Protein AF-0000000068950381 (afdb_homodimer)

Secondary structure (DSSP, 8-state):
------------------EEEEES---SHHHHHHHHHHHHHTT----GGGEEE----TTS-GGG-HHHHHHHHH--TT-EEEESSGGGT-SSHHHHHHHHHHHHHHT-EEEETTTBSS-TT-SS--HHHHHHHHHHHHHHHHHHHHHHHHHHHHHHTT---SSPPSS-HHHHHHHHHHHHTT--HHHHHHHTT--HHHHHHHHHHSTT---THHHHHHHHHHHHHHHHHH-/------------------EEEEES---SHHHHHHHHHHHHHTT----GGGEEE----TTS-GGG-HHHHHHHHH--TT-EEEESSGGGT-SSHHHHHHHHHHHHHHT-EEEETTTBSS-TT-SS--HHHHHHHHHHHHHHHHHHHHHHHHHHHHHHTT---SSPPSS-HHHHHHHHHHHHTT--HHHHHHHTT--HHHHHHHHHHSTT---HHHHHHHHHHHHHHHHHHH-

Organism: Cupriavidus necator (strain ATCC 17699 / DSM 428 / KCTC 22496 / NCIMB 10442 / H16 / Stanier 337) (NCBI:txid381666)

Solvent-accessible surface area (backbone atoms only — not comparable to full-atom values): 26023 Å² total; per-residue (Å²): 133,76,80,74,79,75,80,77,73,67,75,74,78,73,71,75,66,51,49,29,36,43,39,56,75,54,72,56,67,70,40,44,52,49,51,49,49,51,36,39,75,73,71,43,75,50,57,76,90,40,50,39,72,34,90,72,62,84,84,55,53,45,86,70,31,67,47,55,42,52,47,63,71,66,60,47,65,66,16,36,38,36,24,61,47,67,51,52,41,15,69,42,64,65,44,30,54,51,45,34,50,51,33,33,75,54,44,22,40,32,36,32,67,62,67,46,92,54,46,58,21,38,91,69,64,39,69,64,51,50,38,48,50,46,48,45,49,31,49,52,51,37,52,51,52,48,50,52,51,48,43,52,53,37,41,75,69,67,44,92,66,74,79,71,68,90,55,48,72,68,50,47,49,50,52,51,50,40,44,72,74,66,44,47,60,66,56,48,11,60,75,67,73,49,50,50,65,54,47,52,49,55,48,67,66,40,92,76,59,62,68,60,67,59,56,51,53,46,48,54,48,49,54,52,49,52,55,57,69,73,97,133,77,79,75,76,75,79,77,72,66,74,74,76,73,70,75,66,51,49,29,35,44,39,57,74,57,75,57,67,70,40,44,53,49,50,48,50,52,35,38,75,74,71,44,76,51,56,75,89,40,49,38,75,33,86,71,61,84,84,53,52,47,84,72,32,68,46,54,41,53,46,64,70,65,59,49,66,64,15,36,38,37,23,61,47,66,52,51,41,14,68,43,65,66,44,30,53,49,45,34,50,52,34,33,75,55,45,22,41,31,36,32,66,62,68,47,93,54,46,58,20,40,94,68,64,40,70,64,52,50,37,49,50,46,49,45,50,32,49,51,50,36,52,51,51,48,52,51,50,48,42,52,52,37,41,75,70,66,42,91,65,75,78,70,68,91,56,48,73,68,51,48,50,52,52,49,50,42,44,71,74,65,44,46,60,64,56,46,11,63,74,66,72,48,50,51,66,55,48,51,48,56,47,68,65,40,92,76,59,63,70,60,66,59,58,52,52,48,49,53,48,51,55,53,52,54,54,58,70,74,97

pLDDT: mean 85.65, std 18.39, range [36.53, 98.75]

Sequence (462 aa):
MQPIPDGASAPFITTMPTSFLYSNCADGQPAMMDELQTAREAGYGVDARHAFWEEEPASVPALQRPRLRALQHQVQPADSVVSLRLCSLGWSVPEVLATIRRFRLLGVALYCVQLSRDDLANTTPPEAVEVLRAVAALEGAARSVRVRESLAAAKAMGRQVGRPPKHTPEQRHAILNALAAGNSVSETARRFSTSRQTVLRIRAAEPGAQPHAASAAMADAEESATEAATGMQPIPDGASAPFITTMPTSFLYSNCADGQPAMMDELQTAREAGYGVDARHAFWEEEPASVPALQRPRLRALQHQVQPADSVVSLRLCSLGWSVPEVLATIRRFRLLGVALYCVQLSRDDLANTTPPEAVEVLRAVAALEGAARSVRVRESLAAAKAMGRQVGRPPKHTPEQRHAILNALAAGNSVSETARRFSTSRQTVLRIRAAEPGAQPHAASAAMADAEESATEAATG

Nearest PDB structures (foldseek):
  2r0q-assembly1_E  TM=4.806E-01  e=2.195E-09  Staphylococcus aureus
  2r0q-assembly1_F  TM=4.188E-01  e=6.572E-09  Staphylococcus aureus
  2gm5-assembly1_C  TM=6.962E-01  e=2.173E-05  Escherichia coli
  5c31-assembly2_G  TM=6.860E-01  e=2.486E-04  Staphylococcus aureus
  5c31-assembly2_F  TM=6.867E-01  e=6.589E-04  Staphylococcus aureus

Foldseek 3Di:
DDPPPPDDPPPPPVPPAAEAEEDAPADDDVSLVVQQVVCVVLPHHHDSVRYFYFDDDLPQQLCRTDRSVVNLVPHAAPHEYEYADQCNQHPALVSNLVSLCSCLVRNYFYYYSVQDPDGCSDPPHDPSSVVSVVVVVVVVVVVVVVVVVVQVVCVVVVHDDDDPDPADPVRLVVLVVCVVVPDDLVRSCVVSVHDSVSSVVSLVVDDPNDPCVVVVVVVVVVVVVVVVVVD/DPPPPPDPPPPPPVPPAAEAEEDAPADDDVSLVVQQVVCVVLPHHHDSVRYFYFDDDLPQQLCRTDRSVVNLVPHAAPHEYEYADQCNQHPALVSNLVSLCSCLVRNYFYYYSVQDPDGCNDPPHDPSSVVSVVVVVVVVVVVVVVVVVVQVVCVVVVHDDDDPPPADPVRLVVLVVCVVVPDDLVRSCVVSVHDSVSSVVSLVVDDPNDPCVVVVVVVVVVVVVVVVVVD

Radius of gyration: 36.32 Å; Cα contacts (8 Å, |Δi|>4): 543; chains: 2; bounding box: 80×130×120 Å

Structure (mmCIF, N/CA/C/O backbone):
data_AF-00000000689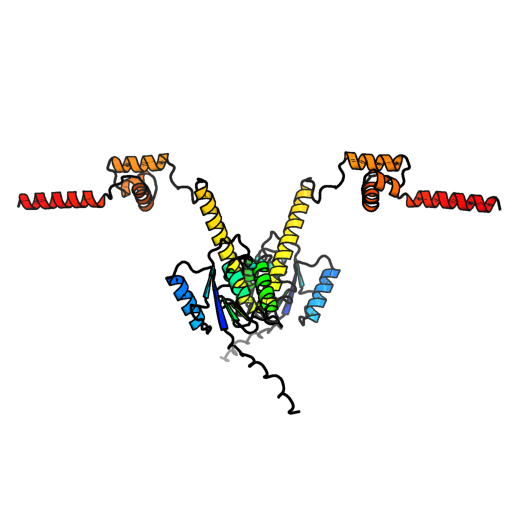50381-model_v1
#
loop_
_entity.id
_entity.type
_entity.pdbx_description
1 polymer 'Site-specific recombinase, DNA invertase Pin homolog'
#
loop_
_atom_site.group_PDB
_atom_site.id
_atom_site.type_symbol
_atom_site.label_atom_id
_atom_site.label_alt_id
_atom_site.label_comp_id
_atom_site.label_asym_id
_atom_site.label_entity_id
_atom_site.label_seq_id
_atom_site.pdbx_PDB_ins_code
_atom_site.Cartn_x
_atom_site.Cartn_y
_atom_site.Cartn_z
_atom_site.occupancy
_atom_site.B_iso_or_equiv
_atom_site.auth_seq_id
_atom_site.auth_comp_id
_atom_site.auth_asym_id
_atom_site.auth_atom_id
_atom_site.pdbx_PDB_model_num
ATOM 1 N N . MET A 1 1 ? -32.875 8.008 63.5 1 36.53 1 MET A N 1
ATOM 2 C CA . MET A 1 1 ? -31.75 7.844 62.594 1 36.53 1 MET A CA 1
ATOM 3 C C . MET A 1 1 ? -32.219 7.801 61.156 1 36.53 1 MET A C 1
ATOM 5 O O . MET A 1 1 ? -32.938 6.883 60.75 1 36.53 1 MET A O 1
ATOM 9 N N . GLN A 1 2 ? -32.5 8.93 60.594 1 46.81 2 GLN A N 1
ATOM 10 C CA . GLN A 1 2 ? -33.094 9.086 59.281 1 46.81 2 GLN A CA 1
ATOM 11 C C . GLN A 1 2 ? -32.188 8.523 58.156 1 46.81 2 GLN A C 1
ATOM 13 O O . GLN A 1 2 ? -30.984 8.727 58.188 1 46.81 2 GLN A O 1
ATOM 18 N N . PRO A 1 3 ? -32.625 7.5 57.375 1 48.84 3 PRO A N 1
ATOM 19 C CA . PRO A 1 3 ? -31.781 6.934 56.344 1 48.84 3 PRO A CA 1
ATOM 20 C C . PRO A 1 3 ? -31.25 7.996 55.375 1 48.84 3 PRO A C 1
ATOM 22 O O . PRO A 1 3 ? -31.906 9.016 55.156 1 48.84 3 PRO A O 1
ATOM 25 N N . ILE A 1 4 ? -29.891 8.273 55.344 1 48.59 4 ILE A N 1
ATOM 26 C CA . ILE A 1 4 ? -29.219 9.125 54.375 1 48.59 4 ILE A CA 1
ATOM 27 C C . ILE A 1 4 ? -29.656 8.742 52.938 1 48.59 4 ILE A C 1
ATOM 29 O O . ILE A 1 4 ? -29.703 7.562 52.594 1 48.59 4 ILE A O 1
ATOM 33 N N . PRO A 1 5 ? -30.484 9.609 52.344 1 45.16 5 PRO A N 1
ATOM 34 C CA . PRO A 1 5 ? -30.875 9.258 50.969 1 45.16 5 PRO A CA 1
ATOM 35 C C . PRO A 1 5 ? -29.688 8.781 50.125 1 45.16 5 PRO A C 1
ATOM 37 O O . PRO A 1 5 ? -28.531 9.125 50.438 1 45.16 5 PRO A O 1
ATOM 40 N N . ASP A 1 6 ? -29.797 7.637 49.469 1 45.91 6 ASP A N 1
ATOM 41 C CA . ASP A 1 6 ? -28.891 7.016 48.531 1 45.91 6 ASP A CA 1
ATOM 42 C C . ASP A 1 6 ? -28.219 8.07 47.625 1 45.91 6 ASP A C 1
ATOM 44 O O . ASP A 1 6 ? -28.734 9.18 47.469 1 45.91 6 ASP A O 1
ATOM 48 N N . GLY A 1 7 ? -26.953 7.824 47.219 1 41.97 7 GLY A N 1
ATOM 49 C CA . GLY A 1 7 ? -25.969 8.523 46.406 1 41.97 7 GLY A CA 1
ATOM 50 C C . GLY A 1 7 ? -26.562 9.195 45.188 1 41.97 7 GLY A C 1
ATOM 51 O O . GLY A 1 7 ? -27.359 8.594 44.469 1 41.97 7 GLY A O 1
ATOM 52 N N . ALA A 1 8 ? -26.797 10.469 45.219 1 42.44 8 ALA A N 1
ATOM 53 C CA . ALA A 1 8 ? -26.969 11.32 44.062 1 42.44 8 ALA A CA 1
ATOM 54 C C . ALA A 1 8 ? -26.172 10.797 42.875 1 42.44 8 ALA A C 1
ATOM 56 O O . ALA A 1 8 ? -24.953 10.602 42.969 1 42.44 8 ALA A O 1
ATOM 57 N N . SER A 1 9 ? -26.734 9.922 42 1 42.12 9 SER A N 1
ATOM 58 C CA . SER A 1 9 ? -26.188 9.594 40.688 1 42.12 9 SER A CA 1
ATOM 59 C C . SER A 1 9 ? -25.594 10.828 40.031 1 42.12 9 SER A C 1
ATOM 61 O O . SER A 1 9 ? -26.281 11.852 39.875 1 42.12 9 SER A O 1
ATOM 63 N N . ALA A 1 10 ? -24.359 11.164 40.25 1 46.31 10 ALA A N 1
ATOM 64 C CA . ALA A 1 10 ? -23.703 12.211 39.469 1 46.31 10 ALA A CA 1
ATOM 65 C C . ALA A 1 10 ? -24.328 12.32 38.062 1 46.31 10 ALA A C 1
ATOM 67 O O . ALA A 1 10 ? -24.656 11.312 37.438 1 46.31 10 ALA A O 1
ATOM 68 N N . PRO A 1 11 ? -24.969 13.352 37.781 1 43.84 11 PRO A N 1
ATOM 69 C CA . PRO A 1 11 ? -25.469 13.438 36.406 1 43.84 11 PRO A CA 1
ATOM 70 C C . PRO A 1 11 ? -24.453 12.93 35.375 1 43.84 11 PRO A C 1
ATOM 72 O O . PRO A 1 11 ? -23.234 13.117 35.562 1 43.84 11 PRO A O 1
ATOM 75 N N . PHE A 1 12 ? -24.516 11.703 34.875 1 44.03 12 PHE A N 1
ATOM 76 C CA . PHE A 1 12 ? -23.766 11.359 33.656 1 44.03 12 PHE A CA 1
ATOM 77 C C . PHE A 1 12 ? -23.594 12.578 32.75 1 44.03 12 PHE A C 1
ATOM 79 O O . PHE A 1 12 ? -24.562 13.125 32.25 1 44.03 12 PHE A O 1
ATOM 86 N N . ILE A 1 13 ? -22.953 13.609 33.094 1 44.25 13 ILE A N 1
ATOM 87 C CA . ILE A 1 13 ? -22.656 14.648 32.125 1 44.25 13 ILE A CA 1
ATOM 88 C C . ILE A 1 13 ? -22.5 14.031 30.734 1 44.25 13 ILE A C 1
ATOM 90 O O . ILE A 1 13 ? -21.531 13.32 30.484 1 44.25 13 ILE A O 1
ATOM 94 N N . THR A 1 14 ? -23.406 13.367 30.141 1 50.62 14 THR A N 1
ATOM 95 C CA . THR A 1 14 ? -23.484 12.82 28.797 1 50.62 14 THR A CA 1
ATOM 96 C C . THR A 1 14 ? -22.938 13.812 27.766 1 50.62 14 THR A C 1
ATOM 98 O O . THR A 1 14 ? -23.641 14.742 27.375 1 50.62 14 THR A O 1
ATOM 101 N N . THR A 1 15 ? -21.781 14.352 27.922 1 61.84 15 THR A N 1
ATOM 102 C CA . THR A 1 15 ? -21.266 15.328 26.953 1 61.84 15 THR A CA 1
ATOM 103 C C . THR A 1 15 ? -21.406 14.812 25.531 1 61.84 15 THR A C 1
ATOM 105 O O . THR A 1 15 ? -21.375 13.602 25.297 1 61.84 15 THR A O 1
ATOM 108 N N . MET A 1 16 ? -22.312 15.461 24.672 1 81.62 16 MET A N 1
ATOM 109 C CA . MET A 1 16 ? -22.562 15.172 23.266 1 81.62 16 MET A CA 1
ATOM 110 C C . MET A 1 16 ? -21.266 14.844 22.531 1 81.62 16 MET A C 1
ATOM 112 O O . MET A 1 16 ? -20.25 15.516 22.75 1 81.62 16 MET A O 1
ATOM 116 N N . PRO A 1 17 ? -21.188 13.727 21.969 1 91.5 17 PRO A N 1
ATOM 117 C CA . PRO A 1 17 ? -19.984 13.375 21.203 1 91.5 17 PRO A CA 1
ATOM 118 C C . PRO A 1 17 ? -19.516 14.516 20.297 1 91.5 17 PRO A C 1
ATOM 120 O O . PRO A 1 17 ? -20.344 15.266 19.766 1 91.5 17 PRO A O 1
ATOM 123 N N . THR A 1 18 ? -18.281 14.812 20.344 1 95.25 18 THR A N 1
ATOM 124 C CA . THR A 1 18 ? -17.672 15.852 19.531 1 95.25 18 THR A CA 1
ATOM 125 C C . THR A 1 18 ? -17 15.258 18.312 1 95.25 18 THR A C 1
ATOM 127 O O . THR A 1 18 ? -16.438 14.156 18.359 1 95.25 18 THR A O 1
ATOM 130 N N . SER A 1 19 ? -17.047 15.977 17.156 1 97.06 19 SER A N 1
ATOM 131 C CA . SER A 1 19 ? -16.328 15.602 15.938 1 97.06 19 SER A CA 1
ATOM 132 C C . SER A 1 19 ? -15.094 16.469 15.734 1 97.06 19 SER A C 1
ATOM 134 O O . SER A 1 19 ? -15.164 17.703 15.844 1 97.06 19 SER A O 1
ATOM 136 N N . PHE A 1 20 ? -14.031 15.836 15.438 1 98.44 20 PHE A N 1
ATOM 137 C CA . PHE A 1 20 ? -12.758 16.516 15.219 1 98.44 20 PHE A CA 1
ATOM 138 C C . PHE A 1 20 ? -12.281 16.312 13.781 1 98.44 20 PHE A C 1
ATOM 140 O O . PHE A 1 20 ? -12.625 15.312 13.148 1 98.44 20 PHE A O 1
ATOM 147 N N . LEU A 1 21 ? -11.562 17.25 13.289 1 98.44 21 LEU A N 1
ATOM 148 C CA . LEU A 1 21 ? -10.867 17.141 12.008 1 98.44 21 LEU A CA 1
ATOM 149 C C . LEU A 1 21 ? -9.359 17.109 12.219 1 98.44 21 LEU A C 1
ATOM 151 O O . LEU A 1 21 ? -8.82 17.875 13.008 1 98.44 21 LEU A O 1
ATOM 155 N N . TYR A 1 22 ? -8.734 16.188 11.609 1 98.44 22 TYR A N 1
ATOM 156 C CA . TYR A 1 22 ? -7.273 16.141 11.594 1 98.44 22 TYR A CA 1
ATOM 157 C C . TYR A 1 22 ? -6.738 16.141 10.164 1 98.44 22 TYR A C 1
ATOM 159 O O . TYR A 1 22 ? -7.227 15.406 9.305 1 98.44 22 TYR A O 1
ATOM 167 N N . SER A 1 23 ? -5.699 16.984 9.984 1 97.56 23 SER A N 1
ATOM 168 C CA . SER A 1 23 ? -5.105 17.094 8.656 1 97.56 23 SER A CA 1
ATOM 169 C C . SER A 1 23 ? -3.623 17.438 8.742 1 97.56 23 SER A C 1
ATOM 171 O O . SER A 1 23 ? -3.203 18.188 9.625 1 97.56 23 SER A O 1
ATOM 173 N N . ASN A 1 24 ? -2.834 16.828 7.797 1 95 24 ASN A N 1
ATOM 174 C CA . ASN A 1 24 ? -1.425 17.188 7.648 1 95 24 ASN A CA 1
ATOM 175 C C . ASN A 1 24 ? -1.141 17.797 6.281 1 95 24 ASN A C 1
ATOM 177 O O . ASN A 1 24 ? 0.012 17.844 5.848 1 95 24 ASN A O 1
ATOM 181 N N . CYS A 1 25 ? -2.107 18.25 5.574 1 87 25 CYS A N 1
ATOM 182 C CA . CYS A 1 25 ? -1.948 18.625 4.172 1 87 25 CYS A CA 1
ATOM 183 C C . CYS A 1 25 ? -2.238 20.109 3.977 1 87 25 CYS A C 1
ATOM 185 O O . CYS A 1 25 ? -1.935 20.672 2.922 1 87 25 CYS A O 1
ATOM 187 N N . ALA A 1 26 ? -2.775 20.766 4.922 1 86.12 26 ALA A N 1
ATOM 188 C CA . ALA A 1 26 ? -3.207 22.141 4.727 1 86.12 26 ALA A CA 1
ATOM 189 C C . ALA A 1 26 ? -2.025 23.109 4.824 1 86.12 26 ALA A C 1
ATOM 191 O O . ALA A 1 26 ? -1.279 23.078 5.805 1 86.12 26 ALA A O 1
ATOM 192 N N . ASP A 1 27 ? -1.888 23.781 3.729 1 87.19 27 ASP A N 1
ATOM 193 C CA . ASP A 1 27 ? -0.845 24.797 3.689 1 87.19 27 ASP A CA 1
ATOM 194 C C . ASP A 1 27 ? -1.439 26.203 3.84 1 87.19 27 ASP A C 1
ATOM 196 O O . ASP A 1 27 ? -1.761 26.844 2.846 1 87.19 27 ASP A O 1
ATOM 200 N N . GLY A 1 28 ? -1.511 26.656 5.016 1 89.81 28 GLY A N 1
ATOM 201 C CA . GLY A 1 28 ? -2.004 28 5.266 1 89.81 28 GLY A CA 1
ATOM 202 C C . GLY A 1 28 ? -3.484 28.047 5.59 1 89.81 28 GLY A C 1
ATOM 203 O O . GLY A 1 28 ? -4.18 27.031 5.48 1 89.81 28 GLY A O 1
ATOM 204 N N . GLN A 1 29 ? -4.023 29.219 5.855 1 91.62 29 GLN A N 1
ATOM 205 C CA . GLN A 1 29 ? -5.371 29.406 6.383 1 91.62 29 GLN A CA 1
ATOM 206 C C . GLN A 1 29 ? -6.422 29.141 5.312 1 91.62 29 GLN A C 1
ATOM 208 O O . GLN A 1 29 ? -7.438 28.484 5.578 1 91.62 29 GLN A O 1
ATOM 213 N N . PRO A 1 30 ? -6.156 29.562 4.109 1 94.06 30 PRO A N 1
ATOM 214 C CA . PRO A 1 30 ? -7.164 29.266 3.088 1 94.06 30 PRO A CA 1
ATOM 215 C C . PRO A 1 30 ? -7.367 27.781 2.873 1 94.06 30 PRO A C 1
ATOM 217 O O . PRO A 1 30 ? -8.5 27.312 2.701 1 94.06 30 PRO A O 1
ATOM 220 N N . ALA A 1 31 ? -6.305 27.062 2.904 1 94.12 31 ALA A N 1
ATOM 221 C CA . ALA A 1 31 ? -6.375 25.625 2.725 1 94.12 31 ALA A CA 1
ATOM 222 C C . ALA A 1 31 ? -7.102 24.953 3.895 1 94.12 31 ALA A C 1
ATOM 224 O O . ALA A 1 31 ? -7.848 24 3.705 1 94.12 31 ALA A O 1
ATOM 225 N N . MET A 1 32 ? -6.863 25.516 5.059 1 95.31 32 MET A N 1
ATOM 226 C CA . MET A 1 32 ? -7.523 25 6.254 1 95.31 32 MET A CA 1
ATOM 227 C C . MET A 1 32 ? -9.039 25.156 6.156 1 95.31 32 MET A C 1
ATOM 229 O O . MET A 1 32 ? -9.789 24.234 6.441 1 95.31 32 MET A O 1
ATOM 233 N N . MET A 1 33 ? -9.445 26.297 5.699 1 95.5 33 MET A N 1
ATOM 234 C CA . MET A 1 33 ? -10.875 26.578 5.559 1 95.5 33 MET A CA 1
ATOM 235 C C . MET A 1 33 ? -11.492 25.703 4.461 1 95.5 33 MET A C 1
ATOM 237 O O . MET A 1 33 ? -12.617 25.234 4.598 1 95.5 33 MET A O 1
ATOM 241 N N . ASP A 1 34 ? -10.727 25.531 3.414 1 96.25 34 ASP A N 1
ATOM 242 C CA . ASP A 1 34 ? -11.172 24.656 2.334 1 96.25 34 ASP A CA 1
ATOM 243 C C . ASP A 1 34 ? -11.398 23.234 2.836 1 96.25 34 ASP A C 1
ATOM 245 O O . ASP A 1 34 ? -12.367 22.578 2.441 1 96.25 34 ASP A O 1
ATOM 249 N N . GLU A 1 35 ? -10.523 22.75 3.723 1 96.5 35 GLU A N 1
ATOM 250 C CA . GLU A 1 35 ? -10.641 21.391 4.25 1 96.5 35 GLU A CA 1
ATOM 251 C C . GLU A 1 35 ? -11.867 21.25 5.145 1 96.5 35 GLU A C 1
ATOM 253 O O . GLU A 1 35 ? -12.57 20.234 5.102 1 96.5 35 GLU A O 1
ATOM 258 N N . LEU A 1 36 ? -12.125 22.312 5.906 1 97.12 36 LEU A N 1
ATOM 259 C CA . LEU A 1 36 ? -13.32 22.312 6.738 1 97.12 36 LEU A CA 1
ATOM 260 C C . LEU A 1 36 ? -14.586 22.281 5.879 1 97.12 36 LEU A C 1
ATOM 262 O O . LEU A 1 36 ? -15.531 21.547 6.191 1 97.12 36 LEU A O 1
ATOM 266 N N . GLN A 1 37 ? -14.555 22.984 4.812 1 97.31 37 GLN A N 1
ATOM 267 C CA . GLN A 1 37 ? -15.688 23 3.889 1 97.31 37 GLN A CA 1
ATOM 268 C C . GLN A 1 37 ? -15.867 21.641 3.215 1 97.31 37 GLN A C 1
ATOM 270 O O . GLN A 1 37 ? -16.984 21.156 3.072 1 97.31 37 GLN A O 1
ATOM 275 N N . THR A 1 38 ? -14.773 21.062 2.822 1 96.69 38 THR A N 1
ATOM 276 C CA . THR A 1 38 ? -14.805 19.75 2.193 1 96.69 38 THR A CA 1
ATOM 277 C C . THR A 1 38 ? -15.383 18.703 3.146 1 96.69 38 THR A C 1
ATOM 279 O O . THR A 1 38 ? -16.188 17.859 2.74 1 96.69 38 THR A O 1
ATOM 282 N N . ALA A 1 39 ? -14.992 18.766 4.434 1 96.62 39 ALA A N 1
ATOM 283 C CA . ALA A 1 39 ? -15.516 17.844 5.441 1 96.62 39 ALA A CA 1
ATOM 284 C C . ALA A 1 39 ? -17.016 18.031 5.613 1 96.62 39 ALA A C 1
ATOM 286 O O . ALA A 1 39 ? -17.766 17.047 5.68 1 96.62 39 ALA A O 1
ATOM 287 N N . ARG A 1 40 ? -17.453 19.266 5.598 1 96.62 40 ARG A N 1
ATOM 288 C CA . ARG A 1 40 ? -18.859 19.578 5.746 1 96.62 40 ARG A CA 1
ATOM 289 C C . ARG A 1 40 ? -19.672 19.031 4.566 1 96.62 40 ARG A C 1
ATOM 291 O O . ARG A 1 40 ? -20.734 18.422 4.758 1 96.62 40 ARG A O 1
ATOM 298 N N . GLU A 1 41 ? -19.141 19.219 3.416 1 96.62 41 GLU A N 1
ATOM 299 C CA . GLU A 1 41 ? -19.812 18.75 2.207 1 96.62 41 GLU A CA 1
ATOM 300 C C . GLU A 1 41 ? -19.891 17.219 2.182 1 96.62 41 GLU A C 1
ATOM 302 O O . GLU A 1 41 ? -20.812 16.656 1.591 1 96.62 41 GLU A O 1
ATOM 307 N N . ALA A 1 42 ? -18.953 16.609 2.842 1 95.62 42 ALA A N 1
ATOM 308 C CA . ALA A 1 42 ? -18.938 15.156 2.904 1 95.62 42 ALA A CA 1
ATOM 309 C C . ALA A 1 42 ? -19.844 14.641 4.023 1 95.62 42 ALA A C 1
ATOM 311 O O . ALA A 1 42 ? -19.984 13.43 4.211 1 95.62 42 ALA A O 1
ATOM 312 N N . GLY A 1 43 ? -20.375 15.562 4.84 1 95.19 43 GLY A N 1
ATOM 313 C CA . GLY A 1 43 ? -21.344 15.188 5.863 1 95.19 43 GLY A CA 1
ATOM 314 C C . GLY A 1 43 ? -20.766 15.211 7.266 1 95.19 43 GLY A C 1
ATOM 315 O O . GLY A 1 43 ? -21.391 14.727 8.211 1 95.19 43 GLY A O 1
ATOM 316 N N . TYR A 1 44 ? -19.516 15.758 7.297 1 94.62 44 TYR A N 1
ATOM 317 C CA . TYR A 1 44 ? -18.859 15.836 8.602 1 94.62 44 TYR A CA 1
ATOM 318 C C . TYR A 1 44 ? -18.734 17.281 9.055 1 94.62 44 TYR A C 1
ATOM 320 O O . TYR A 1 44 ? -17.781 17.969 8.68 1 94.62 44 TYR A O 1
ATOM 328 N N . GLY A 1 45 ? -19.672 17.703 9.844 1 93.38 45 GLY A N 1
ATOM 329 C CA . GLY A 1 45 ? -19.578 19.047 10.391 1 93.38 45 GLY A CA 1
ATOM 330 C C . GLY A 1 45 ? -18.625 19.156 11.57 1 93.38 45 GLY A C 1
ATOM 331 O O . GLY A 1 45 ? -18.844 18.516 12.602 1 93.38 45 GLY A O 1
ATOM 332 N N . VAL A 1 46 ? -17.578 19.922 11.391 1 96.12 46 VAL A N 1
ATOM 333 C CA . VAL A 1 46 ? -16.578 20.094 12.445 1 96.12 46 VAL A CA 1
ATOM 334 C C . VAL A 1 46 ? -16.375 21.594 12.719 1 96.12 46 VAL A C 1
ATOM 336 O O . VAL A 1 46 ? -16.188 22.375 11.797 1 96.12 46 VAL A O 1
ATOM 339 N N . ASP A 1 47 ? -16.484 21.953 13.992 1 95.5 47 ASP A N 1
ATOM 340 C CA . ASP A 1 47 ? -16.141 23.312 14.406 1 95.5 47 ASP A CA 1
ATOM 341 C C . ASP A 1 47 ? -14.641 23.562 14.227 1 95.5 47 ASP A C 1
ATOM 343 O O . ASP A 1 47 ? -13.812 22.719 14.547 1 95.5 47 ASP A O 1
ATOM 347 N N . ALA A 1 48 ? -14.32 24.719 13.719 1 94.88 48 ALA A N 1
ATOM 348 C CA . ALA A 1 48 ? -12.93 25.078 13.453 1 94.88 48 ALA A CA 1
ATOM 349 C C . ALA A 1 48 ? -12.078 24.906 14.703 1 94.88 48 ALA A C 1
ATOM 351 O O . ALA A 1 48 ? -10.891 24.562 14.617 1 94.88 48 ALA A O 1
ATOM 352 N N . ARG A 1 49 ? -12.656 25.047 15.883 1 95.56 49 ARG A N 1
ATOM 353 C CA . ARG A 1 49 ? -11.93 24.938 17.141 1 95.56 49 ARG A CA 1
ATOM 354 C C . ARG A 1 49 ? -11.547 23.484 17.422 1 95.56 49 ARG A C 1
ATOM 356 O O . ARG A 1 49 ? -10.703 23.219 18.281 1 95.56 49 ARG A O 1
ATOM 363 N N . HIS A 1 50 ? -12.211 22.578 16.688 1 97.31 50 HIS A N 1
ATOM 364 C CA . HIS A 1 50 ? -11.961 21.156 16.891 1 97.31 50 HIS A CA 1
ATOM 365 C C . HIS A 1 50 ? -11.148 20.578 15.742 1 97.31 50 HIS A C 1
ATOM 367 O O . HIS A 1 50 ? -11.133 19.359 15.539 1 97.31 50 HIS A O 1
ATOM 373 N N . ALA A 1 51 ? -10.453 21.453 14.992 1 97.81 51 ALA A N 1
ATOM 374 C CA . ALA A 1 51 ? -9.578 21.016 13.898 1 97.81 51 ALA A CA 1
ATOM 375 C C . ALA A 1 51 ? -8.117 21.047 14.328 1 97.81 51 ALA A C 1
ATOM 377 O O . ALA A 1 51 ? -7.676 21.984 15 1 97.81 51 ALA A O 1
ATOM 378 N N . PHE A 1 52 ? -7.367 20.031 14.031 1 98.12 52 PHE A N 1
ATOM 379 C CA . PHE A 1 52 ? -5.941 19.906 14.297 1 98.12 52 PHE A CA 1
ATOM 380 C C . PHE A 1 52 ? -5.148 19.875 12.992 1 98.12 52 PHE A C 1
ATOM 382 O O . PHE A 1 52 ? -5.371 19.016 12.141 1 98.12 52 PHE A O 1
ATOM 389 N N . TRP A 1 53 ? -4.316 20.828 12.867 1 97.19 53 TRP A N 1
ATOM 390 C CA . TRP A 1 53 ? -3.49 20.969 11.672 1 97.19 53 TRP A CA 1
ATOM 391 C C . TRP A 1 53 ? -2.039 20.594 11.969 1 97.19 53 TRP A C 1
ATOM 393 O O . TRP A 1 53 ? -1.396 21.234 12.812 1 97.19 53 TRP A O 1
ATOM 403 N N . GLU A 1 54 ? -1.53 19.656 11.195 1 96.56 54 GLU A N 1
ATOM 404 C CA . GLU A 1 54 ? -0.187 19.125 11.414 1 96.56 54 GLU A CA 1
ATOM 405 C C . GLU A 1 54 ? 0.792 19.656 10.367 1 96.56 54 GLU A C 1
ATOM 407 O O . GLU A 1 54 ? 0.454 19.766 9.188 1 96.56 54 GLU A O 1
ATOM 412 N N . GLU A 1 55 ? 1.982 20.047 10.844 1 92.19 55 GLU A N 1
ATOM 413 C CA . GLU A 1 55 ? 3.027 20.5 9.93 1 92.19 55 GLU A CA 1
ATOM 414 C C . GLU A 1 55 ? 4.336 19.75 10.172 1 92.19 55 GLU A C 1
ATOM 416 O O . GLU A 1 55 ? 5.418 20.328 10.086 1 92.19 55 GLU A O 1
ATOM 421 N N . GLU A 1 56 ? 4.32 18.531 10.305 1 93.88 56 GLU A N 1
ATOM 422 C CA . GLU A 1 56 ? 5.52 17.719 10.523 1 93.88 56 GLU A CA 1
ATOM 423 C C . GLU A 1 56 ? 6.004 17.094 9.219 1 93.88 56 GLU A C 1
ATOM 425 O O . GLU A 1 56 ? 5.203 16.797 8.328 1 93.88 56 GLU A O 1
ATOM 430 N N . PRO A 1 57 ? 7.289 16.938 9.102 1 93.69 57 PRO A N 1
ATOM 431 C CA . PRO A 1 57 ? 7.82 16.234 7.941 1 93.69 57 PRO A CA 1
ATOM 432 C C . PRO A 1 57 ? 7.328 14.781 7.852 1 93.69 57 PRO A C 1
ATOM 434 O O . PRO A 1 57 ? 6.852 14.227 8.844 1 93.69 57 PRO A O 1
ATOM 437 N N . ALA A 1 58 ? 7.465 14.266 6.641 1 94.88 58 ALA A N 1
ATOM 438 C CA . ALA A 1 58 ? 6.98 12.914 6.367 1 94.88 58 ALA A 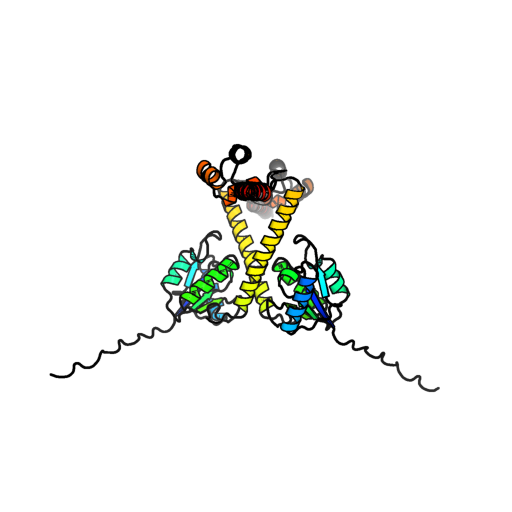CA 1
ATOM 439 C C . ALA A 1 58 ? 7.777 11.875 7.145 1 94.88 58 ALA A C 1
ATOM 441 O O . ALA A 1 58 ? 7.332 10.742 7.316 1 94.88 58 ALA A O 1
ATOM 442 N N . SER A 1 59 ? 8.906 12.273 7.648 1 92.31 59 SER A N 1
ATOM 443 C CA . SER A 1 59 ? 9.773 11.352 8.375 1 92.31 59 SER A CA 1
ATOM 444 C C . SER A 1 59 ? 9.242 11.094 9.781 1 92.31 59 SER A C 1
ATOM 446 O O . SER A 1 59 ? 9.656 10.133 10.438 1 92.31 59 SER A O 1
ATOM 448 N N . VAL A 1 60 ? 8.391 11.93 10.234 1 95.12 60 VAL A N 1
ATOM 449 C CA . VAL A 1 60 ? 7.828 11.742 11.57 1 95.12 60 VAL A CA 1
ATOM 450 C C . VAL A 1 60 ? 6.637 10.789 11.492 1 95.12 60 VAL A C 1
ATOM 452 O O . VAL A 1 60 ? 5.641 11.078 10.828 1 95.12 60 VAL A O 1
ATOM 455 N N . PRO A 1 61 ? 6.715 9.695 12.195 1 96.44 61 PRO A N 1
ATOM 456 C CA . PRO A 1 61 ? 5.582 8.766 12.195 1 96.44 61 PRO A CA 1
ATOM 457 C C . PRO A 1 61 ? 4.289 9.414 12.695 1 96.44 61 PRO A C 1
ATOM 459 O O . PRO A 1 61 ? 4.324 10.25 13.602 1 96.44 61 PRO A O 1
ATOM 462 N N . ALA A 1 62 ? 3.174 8.969 12.195 1 97.5 62 ALA A N 1
ATOM 463 C CA . ALA A 1 62 ? 1.878 9.594 12.445 1 97.5 62 ALA A CA 1
ATOM 464 C C . ALA A 1 62 ? 1.61 9.711 13.945 1 97.5 62 ALA A C 1
ATOM 466 O O . ALA A 1 62 ? 1.315 10.805 14.445 1 97.5 62 ALA A O 1
ATOM 467 N N . LEU A 1 63 ? 1.825 8.656 14.703 1 97.5 63 LEU A N 1
ATOM 468 C CA . LEU A 1 63 ? 1.439 8.625 16.109 1 97.5 63 LEU A CA 1
ATOM 469 C C . LEU A 1 63 ? 2.438 9.398 16.969 1 97.5 63 LEU A C 1
ATOM 471 O O . LEU A 1 63 ? 2.223 9.586 18.172 1 97.5 63 LEU A O 1
ATOM 475 N N . GLN A 1 64 ? 3.496 9.891 16.328 1 97.06 64 GLN A N 1
ATOM 476 C CA . GLN A 1 64 ? 4.484 10.703 17.016 1 97.06 64 GLN A CA 1
ATOM 477 C C . GLN A 1 64 ? 4.344 12.18 16.656 1 97.06 64 GLN A C 1
ATOM 479 O O . GLN A 1 64 ? 5.047 13.031 17.203 1 97.06 64 GLN A O 1
ATOM 484 N N . ARG A 1 65 ? 3.453 12.461 15.797 1 97.94 65 ARG A N 1
ATOM 485 C CA . ARG A 1 65 ? 3.193 13.844 15.406 1 97.94 65 ARG A CA 1
ATOM 486 C C . ARG A 1 65 ? 2.543 14.617 16.547 1 97.94 65 ARG A C 1
ATOM 488 O O . ARG A 1 65 ? 1.578 14.156 17.156 1 97.94 65 ARG A O 1
ATOM 495 N N . PRO A 1 66 ? 2.975 15.805 16.766 1 97.75 66 PRO A N 1
ATOM 496 C CA . PRO A 1 66 ? 2.527 16.547 17.953 1 97.75 66 PRO A CA 1
ATOM 497 C C . PRO A 1 66 ? 1.026 16.812 17.953 1 97.75 66 PRO A C 1
ATOM 499 O O . PRO A 1 66 ? 0.357 16.641 18.969 1 97.75 66 PRO A O 1
ATOM 502 N N . ARG A 1 67 ? 0.453 17.25 16.875 1 97.94 67 ARG A N 1
ATOM 503 C CA . ARG A 1 67 ? -0.963 17.609 16.844 1 97.94 67 ARG A CA 1
ATOM 504 C C . ARG A 1 67 ? -1.841 16.359 16.922 1 97.94 67 ARG A C 1
ATOM 506 O O . ARG A 1 67 ? -2.906 16.391 17.547 1 97.94 67 ARG A O 1
ATOM 513 N N . LEU A 1 68 ? -1.417 15.273 16.312 1 98.44 68 LEU A N 1
ATOM 514 C CA . LEU A 1 68 ? -2.17 14.031 16.422 1 98.44 68 LEU A CA 1
ATOM 515 C C . LEU A 1 68 ? -2.115 13.492 17.859 1 98.44 68 LEU A C 1
ATOM 517 O O . LEU A 1 68 ? -3.113 12.984 18.375 1 98.44 68 LEU A O 1
ATOM 521 N N . ARG A 1 69 ? -0.967 13.602 18.453 1 97.88 69 ARG A N 1
ATOM 522 C CA . ARG A 1 69 ? -0.841 13.203 19.859 1 97.88 69 ARG A CA 1
ATOM 523 C C . ARG A 1 69 ? -1.774 14.023 20.734 1 97.88 69 ARG A C 1
ATOM 525 O O . ARG A 1 69 ? -2.455 13.477 21.609 1 97.88 69 ARG A O 1
ATOM 532 N N . ALA A 1 70 ? -1.772 15.367 20.531 1 98.12 70 ALA A N 1
ATOM 533 C CA . ALA A 1 70 ? -2.652 16.25 21.297 1 98.12 70 ALA A CA 1
ATOM 534 C C . ALA A 1 70 ? -4.113 15.859 21.125 1 98.12 70 ALA A C 1
ATOM 536 O O . ALA A 1 70 ? -4.887 15.852 22.078 1 98.12 70 ALA A O 1
ATOM 537 N N . LEU A 1 71 ? -4.426 15.539 19.859 1 98.38 71 LEU A N 1
ATOM 538 C CA . LEU A 1 71 ? -5.785 15.102 19.547 1 98.38 71 LEU A CA 1
ATOM 539 C C . LEU A 1 71 ? -6.137 13.836 20.328 1 98.38 71 LEU A C 1
ATOM 541 O O . LEU A 1 71 ? -7.23 13.727 20.875 1 98.38 71 LEU A O 1
ATOM 545 N N . GLN A 1 72 ? -5.242 12.883 20.391 1 97.88 72 GLN A N 1
ATOM 546 C CA . GLN A 1 72 ? -5.469 11.625 21.094 1 97.88 72 GLN A CA 1
ATOM 547 C C . GLN A 1 72 ? -5.73 11.875 22.578 1 97.88 72 GLN A C 1
ATOM 549 O O . GLN A 1 72 ? -6.488 11.133 23.203 1 97.88 72 GLN A O 1
ATOM 554 N N . HIS A 1 73 ? -5.152 12.906 23.094 1 96.69 73 HIS A N 1
ATOM 555 C CA . HIS A 1 73 ? -5.312 13.227 24.516 1 96.69 73 HIS A CA 1
ATOM 556 C C . HIS A 1 73 ? -6.633 13.945 24.766 1 96.69 73 HIS A C 1
ATOM 558 O O . HIS A 1 73 ? -7.156 13.914 25.875 1 96.69 73 HIS A O 1
ATOM 564 N N . GLN A 1 74 ? -7.141 14.531 23.75 1 97.25 74 GLN A N 1
ATOM 565 C CA . GLN A 1 74 ? -8.336 15.352 23.922 1 97.25 74 GLN A CA 1
ATOM 566 C C . GLN A 1 74 ? -9.602 14.539 23.688 1 97.25 74 GLN A C 1
ATOM 568 O O . GLN A 1 74 ? -10.641 14.805 24.297 1 97.25 74 GLN A O 1
ATOM 573 N N . VAL A 1 75 ? -9.539 13.617 22.812 1 97.31 75 VAL A N 1
ATOM 574 C CA . VAL A 1 75 ? -10.734 12.883 22.406 1 97.31 75 VAL A CA 1
ATOM 575 C C . VAL A 1 75 ? -11.203 11.992 23.562 1 97.31 75 VAL A C 1
ATOM 577 O O . VAL A 1 75 ? -10.398 11.562 24.391 1 97.31 75 VAL A O 1
ATOM 580 N N . GLN A 1 76 ? -12.461 11.75 23.625 1 96.31 76 GLN A N 1
ATOM 581 C CA . GLN A 1 76 ? -13.125 10.844 24.547 1 96.31 76 GLN A CA 1
ATOM 582 C C . GLN A 1 76 ? -13.867 9.734 23.797 1 96.31 76 GLN A C 1
ATOM 584 O O . GLN A 1 76 ? -14.18 9.875 22.625 1 96.31 76 GLN A O 1
ATOM 589 N N . PRO A 1 77 ? -14.102 8.656 24.531 1 95.31 77 PRO A N 1
ATOM 590 C CA . PRO A 1 77 ? -14.883 7.602 23.891 1 95.31 77 PRO A CA 1
ATOM 591 C C . PRO A 1 77 ? -16.188 8.117 23.297 1 95.31 77 PRO A C 1
ATOM 593 O O . PRO A 1 77 ? -16.844 8.984 23.891 1 95.31 77 PRO A O 1
ATOM 596 N N . ALA A 1 78 ? -16.5 7.738 22.172 1 94.94 78 ALA A N 1
ATOM 597 C CA . ALA A 1 78 ? -17.734 8.055 21.438 1 94.94 78 ALA A CA 1
ATOM 598 C C . ALA A 1 78 ? -17.547 9.297 20.578 1 94.94 78 ALA A C 1
ATOM 600 O O . ALA A 1 78 ? -18.406 9.602 19.734 1 94.94 78 ALA A O 1
ATOM 601 N N . ASP A 1 79 ? -16.406 10.031 20.766 1 97.5 79 ASP A N 1
ATOM 602 C CA . ASP A 1 79 ? -16.078 11.094 19.828 1 97.5 79 ASP A CA 1
ATOM 603 C C . ASP A 1 79 ? -15.719 10.523 18.453 1 97.5 79 ASP A C 1
ATOM 605 O O . ASP A 1 79 ? -15.672 9.305 18.281 1 97.5 79 ASP A O 1
ATOM 609 N N . SER A 1 80 ? -15.57 11.43 17.484 1 97.94 80 SER A N 1
ATOM 610 C CA . SER A 1 80 ? -15.156 11.023 16.141 1 97.94 80 SER A CA 1
ATOM 611 C C . SER A 1 80 ? -14.055 11.93 15.602 1 97.94 80 SER A C 1
ATOM 613 O O . SER A 1 80 ? -14 13.117 15.938 1 97.94 80 SER A O 1
ATOM 615 N N . VAL A 1 81 ? -13.219 11.352 14.852 1 98.5 81 VAL A N 1
ATOM 616 C CA . VAL A 1 81 ? -12.18 12.07 14.125 1 98.5 81 VAL A CA 1
ATOM 617 C C . VAL A 1 81 ? -12.328 11.828 12.625 1 98.5 81 VAL A C 1
ATOM 619 O O . VAL A 1 81 ? -12.516 10.695 12.195 1 98.5 81 VAL A O 1
ATOM 622 N N . VAL A 1 82 ? -12.289 12.883 11.875 1 98.31 82 VAL A N 1
ATOM 623 C CA . VAL A 1 82 ? -12.406 12.797 10.43 1 98.31 82 VAL A CA 1
ATOM 624 C C . VAL A 1 82 ? -11.133 13.328 9.773 1 98.31 82 VAL A C 1
ATOM 626 O O . VAL A 1 82 ? -10.586 14.352 10.195 1 98.31 82 VAL A O 1
ATOM 629 N N . SER A 1 83 ? -10.602 12.602 8.891 1 98.12 83 SER A N 1
ATOM 630 C CA . SER A 1 83 ? -9.562 13.047 7.973 1 98.12 83 SER A CA 1
ATOM 631 C C . SER A 1 83 ? -10.062 13.062 6.531 1 98.12 83 SER A C 1
ATOM 633 O O . SER A 1 83 ? -10.938 12.273 6.168 1 98.12 83 SER A O 1
ATOM 635 N N . LEU A 1 84 ? -9.562 13.898 5.719 1 96.75 84 LEU A N 1
ATOM 636 C CA . LEU A 1 84 ? -9.984 13.969 4.324 1 96.75 84 LEU A CA 1
ATOM 637 C C . LEU A 1 84 ? -9.188 13 3.461 1 96.75 84 LEU A C 1
ATOM 639 O O . LEU A 1 84 ? -9.734 12.375 2.551 1 96.75 84 LEU A O 1
ATOM 643 N N . ARG A 1 85 ? -7.898 12.922 3.805 1 95.88 85 ARG A N 1
ATOM 644 C CA . ARG A 1 85 ? -6.98 12.117 3.006 1 95.88 85 ARG A CA 1
ATOM 645 C C . ARG A 1 85 ? -6.348 11.008 3.846 1 95.88 85 ARG A C 1
ATOM 647 O O . ARG A 1 85 ? -6.113 11.188 5.043 1 95.88 85 ARG A O 1
ATOM 654 N N . LEU A 1 86 ? -6.043 9.961 3.207 1 97.31 86 LEU A N 1
ATOM 655 C CA . LEU A 1 86 ? -5.449 8.805 3.861 1 97.31 86 LEU A CA 1
ATOM 656 C C . LEU A 1 86 ? -4.066 9.133 4.414 1 97.31 86 LEU A C 1
ATOM 658 O O . LEU A 1 86 ? -3.678 8.633 5.469 1 97.31 86 LEU A O 1
ATOM 662 N N . CYS A 1 87 ? -3.398 9.992 3.777 1 96.5 87 CYS A N 1
ATOM 663 C CA . CYS A 1 87 ? -2.031 10.328 4.164 1 96.5 87 CYS A CA 1
ATOM 664 C C . CYS A 1 87 ? -2.004 11.055 5.504 1 96.5 87 CYS A C 1
ATOM 666 O O . CYS A 1 87 ? -0.954 11.148 6.141 1 96.5 87 CYS A O 1
ATOM 668 N N . SER A 1 88 ? -3.123 11.602 5.957 1 97.25 88 SER A N 1
ATOM 669 C CA . SER A 1 88 ? -3.195 12.211 7.281 1 97.25 88 SER A CA 1
ATOM 670 C C . SER A 1 88 ? -3.021 11.172 8.383 1 97.25 88 SER A C 1
ATOM 672 O O . SER A 1 88 ? -2.504 11.477 9.453 1 97.25 88 SER A O 1
ATOM 674 N N . LEU A 1 89 ? -3.326 9.977 8.039 1 97.94 89 LEU A N 1
ATOM 675 C CA . LEU A 1 89 ? -3.312 8.914 9.039 1 97.94 89 LEU A CA 1
ATOM 676 C C . LEU A 1 89 ? -1.974 8.18 9.039 1 97.94 89 LEU A C 1
ATOM 678 O O . LEU A 1 89 ? -1.676 7.426 9.961 1 97.94 89 LEU A O 1
ATOM 682 N N . GLY A 1 90 ? -1.228 8.391 8.039 1 98 90 GLY A N 1
ATOM 683 C CA . GLY A 1 90 ? 0.087 7.789 7.879 1 98 90 GLY A CA 1
ATOM 684 C C . GLY A 1 90 ? 0.597 7.844 6.453 1 98 90 GLY A C 1
ATOM 685 O O . GLY A 1 90 ? -0.191 7.824 5.504 1 98 90 GLY A O 1
ATOM 686 N N . TRP A 1 91 ? 1.902 7.809 6.328 1 97.5 91 TRP A N 1
ATOM 687 C CA . TRP A 1 91 ? 2.521 7.895 5.012 1 97.5 91 TRP A CA 1
ATOM 688 C C . TRP A 1 91 ? 2.766 6.504 4.43 1 97.5 91 TRP A C 1
ATOM 690 O O . TRP A 1 91 ? 3.4 6.363 3.383 1 97.5 91 TRP A O 1
ATOM 700 N N . SER A 1 92 ? 2.314 5.438 5.086 1 97.88 92 SER A N 1
ATOM 701 C CA . SER A 1 92 ? 2.357 4.055 4.629 1 97.88 92 SER A CA 1
ATOM 702 C C . SER A 1 92 ? 1.161 3.262 5.148 1 97.88 92 SER A C 1
ATOM 704 O O . SER A 1 92 ? 0.502 3.678 6.102 1 97.88 92 SER A O 1
ATOM 706 N N . VAL A 1 93 ? 0.924 2.18 4.523 1 98.44 93 VAL A N 1
ATOM 707 C CA . VAL A 1 93 ? -0.227 1.366 4.898 1 98.44 93 VAL A CA 1
ATOM 708 C C . VAL A 1 93 ? -0.05 0.853 6.328 1 98.44 93 VAL A C 1
ATOM 710 O O . VAL A 1 93 ? -0.961 0.966 7.152 1 98.44 93 VAL A O 1
ATOM 713 N N . PRO A 1 94 ? 1.139 0.33 6.695 1 98.25 94 PRO A N 1
ATOM 714 C CA . PRO A 1 94 ? 1.316 -0.096 8.086 1 98.25 94 PRO A CA 1
ATOM 715 C C . PRO A 1 94 ? 1.082 1.035 9.086 1 98.25 94 PRO A C 1
ATOM 717 O O . PRO A 1 94 ? 0.482 0.817 10.141 1 98.25 94 PRO A O 1
ATOM 720 N N . GLU A 1 95 ? 1.536 2.172 8.758 1 98.31 95 GLU A N 1
ATOM 721 C CA . GLU A 1 95 ? 1.338 3.305 9.656 1 98.31 95 GLU A CA 1
ATOM 722 C C . GLU A 1 95 ? -0.141 3.66 9.773 1 98.31 95 GLU A C 1
ATOM 724 O O . GLU A 1 95 ? -0.622 3.973 10.867 1 98.31 95 GLU A O 1
ATOM 729 N N . VAL A 1 96 ? -0.872 3.646 8.68 1 98.69 96 VAL A N 1
ATOM 730 C CA . VAL A 1 96 ? -2.307 3.908 8.688 1 98.69 96 VAL A CA 1
ATOM 731 C C . VAL A 1 96 ? -3.016 2.895 9.578 1 98.69 96 VAL A C 1
ATOM 733 O O . VAL A 1 96 ? -3.854 3.266 10.406 1 98.69 96 VAL A O 1
ATOM 736 N N . LEU A 1 97 ? -2.662 1.65 9.414 1 98.75 97 LEU A N 1
ATOM 737 C CA . LEU A 1 97 ? -3.277 0.589 10.203 1 98.75 97 LEU A CA 1
ATOM 738 C C . LEU A 1 97 ? -2.984 0.778 11.688 1 98.75 97 LEU A C 1
ATOM 740 O O . LEU A 1 97 ? -3.846 0.52 12.531 1 98.75 97 LEU A O 1
ATOM 744 N N . ALA A 1 98 ? -1.759 1.221 12.016 1 98.69 98 ALA A N 1
ATOM 745 C CA . ALA A 1 98 ? -1.402 1.497 13.406 1 98.69 98 ALA A CA 1
ATOM 746 C C . ALA A 1 98 ? -2.27 2.613 13.984 1 98.69 98 ALA A C 1
ATOM 748 O O . ALA A 1 98 ? -2.721 2.527 15.125 1 98.69 98 ALA A O 1
ATOM 749 N N . THR A 1 99 ? -2.508 3.65 13.188 1 98.75 99 THR A N 1
ATOM 750 C CA . THR A 1 99 ? -3.357 4.758 13.617 1 98.75 99 THR A CA 1
ATOM 751 C C . THR A 1 99 ? -4.785 4.277 13.859 1 98.75 99 THR A C 1
ATOM 753 O O . THR A 1 99 ? -5.398 4.621 14.867 1 98.75 99 THR A O 1
ATOM 756 N N . ILE A 1 100 ? -5.293 3.471 12.961 1 98.62 100 ILE A N 1
ATOM 757 C CA . ILE A 1 100 ? -6.641 2.922 13.078 1 98.62 100 ILE A CA 1
ATOM 758 C C . ILE A 1 100 ? -6.754 2.123 14.375 1 98.62 100 ILE A C 1
ATOM 760 O O . ILE A 1 100 ? -7.707 2.301 15.141 1 98.62 100 ILE A O 1
ATOM 764 N N . ARG A 1 101 ? -5.777 1.323 14.57 1 98.5 101 ARG A N 1
ATOM 765 C CA . ARG A 1 101 ? -5.766 0.499 15.773 1 98.5 101 ARG A CA 1
ATOM 766 C C . ARG A 1 101 ? -5.758 1.364 17.031 1 98.5 101 ARG A C 1
ATOM 768 O O . ARG A 1 101 ? -6.473 1.077 18 1 98.5 101 ARG A O 1
ATOM 775 N N . ARG A 1 102 ? -4.973 2.398 17.031 1 98.5 102 ARG A N 1
ATOM 776 C CA . ARG A 1 102 ? -4.867 3.293 18.172 1 98.5 102 ARG A CA 1
ATOM 777 C C . ARG A 1 102 ? -6.215 3.928 18.5 1 98.5 102 ARG A C 1
ATOM 779 O O . ARG A 1 102 ? -6.629 3.959 19.656 1 98.5 102 ARG A O 1
ATOM 786 N N . PHE A 1 103 ? -6.922 4.375 17.5 1 98.62 103 PHE A N 1
ATOM 787 C CA . PHE A 1 103 ? -8.195 5.047 17.734 1 98.62 103 PHE A CA 1
ATOM 788 C C . PHE A 1 103 ? -9.273 4.047 18.141 1 98.62 103 PHE A C 1
ATOM 790 O O . PHE A 1 103 ? -10.172 4.375 18.922 1 98.62 103 PHE A O 1
ATOM 797 N N . ARG A 1 104 ? -9.156 2.801 17.625 1 98.25 104 ARG A N 1
ATOM 798 C CA . ARG A 1 104 ? -10.039 1.739 18.109 1 98.25 104 ARG A CA 1
ATOM 799 C C . ARG A 1 104 ? -9.867 1.514 19.609 1 98.25 104 ARG A C 1
ATOM 801 O O . ARG A 1 104 ? -10.852 1.396 20.328 1 98.25 104 ARG A O 1
ATOM 808 N N . LEU A 1 105 ? -8.641 1.522 20.078 1 97.69 105 LEU A N 1
ATOM 809 C CA . LEU A 1 105 ? -8.328 1.304 21.484 1 97.69 105 LEU A CA 1
ATOM 810 C C . LEU A 1 105 ? -8.844 2.457 22.344 1 97.69 105 LEU A C 1
ATOM 812 O O . LEU A 1 105 ? -9.227 2.256 23.5 1 97.69 105 LEU A O 1
ATOM 816 N N . LEU A 1 106 ? -8.945 3.645 21.734 1 97.56 106 LEU A N 1
ATOM 817 C CA . LEU A 1 106 ? -9.414 4.832 22.453 1 97.56 106 LEU A CA 1
ATOM 818 C C . LEU A 1 106 ? -10.938 4.883 22.484 1 97.56 106 LEU A C 1
ATOM 820 O O . LEU A 1 106 ? -11.516 5.711 23.172 1 97.56 106 LEU A O 1
ATOM 824 N N . GLY A 1 107 ? -11.562 4.016 21.656 1 97.38 107 GLY A N 1
ATOM 825 C CA . GLY A 1 107 ? -13.008 4.039 21.562 1 97.38 107 GLY A CA 1
ATOM 826 C C . GLY A 1 107 ? -13.539 5.227 20.781 1 97.38 107 GLY A C 1
ATOM 827 O O . GLY A 1 107 ? -14.633 5.719 21.047 1 97.38 107 GLY A O 1
ATOM 828 N N . VAL A 1 108 ? -12.734 5.773 19.922 1 98.12 108 VAL A N 1
ATOM 829 C CA . VAL A 1 108 ? -13.07 6.938 19.109 1 98.12 108 VAL A CA 1
ATOM 830 C C . VAL A 1 108 ? -13.297 6.508 17.656 1 98.12 108 VAL A C 1
ATOM 832 O O . VAL A 1 108 ? -12.516 5.73 17.109 1 98.12 108 VAL A O 1
ATOM 835 N N . ALA A 1 109 ? -14.359 6.941 17.047 1 98.12 109 ALA A N 1
ATOM 836 C CA . ALA A 1 109 ? -14.609 6.645 15.633 1 98.12 109 ALA A CA 1
ATOM 837 C C . ALA A 1 109 ? -13.633 7.398 14.734 1 98.12 109 ALA A C 1
ATOM 839 O O . ALA A 1 109 ? -13.273 8.539 15.016 1 98.12 109 ALA A O 1
ATOM 840 N N . LEU A 1 110 ? -13.188 6.746 13.727 1 98.56 110 LEU A N 1
ATOM 841 C CA . LEU A 1 110 ? -12.234 7.32 12.781 1 98.56 110 LEU A CA 1
ATOM 842 C C . LEU A 1 110 ? -12.75 7.215 11.352 1 98.56 110 LEU A C 1
ATOM 844 O O . LEU A 1 110 ? -13.055 6.117 10.875 1 98.56 110 LEU A O 1
ATOM 848 N N . TYR A 1 111 ? -12.828 8.352 10.703 1 98.12 111 TYR A N 1
ATOM 849 C CA . TYR A 1 111 ? -13.32 8.398 9.336 1 98.12 111 TYR A CA 1
ATOM 850 C C . TYR A 1 111 ? -12.281 8.984 8.398 1 98.12 111 TYR A C 1
ATOM 852 O O . TYR A 1 111 ? -11.5 9.859 8.797 1 98.12 111 TYR A O 1
ATOM 860 N N . CYS A 1 112 ? -12.281 8.531 7.246 1 98.12 112 CYS A N 1
ATOM 861 C CA . CYS A 1 112 ? -11.492 9.086 6.152 1 98.12 112 CYS A CA 1
ATOM 862 C C . CYS A 1 112 ? -12.352 9.312 4.914 1 98.12 112 CYS A C 1
ATOM 864 O O . CYS A 1 112 ? -12.781 8.352 4.273 1 98.12 112 CYS A O 1
ATOM 866 N N . VAL A 1 113 ? -12.508 10.492 4.488 1 96.12 113 VAL A N 1
ATOM 867 C CA . VAL A 1 113 ? -13.43 10.875 3.428 1 96.12 113 VAL A CA 1
ATOM 868 C C . VAL A 1 113 ? -13.008 10.227 2.111 1 96.12 113 VAL A C 1
ATOM 870 O O . VAL A 1 113 ? -13.859 9.773 1.339 1 96.12 113 VAL A O 1
ATOM 873 N N . GLN A 1 114 ? -11.742 10.133 1.851 1 94.44 114 GLN A N 1
ATOM 874 C CA . GLN A 1 114 ? -11.188 9.594 0.614 1 94.44 114 GLN A CA 1
ATOM 875 C C . GLN A 1 114 ? -11.469 8.102 0.486 1 94.44 114 GLN A C 1
ATOM 877 O O . GLN A 1 114 ? -11.477 7.559 -0.621 1 94.44 114 GLN A O 1
ATOM 882 N N . LEU A 1 115 ? -11.633 7.383 1.587 1 92.19 115 LEU A N 1
ATOM 883 C CA . LEU A 1 115 ? -11.695 5.926 1.568 1 92.19 115 LEU A CA 1
ATOM 884 C C . LEU A 1 115 ? -13.141 5.441 1.538 1 92.19 115 LEU A C 1
ATOM 886 O O . LEU A 1 115 ? -13.547 4.754 0.599 1 92.19 115 LEU A O 1
ATOM 890 N N . SER A 1 116 ? -13.789 5.594 2.643 1 83.12 116 SER A N 1
ATOM 891 C CA . SER A 1 116 ? -15.148 5.098 2.801 1 83.12 116 SER A CA 1
ATOM 892 C C . SER A 1 116 ? -15.906 5.898 3.855 1 83.12 116 SER A C 1
ATOM 894 O O . SER A 1 116 ? -15.328 6.754 4.527 1 83.12 116 SER A O 1
ATOM 896 N N . ARG A 1 117 ? -17.203 5.574 3.939 1 90.06 117 ARG A N 1
ATOM 897 C CA . ARG A 1 117 ? -18.047 6.219 4.941 1 90.06 117 ARG A CA 1
ATOM 898 C C . ARG A 1 117 ? -18.078 5.414 6.234 1 90.06 117 ARG A C 1
ATOM 900 O O . ARG A 1 117 ? -18.672 5.844 7.227 1 90.06 117 ARG A O 1
ATOM 907 N N . ASP A 1 118 ? -17.359 4.391 6.184 1 95.88 118 ASP A N 1
ATOM 908 C CA . ASP A 1 118 ? -17.375 3.512 7.352 1 95.88 118 ASP A CA 1
ATOM 909 C C . ASP A 1 118 ? -16.422 4.02 8.43 1 95.88 118 ASP A C 1
ATOM 911 O O . ASP A 1 118 ? -15.414 4.668 8.117 1 95.88 118 ASP A O 1
ATOM 915 N N . ASP A 1 119 ? -16.766 3.736 9.648 1 97.88 119 ASP A N 1
ATOM 916 C CA . ASP A 1 119 ? -15.852 3.939 10.773 1 97.88 119 ASP A CA 1
ATOM 917 C C . ASP A 1 119 ? -14.68 2.965 10.711 1 97.88 119 ASP A C 1
ATOM 919 O O . ASP A 1 119 ? -14.836 1.773 10.977 1 97.88 119 ASP A O 1
ATOM 923 N N . LEU A 1 120 ? -13.516 3.465 10.406 1 98.31 120 LEU A N 1
ATOM 924 C CA . LEU A 1 120 ? -12.32 2.639 10.242 1 98.31 120 LEU A CA 1
ATOM 925 C C . LEU A 1 120 ? -11.93 1.996 11.57 1 98.31 120 LEU A C 1
ATOM 927 O O . LEU A 1 120 ? -11.234 0.975 11.586 1 98.31 120 LEU A O 1
ATOM 931 N N . ALA A 1 121 ? -12.344 2.58 12.711 1 98.06 121 ALA A N 1
ATOM 932 C CA . ALA A 1 121 ? -11.938 2.123 14.039 1 98.06 121 ALA A CA 1
ATOM 933 C C . ALA A 1 121 ? -13.016 1.254 14.672 1 98.06 121 ALA A C 1
ATOM 935 O O . ALA A 1 121 ? -12.977 0.984 15.875 1 98.06 121 ALA A O 1
ATOM 936 N N . ASN A 1 122 ? -13.953 0.857 13.852 1 97.5 122 ASN A N 1
ATOM 937 C CA . ASN A 1 122 ? -14.992 -0.024 14.367 1 97.5 122 ASN A CA 1
ATOM 938 C C . ASN A 1 122 ? -14.422 -1.341 14.875 1 97.5 122 ASN A C 1
ATOM 940 O O . ASN A 1 122 ? -13.438 -1.846 14.336 1 97.5 122 ASN A O 1
ATOM 944 N N . THR A 1 123 ? -15.062 -1.894 15.906 1 95.5 123 THR A N 1
ATOM 945 C CA . THR A 1 123 ? -14.625 -3.164 16.469 1 95.5 123 THR A CA 1
ATOM 946 C C . THR A 1 123 ? -14.664 -4.27 15.422 1 95.5 123 THR A C 1
ATOM 948 O O . THR A 1 123 ? -13.781 -5.137 15.398 1 95.5 123 THR A O 1
ATOM 951 N N . THR A 1 124 ? -15.727 -4.234 14.602 1 96.81 124 THR A N 1
ATOM 952 C CA . THR A 1 124 ? -15.75 -5.066 13.406 1 96.81 124 THR A CA 1
ATOM 953 C C . THR A 1 124 ? -15.156 -4.32 12.219 1 96.81 124 THR A C 1
ATOM 955 O O . THR A 1 124 ? -15.766 -3.385 11.695 1 96.81 124 THR A O 1
ATOM 958 N N . PRO A 1 125 ? -14.047 -4.695 11.852 1 95.88 125 PRO A N 1
ATOM 959 C CA . PRO A 1 125 ? -13.359 -3.947 10.797 1 95.88 125 PRO A CA 1
ATOM 960 C C . PRO A 1 125 ? -14.156 -3.895 9.492 1 95.88 125 PRO A C 1
ATOM 962 O O . PRO A 1 125 ? -14.617 -4.93 9.008 1 95.88 125 PRO A O 1
ATOM 965 N N . PRO A 1 126 ? -14.32 -2.736 9 1 96.31 126 PRO A N 1
ATOM 966 C CA . PRO A 1 126 ? -14.977 -2.637 7.695 1 96.31 126 PRO A CA 1
ATOM 967 C C . PRO A 1 126 ? -14.117 -3.168 6.555 1 96.31 126 PRO A C 1
ATOM 969 O O . PRO A 1 126 ? -12.945 -3.48 6.754 1 96.31 126 PRO A O 1
ATOM 972 N N . GLU A 1 127 ? -14.68 -3.25 5.367 1 94.94 127 GLU A N 1
ATOM 973 C CA . GLU A 1 127 ? -13.992 -3.797 4.199 1 94.94 127 GLU A CA 1
ATOM 974 C C . GLU A 1 127 ? -12.719 -3.012 3.889 1 94.94 127 GLU A C 1
ATOM 976 O O . GLU A 1 127 ? -11.703 -3.594 3.508 1 94.94 127 GLU A O 1
ATOM 981 N N . ALA A 1 128 ? -12.797 -1.753 4.078 1 96.75 128 ALA A N 1
ATOM 982 C CA . ALA A 1 128 ? -11.641 -0.915 3.785 1 96.75 128 ALA A CA 1
ATOM 983 C C . ALA A 1 128 ? -10.438 -1.335 4.621 1 96.75 128 ALA A C 1
ATOM 985 O O . ALA A 1 128 ? -9.312 -1.407 4.113 1 96.75 128 ALA A O 1
ATOM 986 N N . VAL A 1 129 ? -10.656 -1.632 5.848 1 97.56 129 VAL A N 1
ATOM 987 C CA . VAL A 1 129 ? -9.578 -2.033 6.746 1 97.56 129 VAL A CA 1
ATOM 988 C C . VAL A 1 129 ? -9.039 -3.402 6.332 1 97.56 129 VAL A C 1
ATOM 990 O O . VAL A 1 129 ? -7.828 -3.637 6.355 1 97.56 129 VAL A O 1
ATOM 993 N N . GLU A 1 130 ? -9.906 -4.266 5.938 1 96.38 130 GLU A N 1
ATOM 994 C CA . GLU A 1 130 ? -9.492 -5.59 5.488 1 96.38 130 GLU A CA 1
ATOM 995 C C . GLU A 1 130 ? -8.641 -5.496 4.223 1 96.38 130 GLU A C 1
ATOM 997 O O . GLU A 1 130 ? -7.676 -6.246 4.062 1 96.38 130 GLU A O 1
ATOM 1002 N N . VAL A 1 131 ? -9 -4.617 3.369 1 96.81 131 VAL A N 1
ATOM 1003 C CA . VAL A 1 131 ? -8.211 -4.414 2.156 1 96.81 131 VAL A CA 1
ATOM 1004 C C . VAL A 1 131 ? -6.84 -3.846 2.518 1 96.81 131 VAL A C 1
ATOM 1006 O O . VAL A 1 131 ? -5.82 -4.289 1.986 1 96.81 131 VAL A O 1
ATOM 1009 N N . LEU A 1 132 ? -6.812 -2.9 3.406 1 97.94 132 LEU A N 1
ATOM 1010 C CA . LEU A 1 132 ? -5.539 -2.355 3.857 1 97.94 132 LEU A CA 1
ATOM 1011 C C . LEU A 1 132 ? -4.648 -3.453 4.426 1 97.94 132 LEU A C 1
ATOM 1013 O O . LEU A 1 132 ? -3.439 -3.475 4.172 1 97.94 132 LEU A O 1
ATOM 1017 N N . ARG A 1 133 ? -5.258 -4.324 5.164 1 97.81 133 ARG A N 1
ATOM 1018 C CA . ARG A 1 133 ? -4.508 -5.441 5.727 1 97.81 133 ARG A CA 1
ATOM 1019 C C . ARG A 1 133 ? -3.961 -6.344 4.621 1 97.81 133 ARG A C 1
ATOM 1021 O O . ARG A 1 133 ? -2.832 -6.828 4.711 1 97.81 133 ARG A O 1
ATOM 1028 N N . ALA A 1 134 ? -4.758 -6.578 3.641 1 97.38 134 ALA A N 1
ATOM 1029 C CA . ALA A 1 134 ? -4.316 -7.387 2.506 1 97.38 134 ALA A CA 1
ATOM 1030 C C . ALA A 1 134 ? -3.152 -6.723 1.777 1 97.38 134 ALA A C 1
ATOM 1032 O O . ALA A 1 134 ? -2.229 -7.398 1.323 1 97.38 134 ALA A O 1
ATOM 1033 N N . VAL A 1 135 ? -3.203 -5.434 1.662 1 98.31 135 VAL A N 1
ATOM 1034 C CA . VAL A 1 135 ? -2.121 -4.691 1.022 1 98.31 135 VAL A CA 1
ATOM 1035 C C . VAL A 1 135 ? -0.856 -4.785 1.873 1 98.31 135 VAL A C 1
ATOM 1037 O O . VAL A 1 135 ? 0.243 -4.969 1.344 1 98.31 135 VAL A O 1
ATOM 1040 N N . ALA A 1 136 ? -1.018 -4.625 3.176 1 98.31 136 ALA A N 1
ATOM 1041 C CA . ALA A 1 136 ? 0.134 -4.793 4.059 1 98.31 136 ALA A CA 1
ATOM 1042 C C . ALA A 1 136 ? 0.782 -6.16 3.859 1 98.31 136 ALA A C 1
ATOM 1044 O O . ALA A 1 136 ? 2.008 -6.27 3.793 1 98.31 136 ALA A O 1
ATOM 1045 N N . ALA A 1 137 ? -0.003 -7.164 3.75 1 97 137 ALA A N 1
ATOM 1046 C CA . ALA A 1 137 ? 0.481 -8.523 3.512 1 97 137 ALA A CA 1
ATOM 1047 C C . ALA A 1 137 ? 1.185 -8.625 2.162 1 97 137 ALA A C 1
ATOM 1049 O O . ALA A 1 137 ? 2.23 -9.266 2.047 1 97 137 ALA A O 1
ATOM 1050 N N . LEU A 1 138 ? 0.659 -8 1.182 1 97.31 138 LEU A N 1
ATOM 1051 C CA . LEU A 1 138 ? 1.26 -7.957 -0.147 1 97.31 138 LEU A CA 1
ATOM 1052 C C . LEU A 1 138 ? 2.652 -7.336 -0.093 1 97.31 138 LEU A C 1
ATOM 1054 O O . LEU A 1 138 ? 3.605 -7.895 -0.642 1 97.31 138 LEU A O 1
ATOM 1058 N N . GLU A 1 139 ? 2.688 -6.234 0.531 1 97.56 139 GLU A N 1
ATOM 1059 C CA . GLU A 1 139 ? 3.969 -5.547 0.64 1 97.56 139 GLU A CA 1
ATOM 1060 C C . GLU A 1 139 ? 4.996 -6.406 1.368 1 97.56 139 GLU A C 1
ATOM 1062 O O . GLU A 1 139 ? 6.16 -6.469 0.962 1 97.56 139 GLU A O 1
ATOM 1067 N N . GLY A 1 140 ? 4.582 -7.027 2.449 1 96.94 140 GLY A N 1
ATOM 1068 C CA . GLY A 1 140 ? 5.457 -7.945 3.16 1 96.94 140 GLY A CA 1
ATOM 1069 C C . GLY A 1 140 ? 5.934 -9.102 2.301 1 96.94 140 GLY A C 1
ATOM 1070 O O . GLY A 1 140 ? 7.121 -9.438 2.305 1 96.94 140 GLY A O 1
ATOM 1071 N N . ALA A 1 141 ? 5.074 -9.656 1.573 1 95.62 141 ALA A N 1
ATOM 1072 C CA . ALA A 1 141 ? 5.402 -10.766 0.683 1 95.62 141 ALA A CA 1
ATOM 1073 C C . ALA A 1 141 ? 6.352 -10.312 -0.423 1 95.62 141 ALA A C 1
ATOM 1075 O O . ALA A 1 141 ? 7.32 -11.016 -0.74 1 95.62 141 ALA A O 1
ATOM 1076 N N . ALA A 1 142 ? 6.066 -9.18 -1.013 1 96.56 142 ALA A N 1
ATOM 1077 C CA . ALA A 1 142 ? 6.918 -8.633 -2.064 1 96.56 142 ALA A CA 1
ATOM 1078 C C . ALA A 1 142 ? 8.336 -8.391 -1.553 1 96.56 142 ALA A C 1
ATOM 1080 O O . ALA A 1 142 ? 9.312 -8.773 -2.207 1 96.56 142 ALA A O 1
ATOM 1081 N N . ARG A 1 143 ? 8.406 -7.785 -0.443 1 97.06 143 ARG A N 1
ATOM 1082 C CA . ARG A 1 143 ? 9.719 -7.547 0.156 1 97.06 143 ARG A CA 1
ATOM 1083 C C . ARG A 1 143 ? 10.461 -8.852 0.391 1 97.06 143 ARG A C 1
ATOM 1085 O O . ARG A 1 143 ? 11.648 -8.969 0.075 1 97.06 143 ARG A O 1
ATOM 1092 N N . SER A 1 144 ? 9.797 -9.812 0.944 1 96.19 144 SER A N 1
ATOM 1093 C CA . SER A 1 144 ? 10.391 -11.102 1.269 1 96.19 144 SER A CA 1
ATOM 1094 C C . SER A 1 144 ? 10.922 -11.797 0.018 1 96.19 144 SER A C 1
ATOM 1096 O O . SER A 1 144 ? 12.055 -12.281 0.005 1 96.19 144 SER A O 1
ATOM 1098 N N . VAL A 1 145 ? 10.18 -11.812 -0.976 1 95 145 VAL A N 1
ATOM 1099 C CA . VAL A 1 145 ? 10.562 -12.5 -2.203 1 95 145 VAL A CA 1
ATOM 1100 C C . VAL A 1 145 ? 11.734 -11.766 -2.861 1 95 145 VAL A C 1
ATOM 1102 O O . VAL A 1 145 ? 12.68 -12.391 -3.34 1 95 145 VAL A O 1
ATOM 1105 N N . ARG A 1 146 ? 11.742 -10.523 -2.867 1 94.62 146 ARG A N 1
ATOM 1106 C CA . ARG A 1 146 ? 12.82 -9.742 -3.467 1 94.62 146 ARG A CA 1
ATOM 1107 C C . ARG A 1 146 ? 14.133 -9.953 -2.721 1 94.62 146 ARG A C 1
ATOM 1109 O O . ARG A 1 146 ? 15.195 -10.078 -3.34 1 94.62 146 ARG A O 1
ATOM 1116 N N . VAL A 1 147 ? 14.055 -9.93 -1.422 1 94.56 147 VAL A N 1
ATOM 1117 C CA . VAL A 1 147 ? 15.242 -10.156 -0.6 1 94.56 147 VAL A CA 1
ATOM 1118 C C . VAL A 1 147 ? 15.797 -11.555 -0.874 1 94.56 147 VAL A C 1
ATOM 1120 O O . VAL A 1 147 ? 17 -11.719 -1.063 1 94.56 147 VAL A O 1
ATOM 1123 N N . ARG A 1 148 ? 14.898 -12.484 -0.906 1 93.06 148 ARG A N 1
ATOM 1124 C CA . ARG A 1 148 ? 15.32 -13.852 -1.172 1 93.06 148 ARG A CA 1
ATOM 1125 C C . ARG A 1 148 ? 15.977 -13.969 -2.541 1 93.06 148 ARG A C 1
ATOM 1127 O O . ARG A 1 148 ? 17.016 -14.617 -2.684 1 93.06 148 ARG A O 1
ATOM 1134 N N . GLU A 1 149 ? 15.422 -13.328 -3.475 1 92.88 149 GLU A N 1
ATOM 1135 C CA . GLU A 1 149 ? 15.969 -13.352 -4.824 1 92.88 149 GLU A CA 1
ATOM 1136 C C . GLU A 1 149 ? 17.312 -12.633 -4.883 1 92.88 149 GLU A C 1
ATOM 1138 O O . GLU A 1 149 ? 18.234 -13.086 -5.562 1 92.88 149 GLU A O 1
ATOM 1143 N N . SER A 1 150 ? 17.359 -11.594 -4.215 1 92.81 150 SER A N 1
ATOM 1144 C CA . SER A 1 150 ? 18.609 -10.844 -4.168 1 92.81 150 SER A CA 1
ATOM 1145 C C . SER A 1 150 ? 19.719 -11.641 -3.496 1 92.81 150 SER A C 1
ATOM 1147 O O . SER A 1 150 ? 20.859 -11.664 -3.971 1 92.81 150 SER A O 1
ATOM 1149 N N . LEU A 1 151 ? 19.375 -12.266 -2.473 1 92.38 151 LEU A N 1
ATOM 1150 C CA . LEU A 1 151 ? 20.344 -13.094 -1.75 1 92.38 151 LEU A CA 1
ATOM 1151 C C . LEU A 1 151 ? 20.781 -14.281 -2.604 1 92.38 151 LEU A C 1
ATOM 1153 O O . LEU A 1 151 ? 21.969 -14.625 -2.619 1 92.38 151 LEU A O 1
ATOM 1157 N N . ALA A 1 152 ? 19.828 -14.875 -3.244 1 92.31 152 ALA A N 1
ATOM 1158 C CA . ALA A 1 152 ? 20.172 -15.977 -4.145 1 92.31 152 ALA A CA 1
ATOM 1159 C C . ALA A 1 152 ? 21.094 -15.516 -5.258 1 92.31 152 ALA A C 1
ATOM 1161 O O . ALA A 1 152 ? 22.047 -16.219 -5.605 1 92.31 152 ALA A O 1
ATOM 1162 N N . ALA A 1 153 ? 20.844 -14.367 -5.758 1 92.5 153 ALA A N 1
ATOM 1163 C CA . ALA A 1 153 ? 21.703 -13.789 -6.797 1 92.5 153 ALA A CA 1
ATOM 1164 C C . ALA A 1 153 ? 23.094 -13.5 -6.258 1 92.5 153 ALA A C 1
ATOM 1166 O O . ALA A 1 153 ? 24.094 -13.773 -6.93 1 92.5 153 ALA A O 1
ATOM 1167 N N . ALA A 1 154 ? 23.109 -13.016 -5.121 1 92.5 154 ALA A N 1
ATOM 1168 C CA . ALA A 1 154 ? 24.375 -12.727 -4.477 1 92.5 154 ALA A CA 1
ATOM 1169 C C . ALA A 1 154 ? 25.172 -14.008 -4.23 1 92.5 154 ALA A C 1
ATOM 1171 O O . ALA A 1 154 ? 26.375 -14.047 -4.469 1 92.5 154 ALA A O 1
ATOM 1172 N N . LYS A 1 155 ? 24.531 -14.984 -3.816 1 91.06 155 LYS A N 1
ATOM 1173 C CA . LYS A 1 155 ? 25.156 -16.281 -3.592 1 91.06 155 LYS A CA 1
ATOM 1174 C C . LYS A 1 155 ? 25.688 -16.859 -4.895 1 91.06 155 LYS A C 1
ATOM 1176 O O . LYS A 1 155 ? 26.797 -17.406 -4.934 1 91.06 155 LYS A O 1
ATOM 1181 N N . ALA A 1 156 ? 24.938 -16.719 -5.812 1 92.88 156 ALA A N 1
ATOM 1182 C CA . ALA A 1 156 ? 25.344 -17.219 -7.125 1 92.88 156 ALA A CA 1
ATOM 1183 C C . ALA A 1 156 ? 26.578 -16.484 -7.629 1 92.88 156 ALA A C 1
ATOM 1185 O O . ALA A 1 156 ? 27.391 -17.062 -8.375 1 92.88 156 ALA A O 1
ATOM 1186 N N . MET A 1 157 ? 26.734 -15.312 -7.129 1 93.62 157 MET A N 1
ATOM 1187 C CA . MET A 1 157 ? 27.891 -14.5 -7.512 1 93.62 157 MET A CA 1
ATOM 1188 C C . MET A 1 157 ? 29.062 -14.734 -6.559 1 93.62 157 MET A C 1
ATOM 1190 O O . MET A 1 157 ? 30.094 -14.086 -6.676 1 93.62 157 MET A O 1
ATOM 1194 N N . GLY A 1 158 ? 28.828 -15.531 -5.629 1 90.12 158 GLY A N 1
ATOM 1195 C CA . GLY A 1 158 ? 29.891 -15.914 -4.727 1 90.12 158 GLY A CA 1
ATOM 1196 C C . GLY A 1 158 ? 30 -15.016 -3.508 1 90.12 158 GLY A C 1
ATOM 1197 O O . GLY A 1 158 ? 31 -15.055 -2.779 1 90.12 158 GLY A O 1
ATOM 1198 N N . ARG A 1 159 ? 29.125 -14.18 -3.408 1 87.75 159 ARG A N 1
ATOM 1199 C CA . ARG A 1 159 ? 29.125 -13.297 -2.244 1 87.75 159 ARG A CA 1
ATOM 1200 C C . ARG A 1 159 ? 28.578 -14.016 -1.014 1 87.75 159 ARG A C 1
ATOM 1202 O O . ARG A 1 159 ? 27.734 -14.914 -1.132 1 87.75 159 ARG A O 1
ATOM 1209 N N . GLN A 1 160 ? 29.188 -13.75 0.119 1 80.56 160 GLN A N 1
ATOM 1210 C CA . GLN A 1 160 ? 28.656 -14.281 1.372 1 80.56 160 GLN A CA 1
ATOM 1211 C C . GLN A 1 160 ? 27.328 -13.625 1.729 1 80.56 160 GLN A C 1
ATOM 1213 O O . GLN A 1 160 ? 27.203 -12.398 1.697 1 80.56 160 GLN A O 1
ATOM 1218 N N . VAL A 1 161 ? 26.344 -14.562 1.763 1 80.25 161 VAL A N 1
ATOM 1219 C CA . VAL A 1 161 ? 25.031 -14.023 2.066 1 80.25 161 VAL A CA 1
ATOM 1220 C C . VAL A 1 161 ? 24.547 -14.555 3.418 1 80.25 161 VAL A C 1
ATOM 1222 O O . VAL A 1 161 ? 24.984 -15.617 3.861 1 80.25 161 VAL A O 1
ATOM 1225 N N . GLY A 1 162 ? 23.797 -13.867 4.105 1 74.44 162 GLY A N 1
ATOM 1226 C CA . GLY A 1 162 ? 23.234 -14.258 5.387 1 74.44 162 GLY A CA 1
ATOM 1227 C C . GLY A 1 162 ? 23.953 -13.648 6.57 1 74.44 162 GLY A C 1
ATOM 1228 O O . GLY A 1 162 ? 24.875 -12.836 6.398 1 74.44 162 GLY A O 1
ATOM 1229 N N . ARG A 1 163 ? 23.484 -13.898 7.676 1 73.56 163 ARG A N 1
ATOM 1230 C CA . ARG A 1 163 ? 24.078 -13.398 8.906 1 73.56 163 ARG A CA 1
ATOM 1231 C C . ARG A 1 163 ? 25.531 -13.883 9.055 1 73.56 163 ARG A C 1
ATOM 1233 O O . ARG A 1 163 ? 25.812 -15.07 8.891 1 73.56 163 ARG A O 1
ATOM 1240 N N . PRO A 1 164 ? 26.344 -12.891 9.109 1 72.06 164 PRO A N 1
ATOM 1241 C CA . PRO A 1 164 ? 27.719 -13.336 9.32 1 72.06 164 PRO A CA 1
ATOM 1242 C C . PRO A 1 164 ? 27.844 -14.352 10.453 1 72.06 164 PRO A C 1
ATOM 1244 O O . PRO A 1 164 ? 27.109 -14.273 11.445 1 72.06 164 PRO A O 1
ATOM 1247 N N . PRO A 1 165 ? 28.641 -15.312 10.109 1 70 165 PRO A N 1
ATOM 1248 C CA . PRO A 1 165 ? 28.828 -16.281 11.195 1 70 165 PRO A CA 1
ATOM 1249 C C . PRO A 1 165 ? 29.281 -15.625 12.5 1 70 165 PRO A C 1
ATOM 1251 O O . PRO A 1 165 ? 30.031 -14.641 12.461 1 70 165 PRO A O 1
ATOM 1254 N N . LYS A 1 166 ? 28.562 -15.953 13.484 1 74.44 166 LYS A N 1
ATOM 1255 C CA . LYS A 1 166 ? 28.922 -15.43 14.805 1 74.44 166 LYS A CA 1
ATOM 1256 C C . LYS A 1 166 ? 30.391 -15.664 15.109 1 74.44 166 LYS A C 1
ATOM 1258 O O . LYS A 1 166 ? 31.031 -14.852 15.789 1 74.44 166 LYS A O 1
ATOM 1263 N N . HIS A 1 167 ? 30.938 -16.719 14.562 1 79.5 167 HIS A N 1
ATOM 1264 C CA . HIS A 1 167 ? 32.312 -17.062 14.844 1 79.5 167 HIS A CA 1
ATOM 1265 C C . HIS A 1 167 ? 33.188 -16.906 13.602 1 79.5 167 HIS A C 1
ATOM 1267 O O . HIS A 1 167 ? 32.781 -17.328 12.508 1 79.5 167 HIS A O 1
ATOM 1273 N N . THR A 1 168 ? 34.312 -16.219 13.852 1 80 168 THR A N 1
ATOM 1274 C CA . THR A 1 168 ? 35.312 -16.078 12.781 1 80 168 THR A CA 1
ATOM 1275 C C . THR A 1 168 ? 35.875 -17.438 12.375 1 80 168 THR A C 1
ATOM 1277 O O . THR A 1 168 ? 35.719 -18.422 13.102 1 80 168 THR A O 1
ATOM 1280 N N . PRO A 1 169 ? 36.406 -17.344 11.141 1 82.12 169 PRO A N 1
ATOM 1281 C CA . PRO A 1 169 ? 37.062 -18.594 10.742 1 82.12 169 PRO A CA 1
ATOM 1282 C C . PRO A 1 169 ? 38.094 -19.078 11.758 1 82.12 169 PRO A C 1
ATOM 1284 O O . PRO A 1 169 ? 38.219 -20.281 11.992 1 82.12 169 PRO A O 1
ATOM 1287 N N . GLU A 1 170 ? 38.781 -18.156 12.336 1 85.5 170 GLU A N 1
ATOM 1288 C CA . GLU A 1 170 ? 39.75 -18.5 13.344 1 85.5 170 GLU A CA 1
ATOM 1289 C C . GLU A 1 170 ? 39.094 -19.094 14.586 1 85.5 170 GLU A C 1
ATOM 1291 O O . GLU A 1 170 ? 39.594 -20.078 15.141 1 85.5 170 GLU A O 1
ATOM 1296 N N . GLN A 1 171 ? 37.906 -18.469 14.938 1 86.5 171 GLN A N 1
ATOM 1297 C CA . GLN A 1 171 ? 37.188 -18.969 16.094 1 86.5 171 GLN A CA 1
ATOM 1298 C C . GLN A 1 171 ? 36.594 -20.359 15.828 1 86.5 171 GLN A C 1
ATOM 1300 O O . GLN A 1 171 ? 36.625 -21.234 16.703 1 86.5 171 GLN A O 1
ATOM 1305 N N . ARG A 1 172 ? 36.188 -20.562 14.672 1 88.25 172 ARG A N 1
ATOM 1306 C CA . ARG A 1 172 ? 35.625 -21.859 14.289 1 88.25 172 ARG A CA 1
ATOM 1307 C C . ARG A 1 172 ? 36.719 -22.938 14.32 1 88.25 172 ARG A C 1
ATOM 1309 O O . ARG A 1 172 ? 36.469 -24.047 14.797 1 88.25 172 ARG A O 1
ATOM 1316 N N . HIS A 1 173 ? 37.844 -22.484 13.805 1 88.5 173 HIS A N 1
ATOM 1317 C CA . HIS A 1 173 ? 38.969 -23.422 13.828 1 88.5 173 HIS A CA 1
ATOM 1318 C C . HIS A 1 173 ? 39.375 -23.766 15.258 1 88.5 173 HIS A C 1
ATOM 1320 O O . HIS A 1 173 ? 39.656 -24.922 15.57 1 88.5 173 HIS A O 1
ATOM 1326 N N . ALA A 1 174 ? 39.312 -22.781 16.109 1 91 174 ALA A N 1
ATOM 1327 C CA . ALA A 1 174 ? 39.656 -22.984 17.516 1 91 174 ALA A CA 1
ATOM 1328 C C . ALA A 1 174 ? 38.625 -23.922 18.188 1 91 174 ALA A C 1
ATOM 1330 O O . ALA A 1 174 ? 39.031 -24.766 18.984 1 91 174 ALA A O 1
ATOM 1331 N N . ILE A 1 175 ? 37.438 -23.75 17.781 1 92.38 175 ILE A N 1
ATOM 1332 C CA . ILE A 1 175 ? 36.375 -24.578 18.344 1 92.38 175 ILE A CA 1
ATOM 1333 C C . ILE A 1 175 ? 36.562 -26.031 17.859 1 92.38 175 ILE A C 1
ATOM 1335 O O . ILE A 1 175 ? 36.469 -26.969 18.656 1 92.38 175 ILE A O 1
ATOM 1339 N N . LEU A 1 176 ? 36.906 -26.172 16.641 1 91.19 176 LEU A N 1
ATOM 1340 C CA . LEU A 1 176 ? 37.094 -27.5 16.078 1 91.19 176 LEU A CA 1
ATOM 1341 C C . LEU A 1 176 ? 38.344 -28.172 16.672 1 91.19 176 LEU A C 1
ATOM 1343 O O . LEU A 1 176 ? 38.312 -29.375 16.938 1 91.19 176 LEU A O 1
ATOM 1347 N N . ASN A 1 177 ? 39.375 -27.359 16.922 1 90.25 177 ASN A N 1
ATOM 1348 C CA . ASN A 1 177 ? 40.594 -27.875 17.531 1 90.25 177 ASN A CA 1
ATOM 1349 C C . ASN A 1 177 ? 40.344 -28.328 18.969 1 90.25 177 ASN A C 1
ATOM 1351 O O . ASN A 1 177 ? 40.875 -29.344 19.406 1 90.25 177 ASN A O 1
ATOM 1355 N N . ALA A 1 178 ? 39.531 -27.656 19.625 1 92.38 178 ALA A N 1
ATOM 1356 C CA . ALA A 1 178 ? 39.188 -28.016 21 1 92.38 178 ALA A CA 1
ATOM 1357 C C . ALA A 1 178 ? 38.406 -29.344 21.031 1 92.38 178 ALA A C 1
ATOM 1359 O O . ALA A 1 178 ? 38.656 -30.188 21.906 1 92.38 178 ALA A O 1
ATOM 1360 N N . LEU A 1 179 ? 37.625 -29.531 20.078 1 91.19 179 LEU A N 1
ATOM 1361 C CA . LEU A 1 179 ? 36.844 -30.766 19.969 1 91.19 179 LEU A CA 1
ATOM 1362 C C . LEU A 1 179 ? 37.75 -31.938 19.609 1 91.19 179 LEU A C 1
ATOM 1364 O O . LEU A 1 179 ? 37.625 -33.031 20.172 1 91.19 179 LEU A O 1
ATOM 1368 N N . ALA A 1 180 ? 38.656 -31.656 18.797 1 89.25 180 ALA A N 1
ATOM 1369 C CA . ALA A 1 180 ? 39.594 -32.688 18.344 1 89.25 180 ALA A CA 1
ATOM 1370 C C . ALA A 1 180 ? 40.531 -33.094 19.469 1 89.25 180 ALA A C 1
ATOM 1372 O O . ALA A 1 180 ? 41 -34.219 19.531 1 89.25 180 ALA A O 1
ATOM 1373 N N . ALA A 1 181 ? 40.781 -32.188 20.344 1 91.44 181 ALA A N 1
ATOM 1374 C CA . ALA A 1 181 ? 41.656 -32.406 21.484 1 91.44 181 ALA A CA 1
ATOM 1375 C C . ALA A 1 181 ? 40.938 -33.188 22.578 1 91.44 181 ALA A C 1
ATOM 1377 O O . ALA A 1 181 ? 41.531 -33.5 23.625 1 91.44 181 ALA A O 1
ATOM 1378 N N . GLY A 1 182 ? 39.562 -33.375 22.375 1 89.69 182 GLY A N 1
ATOM 1379 C CA . GLY A 1 182 ? 38.844 -34.25 23.297 1 89.69 182 GLY A CA 1
ATOM 1380 C C . GLY A 1 182 ? 37.906 -33.5 24.219 1 89.69 182 GLY A C 1
ATOM 1381 O O . GLY A 1 182 ? 37.25 -34.125 25.062 1 89.69 182 GLY A O 1
ATOM 1382 N N . ASN A 1 183 ? 37.844 -32.219 24 1 92.88 183 ASN A N 1
ATOM 1383 C CA . ASN A 1 183 ? 36.906 -31.484 24.828 1 92.88 183 ASN A CA 1
ATOM 1384 C C . ASN A 1 183 ? 35.438 -31.797 24.453 1 92.88 183 ASN A C 1
ATOM 1386 O O . ASN A 1 183 ? 35.125 -32 23.281 1 92.88 183 ASN A O 1
ATOM 1390 N N . SER A 1 184 ? 34.656 -31.875 25.453 1 92.75 184 SER A N 1
ATOM 1391 C CA . SER A 1 184 ? 33.25 -32.094 25.188 1 92.75 184 SER A CA 1
ATOM 1392 C C . SER A 1 184 ? 32.594 -30.859 24.562 1 92.75 184 SER A C 1
ATOM 1394 O O . SER A 1 184 ? 33.156 -29.766 24.625 1 92.75 184 SER A O 1
ATOM 1396 N N . VAL A 1 185 ? 31.453 -31.125 23.953 1 94.56 185 VAL A N 1
ATOM 1397 C CA . VAL A 1 185 ? 30.688 -30.031 23.359 1 94.56 185 VAL A CA 1
ATOM 1398 C C . VAL A 1 185 ? 30.375 -28.969 24.406 1 94.56 185 VAL A C 1
ATOM 1400 O O . VAL A 1 185 ? 30.516 -27.781 24.156 1 94.56 185 VAL A O 1
ATOM 1403 N N . SER A 1 186 ? 30.062 -29.453 25.609 1 94.69 186 SER A N 1
ATOM 1404 C CA . SER A 1 186 ? 29.719 -28.547 26.703 1 94.69 186 SER A CA 1
ATOM 1405 C C . SER A 1 186 ? 30.922 -27.734 27.156 1 94.69 186 SER A C 1
ATOM 1407 O O . SER A 1 186 ? 30.828 -26.531 27.406 1 94.69 186 SER A O 1
ATOM 1409 N N . GLU A 1 187 ? 32.031 -28.375 27.266 1 93.5 187 GLU A N 1
ATOM 1410 C CA . GLU A 1 187 ? 33.25 -27.719 27.688 1 93.5 187 GLU A CA 1
ATOM 1411 C C . GLU A 1 187 ? 33.719 -26.688 26.672 1 93.5 187 GLU A C 1
ATOM 1413 O O . GLU A 1 187 ? 34.125 -25.578 27.031 1 93.5 187 GLU A O 1
ATOM 1418 N N . THR A 1 188 ? 33.594 -27.062 25.422 1 94.69 188 THR A N 1
ATOM 1419 C CA . THR A 1 188 ? 33.969 -26.172 24.344 1 94.69 188 THR A CA 1
ATOM 1420 C C . THR A 1 188 ? 33.062 -24.938 24.328 1 94.69 188 THR A C 1
ATOM 1422 O O . THR A 1 188 ? 33.562 -23.812 24.156 1 94.69 188 THR A O 1
ATOM 1425 N N . ALA A 1 189 ? 31.844 -25.109 24.531 1 94.69 189 ALA A N 1
ATOM 1426 C CA . ALA A 1 189 ? 30.891 -24.016 24.562 1 94.69 189 ALA A CA 1
ATOM 1427 C C . ALA A 1 189 ? 31.219 -23.016 25.656 1 94.69 189 ALA A C 1
ATOM 1429 O O . ALA A 1 189 ? 31.203 -21.797 25.438 1 94.69 189 ALA A O 1
ATOM 1430 N N . ARG A 1 190 ? 31.547 -23.562 26.781 1 92.12 190 ARG A N 1
ATOM 1431 C CA . ARG A 1 190 ? 31.906 -22.719 27.906 1 92.12 190 ARG A CA 1
ATOM 1432 C C . ARG A 1 190 ? 33.188 -21.938 27.625 1 92.12 190 ARG A C 1
ATOM 1434 O O . ARG A 1 190 ? 33.281 -20.75 27.922 1 92.12 190 ARG A O 1
ATOM 1441 N N . ARG A 1 191 ? 34.062 -22.594 27.062 1 90.81 191 ARG A N 1
ATOM 1442 C CA . ARG A 1 191 ? 35.375 -22.016 26.812 1 90.81 191 ARG A CA 1
ATOM 1443 C C . ARG A 1 191 ? 35.281 -20.828 25.844 1 90.81 191 ARG A C 1
ATOM 1445 O O . ARG A 1 191 ? 36 -19.844 25.984 1 90.81 191 ARG A O 1
ATOM 1452 N N . PHE A 1 192 ? 34.375 -21.031 24.922 1 91.38 192 PHE A N 1
ATOM 1453 C CA . PHE A 1 192 ? 34.312 -20.016 23.875 1 91.38 192 PHE A CA 1
ATOM 1454 C C . PHE A 1 192 ? 33.094 -19.125 24.062 1 91.38 192 PHE A C 1
ATOM 1456 O O . PHE A 1 192 ? 32.719 -18.359 23.172 1 91.38 192 PHE A O 1
ATOM 1463 N N . SER A 1 193 ? 32.406 -19.312 25.156 1 91.44 193 SER A N 1
ATOM 1464 C CA . SER A 1 193 ? 31.25 -18.484 25.531 1 91.44 193 SER A CA 1
ATOM 1465 C C . SER A 1 193 ? 30.203 -18.5 24.438 1 91.44 193 SER A C 1
ATOM 1467 O O . SER A 1 193 ? 29.719 -17.438 24.016 1 91.44 193 SER A O 1
ATOM 1469 N N . THR A 1 194 ? 29.922 -19.719 24 1 91.5 194 THR A N 1
ATOM 1470 C CA . THR A 1 194 ? 28.891 -19.891 22.984 1 91.5 194 THR A CA 1
ATOM 1471 C C . THR A 1 194 ? 27.969 -21.047 23.359 1 91.5 194 THR A C 1
ATOM 1473 O O . THR A 1 194 ? 28.188 -21.734 24.359 1 91.5 194 THR A O 1
ATOM 1476 N N . SER A 1 195 ? 26.969 -21.188 22.672 1 90.69 195 SER A N 1
ATOM 1477 C CA . SER A 1 195 ? 25.984 -22.219 22.984 1 90.69 195 SER A CA 1
ATOM 1478 C C . SER A 1 195 ? 26.453 -23.594 22.469 1 90.69 195 SER A C 1
ATOM 1480 O O . SER A 1 195 ? 27.234 -23.672 21.531 1 90.69 195 SER A O 1
ATOM 1482 N N . ARG A 1 196 ? 25.938 -24.625 23.141 1 91.5 196 ARG A N 1
ATOM 1483 C CA . ARG A 1 196 ? 26.203 -25.984 22.688 1 91.5 196 ARG A CA 1
ATOM 1484 C C . ARG A 1 196 ? 25.734 -26.188 21.25 1 91.5 196 ARG A C 1
ATOM 1486 O O . ARG A 1 196 ? 26.422 -26.859 20.469 1 91.5 196 ARG A O 1
ATOM 1493 N N . GLN A 1 197 ? 24.641 -25.516 21.016 1 91.12 197 GLN A N 1
ATOM 1494 C CA . GLN A 1 197 ? 24.062 -25.672 19.688 1 91.12 197 GLN A CA 1
ATOM 1495 C C . GLN A 1 197 ? 25 -25.078 18.625 1 91.12 197 GLN A C 1
ATOM 1497 O O . GLN A 1 197 ? 25.156 -25.641 17.547 1 91.12 197 GLN A O 1
ATOM 1502 N N . THR A 1 198 ? 25.609 -24.047 19 1 89.75 198 THR A N 1
ATOM 1503 C CA . THR A 1 198 ? 26.547 -23.391 18.078 1 89.75 198 THR A CA 1
ATOM 1504 C C . THR A 1 198 ? 27.75 -24.281 17.828 1 89.75 198 THR A C 1
ATOM 1506 O O . THR A 1 198 ? 28.203 -24.438 16.688 1 89.75 198 THR A O 1
ATOM 1509 N N . VAL A 1 199 ? 28.281 -24.906 18.859 1 89.75 199 VAL A N 1
ATOM 1510 C CA . VAL A 1 199 ? 29.422 -25.797 18.75 1 89.75 199 VAL A CA 1
ATOM 1511 C C . VAL A 1 199 ? 29.062 -27 17.875 1 89.75 199 VAL A C 1
ATOM 1513 O O . VAL A 1 199 ? 29.844 -27.375 16.984 1 89.75 199 VAL A O 1
ATOM 1516 N N . LEU A 1 200 ? 27.828 -27.484 18.078 1 90.19 200 LEU A N 1
ATOM 1517 C CA . LEU A 1 200 ? 27.375 -28.625 17.297 1 90.19 200 LEU A CA 1
ATOM 1518 C C . LEU A 1 200 ? 27.25 -28.25 15.82 1 90.19 200 LEU A C 1
ATOM 1520 O O . LEU A 1 200 ? 27.594 -29.047 14.945 1 90.19 200 LEU A O 1
ATOM 1524 N N . ARG A 1 201 ? 26.812 -27.047 15.656 1 87.62 201 ARG A N 1
ATOM 1525 C CA . ARG A 1 201 ? 26.656 -26.578 14.281 1 87.62 201 ARG A CA 1
ATOM 1526 C C . ARG A 1 201 ? 28 -26.469 13.578 1 87.62 201 ARG A C 1
ATOM 1528 O O . ARG A 1 201 ? 28.141 -26.828 12.406 1 87.62 201 ARG A O 1
ATOM 1535 N N . ILE A 1 202 ? 28.938 -26 14.289 1 86.62 202 ILE A N 1
ATOM 1536 C CA . ILE A 1 202 ? 30.266 -25.812 13.742 1 86.62 202 ILE A CA 1
ATOM 1537 C C . ILE A 1 202 ? 30.891 -27.188 13.438 1 86.62 202 ILE A C 1
ATOM 1539 O O . ILE A 1 202 ? 31.516 -27.375 12.391 1 86.62 202 ILE A O 1
ATOM 1543 N N . ARG A 1 203 ? 30.672 -28.109 14.289 1 85.62 203 ARG A N 1
ATOM 1544 C CA . ARG A 1 203 ? 31.188 -29.469 14.109 1 85.62 203 ARG A CA 1
ATOM 1545 C C . ARG A 1 203 ? 30.578 -30.125 12.875 1 85.62 203 ARG A C 1
ATOM 1547 O O . ARG A 1 203 ? 31.281 -30.781 12.109 1 85.62 203 ARG A O 1
ATOM 1554 N N . ALA A 1 204 ? 29.297 -29.875 12.758 1 83 204 ALA A N 1
ATOM 1555 C CA . ALA A 1 204 ? 28.562 -30.5 11.664 1 83 204 ALA A CA 1
ATOM 1556 C C . ALA A 1 204 ? 28.984 -29.922 10.312 1 83 204 ALA A C 1
ATOM 1558 O O . ALA A 1 204 ? 28.922 -30.594 9.289 1 83 204 ALA A O 1
ATOM 1559 N N . ALA A 1 205 ? 29.344 -28.672 10.414 1 76.94 205 ALA A N 1
ATOM 1560 C CA . ALA A 1 205 ? 29.688 -27.969 9.18 1 76.94 205 ALA A CA 1
ATOM 1561 C C . ALA A 1 205 ? 31.062 -28.391 8.672 1 76.94 205 ALA A C 1
ATOM 1563 O O . ALA A 1 205 ? 31.422 -28.125 7.516 1 76.94 205 ALA A O 1
ATOM 1564 N N . GLU A 1 206 ? 31.969 -28.938 9.445 1 67.88 206 GLU A N 1
ATOM 1565 C CA . GLU A 1 206 ? 33.312 -29.359 9.039 1 67.88 206 GLU A CA 1
ATOM 1566 C C . GLU A 1 206 ? 33.25 -30.578 8.133 1 67.88 206 GLU A C 1
ATOM 1568 O O . GLU A 1 206 ? 32.562 -31.562 8.445 1 67.88 206 GLU A O 1
ATOM 1573 N N . PRO A 1 207 ? 33.781 -30.375 6.926 1 61.53 207 PRO A N 1
ATOM 1574 C CA . PRO A 1 207 ? 33.938 -31.516 6.023 1 61.53 207 PRO A CA 1
ATOM 1575 C C . PRO A 1 207 ? 34.719 -32.656 6.637 1 61.53 207 PRO A C 1
ATOM 1577 O O . PRO A 1 207 ? 35.781 -32.438 7.25 1 61.53 207 PRO A O 1
ATOM 1580 N N . GLY A 1 208 ? 34.125 -33.875 7.094 1 55.53 208 GLY A N 1
ATOM 1581 C CA . GLY A 1 208 ? 34.719 -35.094 7.656 1 55.53 208 GLY A CA 1
ATOM 1582 C C . GLY A 1 208 ? 34.219 -35.406 9.055 1 55.53 208 GLY A C 1
ATOM 1583 O O . GLY A 1 208 ? 34.719 -36.312 9.703 1 55.53 208 GLY A O 1
ATOM 1584 N N . ALA A 1 209 ? 33.625 -34.531 9.641 1 52.22 209 ALA A N 1
ATOM 1585 C CA . ALA A 1 209 ? 33.156 -34.812 10.977 1 52.22 209 ALA A CA 1
ATOM 1586 C C . ALA A 1 209 ? 32.344 -36.125 10.992 1 52.22 209 ALA A C 1
ATOM 1588 O O . ALA A 1 209 ? 31.391 -36.281 10.219 1 52.22 209 ALA A O 1
ATOM 1589 N N . GLN A 1 210 ? 32.875 -37.156 11.156 1 43.09 210 GLN A N 1
ATOM 1590 C CA . GLN A 1 210 ? 32.188 -38.438 11.383 1 43.09 210 GLN A CA 1
ATOM 1591 C C . GLN A 1 210 ? 31.109 -38.281 12.445 1 43.09 210 GLN A C 1
ATOM 1593 O O . GLN A 1 210 ? 31.312 -37.625 13.461 1 43.09 210 GLN A O 1
ATOM 1598 N N . PRO A 1 211 ? 29.953 -38.281 12.203 1 46.84 211 PRO A N 1
ATOM 1599 C CA . PRO A 1 211 ? 28.969 -38.281 13.289 1 46.84 211 PRO A CA 1
ATOM 1600 C C . PRO A 1 211 ? 29.453 -39.062 14.516 1 46.84 211 PRO A C 1
ATOM 1602 O O . PRO A 1 211 ? 29.969 -40.156 14.391 1 46.84 211 PRO A O 1
ATOM 1605 N N . HIS A 1 212 ? 30.047 -38.344 15.383 1 45.62 212 HIS A N 1
ATOM 1606 C CA . HIS A 1 212 ? 30.531 -39.031 16.578 1 45.62 212 HIS A CA 1
ATOM 1607 C C . HIS A 1 212 ? 29.484 -39.969 17.141 1 45.62 212 HIS A C 1
ATOM 1609 O O . HIS A 1 212 ? 29.734 -40.656 18.141 1 45.62 212 HIS A O 1
ATOM 1615 N N . ALA A 1 213 ? 28.281 -40 16.719 1 42.5 213 ALA A N 1
ATOM 1616 C CA . ALA A 1 213 ? 27.406 -41 17.297 1 42.5 213 ALA A CA 1
ATOM 1617 C C . ALA A 1 213 ? 27.953 -42.406 17.078 1 42.5 213 ALA A C 1
ATOM 1619 O O . ALA A 1 213 ? 27.641 -43.312 17.844 1 42.5 213 ALA A O 1
ATOM 1620 N N . ALA A 1 214 ? 28.734 -42.625 16.062 1 39.19 214 ALA A N 1
ATOM 1621 C CA . ALA A 1 214 ? 29.125 -44 15.812 1 39.19 214 ALA A CA 1
ATOM 1622 C C . ALA A 1 214 ? 30.297 -44.406 16.703 1 39.19 214 ALA A C 1
ATOM 1624 O O . ALA A 1 214 ? 30.422 -45.594 17.062 1 39.19 214 ALA A O 1
ATOM 1625 N N . SER A 1 215 ? 31.141 -43.5 17.156 1 39.28 215 SER A N 1
ATOM 1626 C CA . SER A 1 215 ? 32.25 -43.906 17.984 1 39.28 215 SER A CA 1
ATOM 1627 C C . SER A 1 215 ? 31.844 -44.094 19.438 1 39.28 215 SER A C 1
ATOM 1629 O O . SER A 1 215 ? 32.406 -44.938 20.141 1 39.28 215 SER A O 1
ATOM 1631 N N . ALA A 1 216 ? 30.859 -43.344 19.844 1 40.84 216 ALA A N 1
ATOM 1632 C CA . ALA A 1 216 ? 30.375 -43.562 21.203 1 40.84 216 ALA A CA 1
ATOM 1633 C C . ALA A 1 216 ? 29.578 -44.875 21.281 1 40.84 216 ALA A C 1
ATOM 1635 O O . ALA A 1 216 ? 29.641 -45.594 22.281 1 40.84 216 ALA A O 1
ATOM 1636 N N . ALA A 1 217 ? 28.859 -45.156 20.188 1 40.69 217 ALA A N 1
ATOM 1637 C CA . ALA A 1 217 ? 28.125 -46.438 20.172 1 40.69 217 ALA A CA 1
ATOM 1638 C C . ALA A 1 217 ? 29.062 -47.625 20.109 1 40.69 217 ALA A C 1
ATOM 1640 O O . ALA A 1 217 ? 28.797 -48.656 20.719 1 40.69 217 ALA A O 1
ATOM 1641 N N . MET A 1 218 ? 30.25 -47.375 19.594 1 39.47 218 MET A N 1
ATOM 1642 C CA . MET A 1 218 ? 31.219 -48.438 19.562 1 39.47 218 MET A CA 1
ATOM 1643 C C . MET A 1 218 ? 31.969 -48.562 20.891 1 39.47 218 MET A C 1
ATOM 1645 O O . MET A 1 218 ? 32.406 -49.625 21.266 1 39.47 218 MET A O 1
ATOM 1649 N N . ALA A 1 219 ? 32.156 -47.375 21.469 1 44.69 219 ALA A N 1
ATOM 1650 C CA . ALA A 1 219 ? 32.844 -47.406 22.766 1 44.69 219 ALA A CA 1
ATOM 1651 C C . ALA A 1 219 ? 31.922 -48 23.844 1 44.69 219 ALA A C 1
ATOM 1653 O O . ALA A 1 219 ? 32.375 -48.75 24.703 1 44.69 219 ALA A O 1
ATOM 1654 N N . ASP A 1 220 ? 30.703 -47.562 23.766 1 44.31 220 ASP A N 1
ATOM 1655 C CA . ASP A 1 220 ? 29.75 -48.156 24.703 1 44.31 220 ASP A CA 1
ATOM 1656 C C . ASP A 1 220 ? 29.531 -49.625 24.422 1 44.31 220 ASP A C 1
ATOM 1658 O O . ASP A 1 220 ? 29.359 -50.438 25.344 1 44.31 220 ASP A O 1
ATOM 1662 N N . ALA A 1 221 ? 29.688 -50.062 23.109 1 49.06 221 ALA A N 1
ATOM 1663 C CA . ALA A 1 221 ? 29.594 -51.469 22.75 1 49.06 221 ALA A CA 1
ATOM 1664 C C . ALA A 1 221 ? 30.828 -52.25 23.219 1 49.06 221 ALA A C 1
ATOM 1666 O O . ALA A 1 221 ? 30.719 -53.375 23.688 1 49.06 221 ALA A O 1
ATOM 1667 N N . GLU A 1 222 ? 31.984 -51.5 23.203 1 50.41 222 GLU A N 1
ATOM 1668 C CA . GLU A 1 222 ? 33.219 -52.125 23.641 1 50.41 222 GLU A CA 1
ATOM 1669 C C . GLU A 1 222 ? 33.25 -52.25 25.172 1 50.41 222 GLU A C 1
ATOM 1671 O O . GLU A 1 222 ? 33.75 -53.25 25.703 1 50.41 222 GLU A O 1
ATOM 1676 N N . GLU A 1 223 ? 32.719 -51.281 25.828 1 49.66 223 GLU A N 1
ATOM 1677 C CA . GLU A 1 223 ? 32.656 -51.375 27.281 1 49.66 223 GLU A CA 1
ATOM 1678 C C . GLU A 1 223 ? 31.672 -52.469 27.719 1 49.66 223 GLU A C 1
ATOM 1680 O O . GLU A 1 223 ? 31.969 -53.219 28.656 1 49.66 223 GLU A O 1
ATOM 1685 N N . SER A 1 224 ? 30.594 -52.562 26.922 1 51.84 224 SER A N 1
ATOM 1686 C CA . SER A 1 224 ? 29.641 -53.594 27.266 1 51.84 224 SER A CA 1
ATOM 1687 C C . SER A 1 224 ? 30.188 -55 26.906 1 51.84 224 SER A C 1
ATOM 1689 O O . SER A 1 224 ? 29.953 -55.969 27.641 1 51.84 224 SER A O 1
ATOM 1691 N N . ALA A 1 225 ? 31.047 -55.125 25.875 1 53.31 225 ALA A N 1
ATOM 1692 C CA . ALA A 1 225 ? 31.625 -56.406 25.484 1 53.31 225 ALA A CA 1
ATOM 1693 C C . ALA A 1 225 ? 32.719 -56.844 26.469 1 53.31 225 ALA A C 1
ATOM 1695 O O . ALA A 1 225 ? 32.875 -58.031 26.734 1 53.31 225 ALA A O 1
ATOM 1696 N N . THR A 1 226 ? 33.406 -55.906 27.062 1 55.75 226 THR A N 1
ATOM 1697 C CA . THR A 1 226 ? 34.438 -56.25 28.031 1 55.75 226 THR A CA 1
ATOM 1698 C C . THR A 1 226 ? 33.812 -56.688 29.359 1 55.75 226 THR A C 1
ATOM 1700 O O . THR A 1 226 ? 34.281 -57.594 30 1 55.75 226 THR A O 1
ATOM 1703 N N . GLU A 1 227 ? 32.594 -56.094 29.688 1 52.91 227 GLU A N 1
ATOM 1704 C CA . GLU A 1 227 ? 31.938 -56.5 30.922 1 52.91 227 GLU A CA 1
ATOM 1705 C C . GLU A 1 227 ? 31.359 -57.906 30.766 1 52.91 227 GLU A C 1
ATOM 1707 O O . GLU A 1 227 ? 31.266 -58.656 31.75 1 52.91 227 GLU A O 1
ATOM 1712 N N . ALA A 1 228 ? 31.016 -58.156 29.516 1 54.94 228 ALA A N 1
ATOM 1713 C CA . ALA A 1 228 ? 30.438 -59.469 29.281 1 54.94 228 ALA A CA 1
ATOM 1714 C C . ALA A 1 228 ? 31.531 -60.562 29.281 1 54.94 228 ALA A C 1
ATOM 1716 O O . ALA A 1 228 ? 31.25 -61.719 29.516 1 54.94 228 ALA A O 1
ATOM 1717 N N . ALA A 1 229 ? 32.75 -60.219 28.859 1 54.56 229 ALA A N 1
ATOM 1718 C CA . ALA A 1 229 ? 33.812 -61.219 28.797 1 54.56 229 ALA A CA 1
ATOM 1719 C C . ALA A 1 229 ? 34.406 -61.5 30.188 1 54.56 229 ALA A C 1
ATOM 1721 O O . ALA A 1 229 ? 35.094 -62.469 30.391 1 54.56 229 ALA A O 1
ATOM 1722 N N . THR A 1 230 ? 34.281 -60.531 31.078 1 57.28 230 THR A N 1
ATOM 1723 C CA . THR A 1 230 ? 34.844 -60.75 32.406 1 57.28 230 THR A CA 1
ATOM 1724 C C . THR A 1 230 ? 33.812 -61.344 33.344 1 57.28 230 THR A C 1
ATOM 1726 O O . THR A 1 230 ? 34.125 -61.875 34.406 1 57.28 230 THR A O 1
ATOM 1729 N N . GLY A 1 231 ? 32.562 -61.344 32.969 1 38.31 231 GLY A N 1
ATOM 1730 C CA . GLY A 1 231 ? 31.672 -62.062 33.875 1 38.31 231 GLY A CA 1
ATOM 1731 C C . GLY A 1 231 ? 31.438 -63.5 33.438 1 38.31 231 GLY A C 1
ATOM 1732 O O . GLY A 1 231 ? 31.594 -63.844 32.281 1 38.31 231 GLY A O 1
ATOM 1733 N N . MET B 1 1 ? -39.219 -20.359 -57.688 1 36.94 1 MET B N 1
ATOM 1734 C CA . MET B 1 1 ? -38 -19.844 -57.062 1 36.94 1 MET B CA 1
ATOM 1735 C C . MET B 1 1 ? -38.156 -19.859 -55.531 1 36.94 1 MET B C 1
ATOM 1737 O O . MET B 1 1 ? -38.969 -19.141 -55 1 36.94 1 MET B O 1
ATOM 1741 N N . GLN B 1 2 ? -38 -21.016 -54.938 1 46.5 2 GLN B N 1
ATOM 1742 C CA . GLN B 1 2 ? -38.219 -21.266 -53.531 1 46.5 2 GLN B CA 1
ATOM 1743 C C . GLN B 1 2 ? -37.312 -20.422 -52.656 1 46.5 2 GLN B C 1
ATOM 1745 O O . GLN B 1 2 ? -36.094 -20.328 -52.938 1 46.5 2 GLN B O 1
ATOM 1750 N N . PRO B 1 3 ? -37.844 -19.469 -51.844 1 48.25 3 PRO B N 1
ATOM 1751 C CA . PRO B 1 3 ? -36.969 -18.625 -51.031 1 48.25 3 PRO B CA 1
ATOM 1752 C C . PRO B 1 3 ? -35.969 -19.438 -50.188 1 48.25 3 PRO B C 1
ATOM 1754 O O . PRO B 1 3 ? -36.281 -20.578 -49.812 1 48.25 3 PRO B O 1
ATOM 1757 N N . ILE B 1 4 ? -34.625 -19.344 -50.469 1 49.66 4 ILE B N 1
ATOM 1758 C CA . ILE B 1 4 ? -33.562 -19.938 -49.656 1 49.66 4 ILE B CA 1
ATOM 1759 C C . ILE B 1 4 ? -33.812 -19.594 -48.188 1 49.66 4 ILE B C 1
ATOM 1761 O O . ILE B 1 4 ? -34.094 -18.453 -47.844 1 49.66 4 ILE B O 1
ATOM 1765 N N . PRO B 1 5 ? -34.281 -20.594 -47.406 1 45 5 PRO B N 1
ATOM 1766 C CA . PRO B 1 5 ? -34.469 -20.297 -46 1 45 5 PRO B CA 1
ATOM 1767 C C . PRO B 1 5 ? -33.344 -19.469 -45.406 1 45 5 PRO B C 1
ATOM 1769 O O . PRO B 1 5 ? -32.219 -19.5 -45.906 1 45 5 PRO B O 1
ATOM 1772 N N . ASP B 1 6 ? -33.688 -18.328 -44.812 1 45.84 6 ASP B N 1
ATOM 1773 C CA . ASP B 1 6 ? -32.812 -17.422 -44.062 1 45.84 6 ASP B CA 1
ATOM 1774 C C . ASP B 1 6 ? -31.719 -18.172 -43.312 1 45.84 6 ASP B C 1
ATOM 1776 O O . ASP B 1 6 ? -31.844 -19.375 -43.062 1 45.84 6 ASP B O 1
ATOM 1780 N N . GLY B 1 7 ? -30.547 -17.562 -43.188 1 42.22 7 GLY B N 1
ATOM 1781 C CA . GLY B 1 7 ? -29.266 -17.891 -42.562 1 42.22 7 GLY B CA 1
ATOM 1782 C C . GLY B 1 7 ? -29.406 -18.641 -41.25 1 42.22 7 GLY B C 1
ATOM 1783 O O . GLY B 1 7 ? -30.219 -18.25 -40.406 1 42.22 7 GLY B O 1
ATOM 1784 N N . ALA B 1 8 ? -29.312 -19.953 -41.281 1 43.09 8 ALA B N 1
ATOM 1785 C CA . ALA B 1 8 ? -29.031 -20.734 -40.094 1 43.09 8 ALA B CA 1
ATOM 1786 C C . ALA B 1 8 ? -28.25 -19.906 -39.062 1 43.09 8 ALA B C 1
ATOM 1788 O O . ALA B 1 8 ? -27.172 -19.391 -39.375 1 43.09 8 ALA B O 1
ATOM 1789 N N . SER B 1 9 ? -28.922 -19.156 -38.188 1 43.16 9 SER B N 1
ATOM 1790 C CA . SER B 1 9 ? -28.281 -18.594 -37 1 43.16 9 SER B CA 1
ATOM 1791 C C . SER B 1 9 ? -27.266 -19.562 -36.406 1 43.16 9 SER B C 1
ATOM 1793 O O . SER B 1 9 ? -27.578 -20.734 -36.156 1 43.16 9 SER B O 1
ATOM 1795 N N . ALA B 1 10 ? -26.016 -19.531 -36.875 1 46.5 10 ALA B N 1
ATOM 1796 C CA . ALA B 1 10 ? -24.984 -20.297 -36.188 1 46.5 10 ALA B CA 1
ATOM 1797 C C . ALA B 1 10 ? -25.328 -20.516 -34.719 1 46.5 10 ALA B C 1
ATOM 1799 O O . ALA B 1 10 ? -25.828 -19.609 -34.062 1 46.5 10 ALA B O 1
ATOM 1800 N N . PRO B 1 11 ? -25.641 -21.688 -34.312 1 44.03 11 PRO B N 1
ATOM 1801 C CA . PRO B 1 11 ? -25.875 -21.812 -32.875 1 44.03 11 PRO B CA 1
ATOM 1802 C C . PRO B 1 11 ? -24.906 -20.984 -32.031 1 44.03 11 PRO B C 1
ATOM 1804 O O . PRO B 1 11 ? -23.734 -20.828 -32.406 1 44.03 11 PRO B O 1
ATOM 1807 N N . PHE B 1 12 ? -25.266 -19.781 -31.594 1 43.91 12 PHE B N 1
ATOM 1808 C CA . PHE B 1 12 ? -24.469 -19.172 -30.531 1 43.91 12 PHE B CA 1
ATOM 1809 C C . PHE B 1 12 ? -23.828 -20.234 -29.656 1 43.91 12 PHE B C 1
ATOM 1811 O O . PHE B 1 12 ? -24.531 -21 -28.969 1 43.91 12 PHE B O 1
ATOM 1818 N N . ILE B 1 13 ? -22.984 -21.094 -30.078 1 44.12 13 ILE B N 1
ATOM 1819 C CA . ILE B 1 13 ? -22.281 -21.969 -29.156 1 44.12 13 ILE B CA 1
ATOM 1820 C C . ILE B 1 13 ? -22.094 -21.266 -27.812 1 44.12 13 ILE B C 1
ATOM 1822 O O . ILE B 1 13 ? -21.344 -20.297 -27.719 1 44.12 13 ILE B O 1
ATOM 1826 N N . THR B 1 14 ? -23.062 -20.844 -27.094 1 50.56 14 THR B N 1
ATOM 1827 C CA . THR B 1 14 ? -23.078 -20.297 -25.75 1 50.56 14 THR B CA 1
ATOM 1828 C C . THR B 1 14 ? -22.125 -21.062 -24.828 1 50.56 14 THR B C 1
ATOM 1830 O O . THR B 1 14 ? -22.453 -22.141 -24.344 1 50.56 14 THR B O 1
ATOM 1833 N N . THR B 1 15 ? -20.891 -21.234 -25.156 1 62.09 15 THR B N 1
ATOM 1834 C CA . THR B 1 15 ? -19.969 -21.984 -24.312 1 62.09 15 THR B CA 1
ATOM 1835 C C . THR B 1 15 ? -20.031 -21.484 -22.875 1 62.09 15 THR B C 1
ATOM 1837 O O . THR B 1 15 ? -20.344 -20.312 -22.625 1 62.09 15 THR B O 1
ATOM 1840 N N . MET B 1 16 ? -20.578 -22.328 -21.891 1 81.81 16 MET B N 1
ATOM 1841 C CA . MET B 1 16 ? -20.672 -22.078 -20.453 1 81.81 16 MET B CA 1
ATOM 1842 C C . MET B 1 16 ? -19.422 -21.375 -19.938 1 81.81 16 MET B C 1
ATOM 18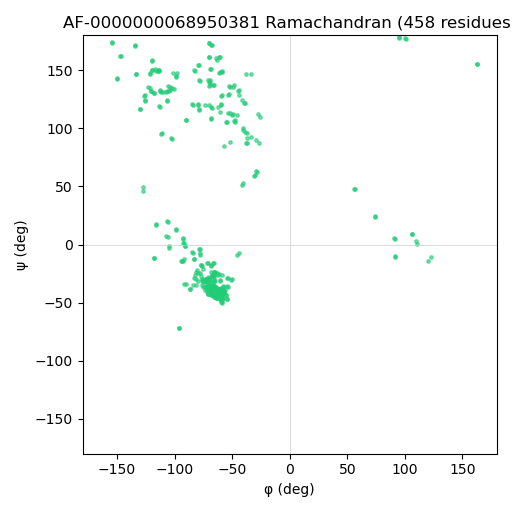44 O O . MET B 1 16 ? -18.312 -21.734 -20.328 1 81.81 16 MET B O 1
ATOM 1848 N N . PRO B 1 17 ? -19.594 -20.25 -19.375 1 91.62 17 PRO B N 1
ATOM 1849 C CA . PRO B 1 17 ? -18.438 -19.547 -18.812 1 91.62 17 PRO B CA 1
ATOM 1850 C C . PRO B 1 17 ? -17.516 -20.484 -18.016 1 91.62 17 PRO B C 1
ATOM 1852 O O . PRO B 1 17 ? -17.984 -21.422 -17.391 1 91.62 17 PRO B O 1
ATOM 1855 N N . THR B 1 18 ? -16.281 -20.391 -18.266 1 95.25 18 THR B N 1
ATOM 1856 C CA . THR B 1 18 ? -15.273 -21.188 -17.594 1 95.25 18 THR B CA 1
ATOM 1857 C C . THR B 1 18 ? -14.609 -20.391 -16.469 1 95.25 18 THR B C 1
ATOM 1859 O O . THR B 1 18 ? -14.414 -19.188 -16.609 1 95.25 18 THR B O 1
ATOM 1862 N N . SER B 1 19 ? -14.25 -21.078 -15.352 1 97 19 SER B N 1
ATOM 1863 C CA . SER B 1 19 ? -13.484 -20.484 -14.258 1 97 19 SER B CA 1
ATOM 1864 C C . SER B 1 19 ? -12.031 -20.953 -14.273 1 97 19 SER B C 1
ATOM 1866 O O . SER B 1 19 ? -11.766 -22.156 -14.406 1 97 19 SER B O 1
ATOM 1868 N N . PHE B 1 20 ? -11.18 -20.016 -14.156 1 98.44 20 PHE B N 1
ATOM 1869 C CA . PHE B 1 20 ? -9.75 -20.297 -14.156 1 98.44 20 PHE B CA 1
ATOM 1870 C C . PHE B 1 20 ? -9.125 -19.922 -12.82 1 98.44 20 PHE B C 1
ATOM 1872 O O . PHE B 1 20 ? -9.641 -19.047 -12.109 1 98.44 20 PHE B O 1
ATOM 1879 N N . LEU B 1 21 ? -8.086 -20.641 -12.453 1 98.44 21 LEU B N 1
ATOM 1880 C CA . LEU B 1 21 ? -7.254 -20.297 -11.305 1 98.44 21 LEU B CA 1
ATOM 1881 C C . LEU B 1 21 ? -5.871 -19.828 -11.75 1 98.44 21 LEU B C 1
ATOM 1883 O O . LEU B 1 21 ? -5.266 -20.438 -12.641 1 98.44 21 LEU B O 1
ATOM 1887 N N . TYR B 1 22 ? -5.445 -18.75 -11.234 1 98.44 22 TYR B N 1
ATOM 1888 C CA . TYR B 1 22 ? -4.086 -18.266 -11.461 1 98.44 22 TYR B CA 1
ATOM 1889 C C . TYR B 1 22 ? -3.342 -18.109 -10.141 1 98.44 22 TYR B C 1
ATOM 1891 O O . TYR B 1 22 ? -3.871 -17.516 -9.195 1 98.44 22 TYR B O 1
ATOM 1899 N N . SER B 1 23 ? -2.094 -18.609 -10.148 1 97.56 23 SER B N 1
ATOM 1900 C CA . SER B 1 23 ? -1.282 -18.516 -8.938 1 97.56 23 SER B CA 1
ATO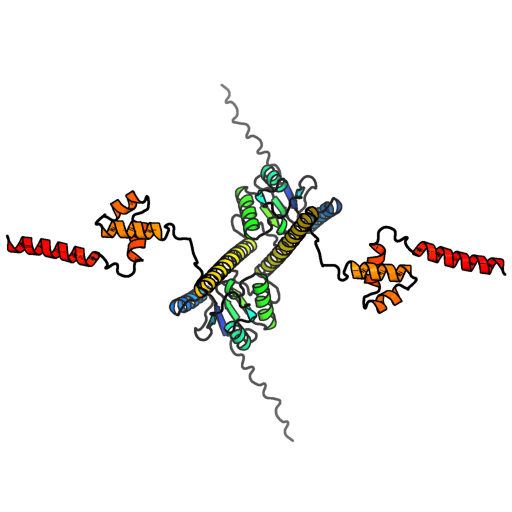M 1901 C C . SER B 1 23 ? 0.202 -18.422 -9.273 1 97.56 23 SER B C 1
ATOM 1903 O O . SER B 1 23 ? 0.668 -19.062 -10.227 1 97.56 23 SER B O 1
ATOM 1905 N N . ASN B 1 24 ? 0.91 -17.594 -8.477 1 94.94 24 ASN B N 1
ATOM 1906 C CA . ASN B 1 24 ? 2.365 -17.516 -8.562 1 94.94 24 ASN B CA 1
ATOM 1907 C C . ASN B 1 24 ? 3.027 -17.984 -7.27 1 94.94 24 ASN B C 1
ATOM 1909 O O . ASN B 1 24 ? 4.199 -17.703 -7.027 1 94.94 24 ASN B O 1
ATOM 1913 N N . CYS B 1 25 ? 2.359 -18.672 -6.43 1 87.19 25 CYS B N 1
ATOM 1914 C CA . CYS B 1 25 ? 2.84 -18.953 -5.082 1 87.19 25 CYS B CA 1
ATOM 1915 C C . CYS B 1 25 ? 3.023 -20.453 -4.875 1 87.19 25 CYS B C 1
ATOM 1917 O O . CYS B 1 25 ? 3.635 -20.875 -3.895 1 87.19 25 CYS B O 1
ATOM 1919 N N . ALA B 1 26 ? 2.555 -21.266 -5.738 1 86.44 26 ALA B N 1
ATOM 1920 C CA . ALA B 1 26 ? 2.572 -22.703 -5.516 1 86.44 26 ALA B CA 1
ATOM 1921 C C . ALA B 1 26 ? 3.951 -23.281 -5.812 1 86.44 26 ALA B C 1
ATOM 1923 O O . ALA B 1 26 ? 4.496 -23.078 -6.902 1 86.44 26 ALA B O 1
ATOM 1924 N N . ASP B 1 27 ? 4.457 -23.859 -4.758 1 87.38 27 ASP B N 1
ATOM 1925 C CA . ASP B 1 27 ? 5.742 -24.531 -4.906 1 87.38 27 ASP B CA 1
ATOM 1926 C C . ASP B 1 27 ? 5.562 -26.047 -4.992 1 87.38 27 ASP B C 1
ATOM 1928 O O . ASP B 1 27 ? 5.621 -26.734 -3.975 1 87.38 27 ASP B O 1
ATOM 1932 N N . GLY B 1 28 ? 5.422 -26.531 -6.176 1 90 28 GLY B N 1
ATOM 1933 C CA . GLY B 1 28 ? 5.305 -27.969 -6.375 1 90 28 GLY B CA 1
ATOM 1934 C C . GLY B 1 28 ? 3.865 -28.453 -6.445 1 90 28 GLY B C 1
ATOM 1935 O O . GLY B 1 28 ? 2.938 -27.672 -6.199 1 90 28 GLY B O 1
ATOM 1936 N N . GLN B 1 29 ? 3.658 -29.719 -6.66 1 91.75 29 GLN B N 1
ATOM 1937 C CA . GLN B 1 29 ? 2.357 -30.312 -6.957 1 91.75 29 GLN B CA 1
ATOM 1938 C C . GLN B 1 29 ? 1.464 -30.328 -5.723 1 91.75 29 GLN B C 1
ATOM 1940 O O . GLN B 1 29 ? 0.278 -30 -5.801 1 91.75 29 GLN B O 1
ATOM 1945 N N . PRO B 1 30 ? 2.043 -30.641 -4.586 1 94.19 30 PRO B N 1
ATOM 1946 C CA . PRO B 1 30 ? 1.177 -30.625 -3.402 1 94.19 30 PRO B CA 1
ATOM 1947 C C . PRO B 1 30 ? 0.592 -29.234 -3.121 1 94.19 30 PRO B C 1
ATOM 1949 O O . PRO B 1 30 ? -0.58 -29.125 -2.752 1 94.19 30 PRO B O 1
ATOM 1952 N N . ALA B 1 31 ? 1.391 -28.266 -3.314 1 94.19 31 ALA B N 1
ATOM 1953 C CA . ALA B 1 31 ? 0.936 -26.891 -3.094 1 94.19 31 ALA B CA 1
ATOM 1954 C C . ALA B 1 31 ? -0.13 -26.5 -4.113 1 94.19 31 ALA B C 1
ATOM 1956 O O . ALA B 1 31 ? -1.084 -25.781 -3.779 1 94.19 31 ALA B O 1
ATOM 1957 N N . MET B 1 32 ? 0.061 -27 -5.309 1 95.44 32 MET B N 1
ATOM 1958 C CA . MET B 1 32 ? -0.906 -26.719 -6.367 1 95.44 32 MET B CA 1
ATOM 1959 C C . MET B 1 32 ? -2.27 -27.312 -6.027 1 95.44 32 MET B C 1
ATOM 1961 O O . MET B 1 32 ? -3.295 -26.641 -6.16 1 95.44 32 MET B O 1
ATOM 1965 N N . MET B 1 33 ? -2.262 -28.5 -5.539 1 95.62 33 MET B N 1
ATOM 1966 C CA . MET B 1 33 ? -3.506 -29.172 -5.172 1 95.62 33 MET B CA 1
ATOM 1967 C C . MET B 1 33 ? -4.152 -28.5 -3.969 1 95.62 33 MET B C 1
ATOM 1969 O O . MET B 1 33 ? -5.379 -28.375 -3.906 1 95.62 33 MET B O 1
ATOM 1973 N N . ASP B 1 34 ? -3.312 -28.078 -3.066 1 96.31 34 ASP B N 1
ATOM 1974 C CA . ASP B 1 34 ? -3.811 -27.344 -1.904 1 96.31 34 ASP B CA 1
ATOM 1975 C C . ASP B 1 34 ? -4.516 -26.062 -2.326 1 96.31 34 ASP B C 1
ATOM 1977 O O . ASP B 1 34 ? -5.555 -25.703 -1.767 1 96.31 34 ASP B O 1
ATOM 1981 N N . GLU B 1 35 ? -3.971 -25.359 -3.328 1 96.56 35 GLU B N 1
ATOM 1982 C CA . GLU B 1 35 ? -4.562 -24.109 -3.791 1 96.56 35 GLU B CA 1
ATOM 1983 C C . GLU B 1 35 ? -5.906 -24.359 -4.473 1 96.56 35 GLU B C 1
ATOM 1985 O O . GLU B 1 35 ? -6.848 -23.578 -4.289 1 96.56 35 GLU B O 1
ATOM 1990 N N . LEU B 1 36 ? -5.969 -25.453 -5.207 1 97.19 36 LEU B N 1
ATOM 1991 C CA . LEU B 1 36 ? -7.234 -25.812 -5.832 1 97.19 36 LEU B CA 1
ATOM 1992 C C . LEU B 1 36 ? -8.297 -26.125 -4.777 1 97.19 36 LEU B C 1
ATOM 1994 O O . LEU B 1 36 ? -9.445 -25.703 -4.914 1 97.19 36 LEU B O 1
ATOM 1998 N N . GLN B 1 37 ? -7.879 -26.781 -3.736 1 97.31 37 GLN B N 1
ATOM 1999 C CA . GLN B 1 37 ? -8.789 -27.094 -2.641 1 97.31 37 GLN B CA 1
ATOM 2000 C C . GLN B 1 37 ? -9.242 -25.828 -1.916 1 97.31 37 GLN B C 1
ATOM 2002 O O . GLN B 1 37 ? -10.422 -25.688 -1.586 1 97.31 37 GLN B O 1
ATOM 2007 N N . THR B 1 38 ? -8.328 -24.938 -1.706 1 96.69 38 THR B N 1
ATOM 2008 C CA . THR B 1 38 ? -8.633 -23.672 -1.047 1 96.69 38 THR B CA 1
ATOM 2009 C C . THR B 1 38 ? -9.633 -22.875 -1.868 1 96.69 38 THR B C 1
ATOM 2011 O O . THR B 1 38 ? -10.57 -22.297 -1.317 1 96.69 38 THR B O 1
ATOM 2014 N N . ALA B 1 39 ? -9.438 -22.859 -3.197 1 96.62 39 ALA B N 1
ATOM 2015 C CA . ALA B 1 39 ? -10.367 -22.156 -4.086 1 96.62 39 ALA B CA 1
ATOM 2016 C C . ALA B 1 39 ? -11.766 -22.75 -4.016 1 96.62 39 ALA B C 1
ATOM 2018 O O . ALA B 1 39 ? -12.758 -22.031 -3.938 1 96.62 39 ALA B O 1
ATOM 2019 N N . ARG B 1 40 ? -11.82 -24.047 -3.961 1 96.69 40 ARG B N 1
ATOM 2020 C CA . ARG B 1 40 ? -13.094 -24.75 -3.879 1 96.69 40 ARG B CA 1
ATOM 2021 C C . ARG B 1 40 ? -13.82 -24.438 -2.576 1 96.69 40 ARG B C 1
ATOM 2023 O O . ARG B 1 40 ? -15.016 -24.156 -2.58 1 96.69 40 ARG B O 1
ATOM 2030 N N . GLU B 1 41 ? -13.07 -24.438 -1.518 1 96.69 41 GLU B N 1
ATOM 2031 C CA . GLU B 1 41 ? -13.641 -24.156 -0.206 1 96.69 41 GLU B CA 1
ATOM 2032 C C . GLU B 1 41 ? -14.148 -22.719 -0.131 1 96.69 41 GLU B C 1
ATOM 2034 O O . GLU B 1 41 ? -15.078 -22.422 0.619 1 96.69 41 GLU B O 1
ATOM 2039 N N . ALA B 1 42 ? -13.547 -21.875 -0.933 1 95.69 42 ALA B N 1
ATOM 2040 C CA . ALA B 1 42 ? -13.953 -20.469 -0.963 1 95.69 42 ALA B CA 1
ATOM 2041 C C . ALA B 1 42 ? -15.133 -20.266 -1.907 1 95.69 42 ALA B C 1
ATOM 2043 O O . ALA B 1 42 ? -15.641 -19.141 -2.039 1 95.69 42 ALA B O 1
ATOM 2044 N N . GLY B 1 43 ? -15.516 -21.328 -2.648 1 95.12 43 GLY B N 1
ATOM 2045 C CA . GLY B 1 43 ? -16.703 -21.266 -3.492 1 95.12 43 GLY B CA 1
ATOM 2046 C C . GLY B 1 43 ? -16.375 -21.156 -4.969 1 95.12 43 GLY B C 1
ATOM 2047 O O . GLY B 1 43 ? -17.25 -20.906 -5.789 1 95.12 43 GLY B O 1
ATOM 2048 N N . TYR B 1 44 ? -15.047 -21.328 -5.223 1 94.62 44 TYR B N 1
ATOM 2049 C CA . TYR B 1 44 ? -14.617 -21.25 -6.613 1 94.62 44 TYR B CA 1
ATOM 2050 C C . TYR B 1 44 ? -14.148 -22.609 -7.121 1 94.62 44 TYR B C 1
ATOM 2052 O O . TYR B 1 44 ? -12.984 -22.969 -6.934 1 94.62 44 TYR B O 1
ATOM 2060 N N . GLY B 1 45 ? -15.055 -23.297 -7.742 1 93.44 45 GLY B N 1
ATOM 2061 C CA . GLY B 1 45 ? -14.672 -24.578 -8.328 1 93.44 45 GLY B CA 1
ATOM 2062 C C . GLY B 1 45 ? -13.938 -24.438 -9.648 1 93.44 45 GLY B C 1
ATOM 2063 O O . GLY B 1 45 ? -14.492 -23.922 -10.617 1 93.44 45 GLY B O 1
ATOM 2064 N N . VAL B 1 46 ? -12.688 -24.859 -9.656 1 96.19 46 VAL B N 1
ATOM 2065 C CA . VAL B 1 46 ? -11.875 -24.766 -10.867 1 96.19 46 VAL B CA 1
ATOM 2066 C C . VAL B 1 46 ? -11.297 -26.141 -11.211 1 96.19 46 VAL B C 1
ATOM 2068 O O . VAL B 1 46 ? -10.742 -26.812 -10.344 1 96.19 46 VAL B O 1
ATOM 2071 N N . ASP B 1 47 ? -11.5 -26.562 -12.469 1 95.5 47 ASP B N 1
ATOM 2072 C CA . ASP B 1 47 ? -10.844 -27.766 -12.961 1 95.5 47 ASP B CA 1
ATOM 2073 C C . ASP B 1 47 ? -9.328 -27.578 -13.031 1 95.5 47 ASP B C 1
ATOM 2075 O O . ASP B 1 47 ? -8.852 -26.531 -13.469 1 95.5 47 ASP B O 1
ATOM 2079 N N . ALA B 1 48 ? -8.625 -28.578 -12.609 1 94.88 48 ALA B N 1
ATOM 2080 C CA . ALA B 1 48 ? -7.164 -28.5 -12.578 1 94.88 48 ALA B CA 1
ATOM 2081 C C . ALA B 1 48 ? -6.605 -28.125 -13.953 1 94.88 48 ALA B C 1
ATOM 2083 O O . ALA B 1 48 ? -5.578 -27.453 -14.047 1 94.88 48 ALA B O 1
ATOM 2084 N N . ARG B 1 49 ? -7.293 -28.469 -15.016 1 95.69 49 ARG B N 1
ATOM 2085 C CA . ARG B 1 49 ? -6.848 -28.172 -16.375 1 95.69 49 ARG B CA 1
ATOM 2086 C C . ARG B 1 49 ? -6.957 -26.688 -16.688 1 95.69 49 ARG B C 1
ATOM 2088 O O . ARG B 1 49 ? -6.375 -26.203 -17.656 1 95.69 49 ARG B O 1
ATOM 2095 N N . HIS B 1 50 ? -7.73 -26 -15.836 1 97.38 50 HIS B N 1
ATOM 2096 C CA . HIS B 1 50 ? -7.938 -24.562 -16.047 1 97.38 50 HIS B CA 1
ATOM 2097 C C . HIS B 1 50 ? -7.141 -23.75 -15.031 1 97.38 50 HIS B C 1
ATOM 2099 O O . HIS B 1 50 ? -7.445 -22.578 -14.797 1 97.38 50 HIS B O 1
ATOM 2105 N N . ALA B 1 51 ? -6.117 -24.375 -14.414 1 97.88 51 ALA B N 1
ATOM 2106 C CA . ALA B 1 51 ? -5.242 -23.688 -13.469 1 97.88 51 ALA B CA 1
ATOM 2107 C C . ALA B 1 51 ? -3.922 -23.297 -14.133 1 97.88 51 ALA B C 1
ATOM 2109 O O . ALA B 1 51 ? -3.348 -24.078 -14.891 1 97.88 51 ALA B O 1
ATOM 2110 N N . PHE B 1 52 ? -3.465 -22.078 -13.938 1 98.19 52 PHE B N 1
ATOM 2111 C CA . PHE B 1 52 ? -2.197 -21.562 -14.43 1 98.19 52 PHE B CA 1
ATOM 2112 C C . PHE B 1 52 ? -1.243 -21.281 -13.273 1 98.19 52 PHE B C 1
ATOM 2114 O O . PHE B 1 52 ? -1.561 -20.484 -12.375 1 98.19 52 PHE B O 1
ATOM 2121 N N . TRP B 1 53 ? -0.168 -21.969 -13.305 1 97.25 53 TRP B N 1
ATOM 2122 C CA . TRP B 1 53 ? 0.847 -21.828 -12.266 1 97.25 53 TRP B CA 1
ATOM 2123 C C . TRP B 1 53 ? 2.062 -21.078 -12.789 1 97.25 53 TRP B C 1
ATOM 2125 O O . TRP B 1 53 ? 2.713 -21.5 -13.742 1 97.25 53 TRP B O 1
ATOM 2135 N N . GLU B 1 54 ? 2.398 -19.984 -12.102 1 96.62 54 GLU B N 1
ATOM 2136 C CA . GLU B 1 54 ? 3.477 -19.094 -12.516 1 96.62 54 GLU B CA 1
ATOM 2137 C C . GLU B 1 54 ? 4.727 -19.297 -11.664 1 96.62 54 GLU B C 1
ATOM 2139 O O . GLU B 1 54 ? 4.629 -19.469 -10.445 1 96.62 54 GLU B O 1
ATOM 2144 N N . GLU B 1 55 ? 5.875 -19.344 -12.336 1 92.25 55 GLU B N 1
ATOM 2145 C CA . GLU B 1 55 ? 7.145 -19.453 -11.625 1 92.25 55 GLU B CA 1
ATOM 2146 C C . GLU B 1 55 ? 8.117 -18.375 -12.07 1 92.25 55 GLU B C 1
ATOM 2148 O O . GLU B 1 55 ? 9.305 -18.641 -12.266 1 92.25 55 GLU B O 1
ATOM 2153 N N . GLU B 1 56 ? 7.75 -17.203 -12.117 1 93.88 56 GLU B N 1
ATOM 2154 C CA . GLU B 1 56 ? 8.609 -16.094 -12.516 1 93.88 56 GLU B CA 1
ATOM 2155 C C . GLU B 1 56 ? 9.109 -15.328 -11.297 1 93.88 56 GLU B C 1
ATOM 2157 O O . GLU B 1 56 ? 8.414 -15.25 -10.281 1 93.88 56 GLU B O 1
ATOM 2162 N N . PRO B 1 57 ? 10.297 -14.805 -11.414 1 93.81 57 PRO B N 1
ATOM 2163 C CA . PRO B 1 57 ? 10.789 -13.938 -10.336 1 93.81 57 PRO B CA 1
ATOM 2164 C C . PRO B 1 57 ? 9.914 -12.703 -10.125 1 93.81 57 PRO B C 1
ATOM 2166 O O . PRO B 1 57 ? 9.141 -12.328 -11.016 1 93.81 57 PRO B O 1
ATOM 2169 N N . ALA B 1 58 ? 10.102 -12.141 -8.93 1 94.88 58 ALA B N 1
ATOM 2170 C CA . ALA B 1 58 ? 9.289 -10.984 -8.547 1 94.88 58 ALA B CA 1
ATOM 2171 C C . ALA B 1 58 ? 9.609 -9.781 -9.422 1 94.88 58 ALA B C 1
ATOM 2173 O O . ALA B 1 58 ? 8.836 -8.82 -9.477 1 94.88 58 ALA B O 1
ATOM 2174 N N . SER B 1 59 ? 10.703 -9.828 -10.117 1 92.44 59 SER B N 1
ATOM 2175 C CA . SER B 1 59 ? 11.133 -8.719 -10.953 1 92.44 59 SER B CA 1
ATOM 2176 C C . SER B 1 59 ? 10.32 -8.648 -12.242 1 92.44 59 SER B C 1
ATOM 2178 O O . SER B 1 59 ? 10.328 -7.633 -12.938 1 92.44 59 SER B O 1
ATOM 2180 N N . VAL B 1 60 ? 9.688 -9.711 -12.57 1 95.19 60 VAL B N 1
ATOM 2181 C CA . VAL B 1 60 ? 8.883 -9.734 -13.789 1 95.19 60 VAL B CA 1
ATOM 2182 C C . VAL B 1 60 ? 7.5 -9.156 -13.5 1 95.19 60 VAL B C 1
ATOM 2184 O O . VAL B 1 60 ? 6.75 -9.703 -12.688 1 95.19 60 VAL B O 1
ATOM 2187 N N . PRO B 1 61 ? 7.148 -8.102 -14.188 1 96.44 61 PRO B N 1
ATOM 2188 C CA . PRO B 1 61 ? 5.812 -7.539 -13.984 1 96.44 61 PRO B CA 1
ATOM 2189 C C . PRO B 1 61 ? 4.699 -8.539 -14.281 1 96.44 61 PRO B C 1
ATOM 2191 O O . PRO B 1 61 ? 4.824 -9.359 -15.195 1 96.44 61 PRO B O 1
ATOM 2194 N N . ALA B 1 62 ? 3.598 -8.414 -13.586 1 97.44 62 ALA B N 1
ATOM 2195 C CA . ALA B 1 62 ? 2.514 -9.391 -13.633 1 97.44 62 ALA B CA 1
ATOM 2196 C C . ALA B 1 62 ? 2.053 -9.625 -15.07 1 97.44 62 ALA B C 1
ATOM 2198 O O . ALA B 1 62 ? 2.004 -10.766 -15.539 1 97.44 62 ALA B O 1
ATOM 2199 N N . LEU B 1 63 ? 1.836 -8.578 -15.836 1 97.44 63 LEU B N 1
ATOM 2200 C CA . LEU B 1 63 ? 1.234 -8.695 -17.156 1 97.44 63 LEU B CA 1
ATOM 2201 C C . LEU B 1 63 ? 2.258 -9.172 -18.188 1 97.44 63 LEU B C 1
ATOM 2203 O O . LEU B 1 63 ? 1.912 -9.445 -19.328 1 97.44 63 LEU B O 1
ATOM 2207 N N . GLN B 1 64 ? 3.502 -9.312 -17.734 1 97.06 64 GLN B N 1
ATOM 2208 C CA . GLN B 1 64 ? 4.555 -9.828 -18.594 1 97.06 64 GLN B CA 1
ATOM 2209 C C . GLN B 1 64 ? 4.902 -11.266 -18.234 1 97.06 64 GLN B C 1
ATOM 2211 O O . GLN B 1 64 ? 5.723 -11.898 -18.906 1 97.06 64 GLN B O 1
ATOM 2216 N N . ARG B 1 65 ? 4.277 -11.773 -17.266 1 97.94 65 ARG B N 1
ATOM 2217 C CA . ARG B 1 65 ? 4.488 -13.164 -16.875 1 97.94 65 ARG B CA 1
ATOM 2218 C C . ARG B 1 65 ? 3.912 -14.125 -17.906 1 97.94 65 ARG B C 1
ATOM 2220 O O . ARG B 1 65 ? 2.768 -13.969 -18.344 1 97.94 65 ARG B O 1
ATOM 2227 N N . PRO B 1 66 ? 4.629 -15.156 -18.234 1 97.81 66 PRO B N 1
ATOM 2228 C CA . PRO B 1 66 ? 4.227 -16.016 -19.344 1 97.81 66 PRO B CA 1
ATOM 2229 C C . PRO B 1 66 ? 2.887 -16.703 -19.094 1 97.81 66 PRO B C 1
ATOM 2231 O O . PRO B 1 66 ? 2.035 -16.75 -19.984 1 97.81 66 PRO B O 1
ATOM 2234 N N . ARG B 1 67 ? 2.654 -17.266 -17.938 1 98 67 ARG B N 1
ATOM 2235 C CA . ARG B 1 67 ? 1.424 -18 -17.688 1 98 67 ARG B CA 1
ATOM 2236 C C . ARG B 1 67 ? 0.224 -17.062 -17.594 1 98 67 ARG B C 1
ATOM 2238 O O . ARG B 1 67 ? -0.873 -17.406 -18.047 1 98 67 ARG B O 1
ATOM 2245 N N . LEU B 1 68 ? 0.415 -15.883 -17.031 1 98.44 68 LEU B N 1
ATOM 2246 C CA . LEU B 1 68 ? -0.671 -14.914 -17 1 98.44 68 LEU B CA 1
ATOM 2247 C C . LEU B 1 68 ? -1.008 -14.414 -18.406 1 98.44 68 LEU B C 1
ATOM 2249 O O . LEU B 1 68 ? -2.18 -14.227 -18.734 1 98.44 68 LEU B O 1
ATOM 2253 N N . ARG B 1 69 ? 0.004 -14.211 -19.172 1 97.88 69 ARG B N 1
ATOM 2254 C CA . ARG B 1 69 ? -0.217 -13.828 -20.578 1 97.88 69 ARG B CA 1
ATOM 2255 C C . ARG B 1 69 ? -1.006 -14.906 -21.312 1 97.88 69 ARG B C 1
ATOM 2257 O O . ARG B 1 69 ? -1.949 -14.594 -22.047 1 97.88 69 ARG B O 1
ATOM 2264 N N . ALA B 1 70 ? -0.582 -16.188 -21.156 1 98.12 70 ALA B N 1
ATOM 2265 C CA . ALA B 1 70 ? -1.282 -17.312 -21.781 1 98.12 70 ALA B CA 1
ATOM 2266 C C . ALA B 1 70 ? -2.748 -17.344 -21.359 1 98.12 70 ALA B C 1
ATOM 2268 O O . ALA B 1 70 ? -3.633 -17.594 -22.188 1 98.12 70 ALA B O 1
ATOM 2269 N N . LEU B 1 71 ? -2.928 -17.078 -20.047 1 98.44 71 LEU B N 1
ATOM 2270 C CA . LEU B 1 71 ? -4.285 -17.047 -19.516 1 98.44 71 LEU B CA 1
ATOM 2271 C C . LEU B 1 71 ? -5.109 -15.953 -20.188 1 98.44 71 LEU B C 1
ATOM 2273 O O . LEU B 1 71 ? -6.262 -16.188 -20.578 1 98.44 71 LEU B O 1
ATOM 2277 N N . GLN B 1 72 ? -4.559 -14.797 -20.375 1 97.88 72 GLN B N 1
ATOM 2278 C CA . GLN B 1 72 ? -5.246 -13.68 -21.016 1 97.88 72 GLN B CA 1
ATOM 2279 C C . GLN B 1 72 ? -5.664 -14.031 -22.438 1 97.88 72 GLN B C 1
ATOM 2281 O O . GLN B 1 72 ? -6.695 -13.555 -22.922 1 97.88 72 GLN B O 1
ATOM 2286 N N . HIS B 1 73 ? -4.902 -14.859 -23.078 1 96.69 73 HIS B N 1
ATOM 2287 C CA . HIS B 1 73 ? -5.191 -15.25 -24.453 1 96.69 73 HIS B CA 1
ATOM 2288 C C . HIS B 1 73 ? -6.277 -16.312 -24.5 1 96.69 73 HIS B C 1
ATOM 2290 O O . HIS B 1 73 ? -6.961 -16.469 -25.516 1 96.69 73 HIS B O 1
ATOM 2296 N N . GLN B 1 74 ? -6.41 -17.016 -23.438 1 97.25 74 GLN B N 1
ATOM 2297 C CA . GLN B 1 74 ? -7.324 -18.141 -23.422 1 97.25 74 GLN B CA 1
ATOM 2298 C C . GLN B 1 74 ? -8.719 -17.719 -22.969 1 97.25 74 GLN B C 1
ATOM 2300 O O . GLN B 1 74 ? -9.719 -18.297 -23.406 1 97.25 74 GLN B O 1
ATOM 2305 N N . VAL B 1 75 ? -8.773 -16.797 -22.094 1 97.31 75 VAL B N 1
ATOM 2306 C CA . VAL B 1 75 ? -10.055 -16.422 -21.484 1 97.31 75 VAL B CA 1
ATOM 2307 C C . VAL B 1 75 ? -10.938 -15.742 -22.531 1 97.31 75 VAL B C 1
ATOM 2309 O O . VAL B 1 75 ? -10.438 -15.117 -23.469 1 97.31 75 VAL B O 1
ATOM 2312 N N . GLN B 1 76 ? -12.219 -15.875 -22.375 1 96.31 76 GLN B N 1
ATOM 2313 C CA . GLN B 1 76 ? -13.258 -15.227 -23.156 1 96.31 76 GLN B CA 1
ATOM 2314 C C . GLN B 1 76 ? -14.156 -14.352 -22.281 1 96.31 76 GLN B C 1
ATOM 2316 O O . GLN B 1 76 ? -14.219 -14.555 -21.062 1 96.31 76 GLN B O 1
ATOM 2321 N N . PRO B 1 77 ? -14.805 -13.406 -22.938 1 95.31 77 PRO B N 1
ATO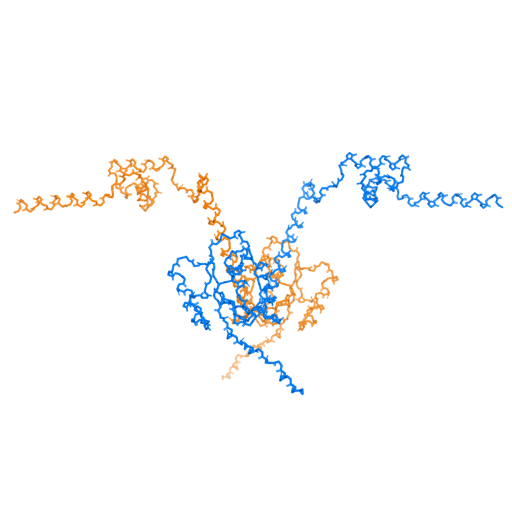M 2322 C CA . PRO B 1 77 ? -15.734 -12.609 -22.141 1 95.31 77 PRO B CA 1
ATOM 2323 C C . PRO B 1 77 ? -16.734 -13.469 -21.359 1 95.31 77 PRO B C 1
ATOM 2325 O O . PRO B 1 77 ? -17.188 -14.5 -21.859 1 95.31 77 PRO B O 1
ATOM 2328 N N . ALA B 1 78 ? -16.953 -13.164 -20.188 1 95 78 ALA B N 1
ATOM 2329 C CA . ALA B 1 78 ? -17.891 -13.812 -19.281 1 95 78 ALA B CA 1
ATOM 2330 C C . ALA B 1 78 ? -17.234 -14.922 -18.484 1 95 78 ALA B C 1
ATOM 2332 O O . ALA B 1 78 ? -17.812 -15.461 -17.547 1 95 78 ALA B O 1
ATOM 2333 N N . ASP B 1 79 ? -15.969 -15.297 -18.875 1 97.5 79 ASP B N 1
ATOM 2334 C CA . ASP B 1 79 ? -15.195 -16.188 -18.031 1 97.5 79 ASP B CA 1
ATOM 2335 C C . ASP B 1 79 ? -14.797 -15.508 -16.719 1 97.5 79 ASP B C 1
ATOM 2337 O O . ASP B 1 79 ? -15.07 -14.32 -16.531 1 97.5 79 ASP B O 1
ATOM 2341 N N . SER B 1 80 ? -14.234 -16.312 -15.805 1 97.94 80 SER B N 1
ATOM 2342 C CA . SER B 1 80 ? -13.742 -15.766 -14.539 1 97.94 80 SER B CA 1
ATOM 2343 C C . SER B 1 80 ? -12.352 -16.297 -14.211 1 97.94 80 SER B C 1
ATOM 2345 O O . SER B 1 80 ? -12.016 -17.422 -14.586 1 97.94 80 SER B O 1
ATOM 2347 N N . VAL B 1 81 ? -11.617 -15.461 -13.594 1 98.5 81 VAL B N 1
ATOM 2348 C CA . VAL B 1 81 ? -10.312 -15.836 -13.062 1 98.5 81 VAL B CA 1
ATOM 2349 C C . VAL B 1 81 ? -10.281 -15.617 -11.555 1 98.5 81 VAL B C 1
ATOM 2351 O O . VAL B 1 81 ? -10.711 -14.57 -11.062 1 98.5 81 VAL B O 1
ATOM 2354 N N . VAL B 1 82 ? -9.805 -16.625 -10.844 1 98.31 82 VAL B N 1
ATOM 2355 C CA . VAL B 1 82 ? -9.703 -16.531 -9.391 1 98.31 82 VAL B CA 1
ATOM 2356 C C . VAL B 1 82 ? -8.242 -16.656 -8.961 1 98.31 82 VAL B C 1
ATOM 2358 O O . VAL B 1 82 ? -7.5 -17.484 -9.5 1 98.31 82 VAL B O 1
ATOM 2361 N N . SER B 1 83 ? -7.82 -15.773 -8.164 1 98.12 83 SER B N 1
ATOM 2362 C CA . SER B 1 83 ? -6.559 -15.883 -7.438 1 98.12 83 SER B CA 1
ATOM 2363 C C . SER B 1 83 ? -6.793 -15.992 -5.938 1 98.12 83 SER B C 1
ATOM 2365 O O . SER B 1 83 ? -7.789 -15.484 -5.418 1 98.12 83 SER B O 1
ATOM 2367 N N . LEU B 1 84 ? -5.945 -16.656 -5.234 1 96.75 84 LEU B N 1
ATOM 2368 C CA . LEU B 1 84 ? -6.098 -16.812 -3.791 1 96.75 84 LEU B CA 1
ATOM 2369 C C . LEU B 1 84 ? -5.473 -15.633 -3.049 1 96.75 84 LEU B C 1
ATOM 2371 O O . LEU B 1 84 ? -6.027 -15.156 -2.055 1 96.75 84 LEU B O 1
ATOM 2375 N N . ARG B 1 85 ? -4.34 -15.195 -3.598 1 95.88 85 ARG B N 1
ATOM 2376 C CA . ARG B 1 85 ? -3.572 -14.141 -2.939 1 95.88 85 ARG B CA 1
ATOM 2377 C C . ARG B 1 85 ? -3.436 -12.922 -3.842 1 95.88 85 ARG B C 1
ATOM 2379 O O . ARG B 1 85 ? -3.352 -13.055 -5.066 1 95.88 85 ARG B O 1
ATOM 2386 N N . LEU B 1 86 ? -3.34 -11.82 -3.236 1 97.38 86 LEU B N 1
ATOM 2387 C CA . LEU B 1 86 ? -3.225 -10.555 -3.949 1 97.38 86 LEU B CA 1
ATOM 2388 C C . LEU B 1 86 ? -1.916 -10.484 -4.73 1 97.38 86 LEU B C 1
ATOM 2390 O O . LEU B 1 86 ? -1.869 -9.922 -5.824 1 97.38 86 LEU B O 1
ATOM 2394 N N . CYS B 1 87 ? -0.93 -11.094 -4.234 1 96.56 87 CYS B N 1
ATOM 2395 C CA . CYS B 1 87 ? 0.392 -11.023 -4.844 1 96.56 87 CYS B CA 1
ATOM 2396 C C . CYS B 1 87 ? 0.408 -11.742 -6.191 1 96.56 87 CYS B C 1
ATOM 2398 O O . CYS B 1 87 ? 1.322 -11.547 -6.992 1 96.56 87 CYS B O 1
ATOM 2400 N N . SER B 1 88 ? -0.562 -12.609 -6.465 1 97.25 88 SER B N 1
ATOM 2401 C CA . SER B 1 88 ? -0.668 -13.25 -7.773 1 97.25 88 SER B CA 1
ATOM 2402 C C . SER B 1 88 ? -0.986 -12.227 -8.859 1 97.25 88 SER B C 1
ATOM 2404 O O . SER B 1 88 ? -0.585 -12.398 -10.016 1 97.25 88 SER B O 1
ATOM 2406 N N . LEU B 1 89 ? -1.573 -11.156 -8.445 1 97.94 89 LEU B N 1
ATOM 2407 C CA . LEU B 1 89 ? -2.027 -10.164 -9.406 1 97.94 89 LEU B CA 1
ATOM 2408 C C . LEU B 1 89 ? -0.974 -9.078 -9.609 1 97.94 89 LEU B C 1
ATOM 2410 O O . LEU B 1 89 ? -1.058 -8.289 -10.555 1 97.94 89 LEU B O 1
ATOM 2414 N N . GLY B 1 90 ? -0.046 -9.039 -8.742 1 97.94 90 GLY B N 1
ATOM 2415 C CA . GLY B 1 90 ? 1.049 -8.086 -8.789 1 97.94 90 GLY B CA 1
ATOM 2416 C C . GLY B 1 90 ? 1.776 -7.949 -7.461 1 97.94 90 GLY B C 1
ATOM 2417 O O . GLY B 1 90 ? 1.18 -8.133 -6.398 1 97.94 90 GLY B O 1
ATOM 2418 N N . TRP B 1 91 ? 3.012 -7.543 -7.559 1 97.44 91 TRP B N 1
ATOM 2419 C CA . TRP B 1 91 ? 3.838 -7.418 -6.359 1 97.44 91 TRP B CA 1
ATOM 2420 C C . TRP B 1 91 ? 3.764 -6.004 -5.793 1 97.44 91 TRP B C 1
ATOM 2422 O O . TRP B 1 91 ? 4.484 -5.664 -4.855 1 97.44 91 TRP B O 1
ATOM 2432 N N . SER B 1 92 ? 2.932 -5.129 -6.355 1 97.88 92 SER B N 1
ATOM 2433 C CA . SER B 1 92 ? 2.645 -3.779 -5.875 1 97.88 92 SER B CA 1
ATOM 2434 C C . SER B 1 92 ? 1.204 -3.381 -6.172 1 97.88 92 SER B C 1
ATOM 2436 O O . SER B 1 92 ? 0.549 -3.99 -7.023 1 97.88 92 SER B O 1
ATOM 2438 N N . VAL B 1 93 ? 0.751 -2.383 -5.484 1 98.44 93 VAL B N 1
ATOM 2439 C CA . VAL B 1 93 ? -0.631 -1.949 -5.652 1 98.44 93 VAL B CA 1
ATOM 2440 C C . VAL B 1 93 ? -0.844 -1.438 -7.078 1 98.44 93 VAL B C 1
ATOM 2442 O O . VAL B 1 93 ? -1.804 -1.828 -7.746 1 98.44 93 VAL B O 1
ATOM 2445 N N . PRO B 1 94 ? 0.064 -0.609 -7.625 1 98.31 94 PRO B N 1
ATOM 2446 C CA . PRO B 1 94 ? -0.118 -0.181 -9.016 1 98.31 94 PRO B CA 1
ATOM 2447 C C . PRO B 1 94 ? -0.175 -1.354 -9.992 1 98.31 94 PRO B C 1
ATOM 2449 O O . PRO B 1 94 ? -0.976 -1.344 -10.93 1 98.31 94 PRO B O 1
ATOM 2452 N N . GLU B 1 95 ? 0.639 -2.305 -9.773 1 98.31 95 GLU B N 1
ATOM 2453 C CA . GLU B 1 95 ? 0.632 -3.469 -10.648 1 98.31 95 GLU B CA 1
ATOM 2454 C C . GLU B 1 95 ? -0.682 -4.238 -10.539 1 98.31 95 GLU B C 1
ATOM 2456 O O . GLU B 1 95 ? -1.224 -4.699 -11.547 1 98.31 95 GLU B O 1
ATOM 2461 N N . VAL B 1 96 ? -1.187 -4.41 -9.328 1 98.69 96 VAL B N 1
ATOM 2462 C CA . VAL B 1 96 ? -2.467 -5.078 -9.109 1 98.69 96 VAL B CA 1
ATOM 2463 C C . VAL B 1 96 ? -3.572 -4.332 -9.852 1 98.69 96 VAL B C 1
ATOM 2465 O O . VAL B 1 96 ? -4.395 -4.949 -10.531 1 98.69 96 VAL B O 1
ATOM 2468 N N . LEU B 1 97 ? -3.572 -3.037 -9.719 1 98.75 97 LEU B N 1
ATOM 2469 C CA . LEU B 1 97 ? -4.586 -2.219 -10.375 1 98.75 97 LEU B CA 1
ATOM 2470 C C . LEU B 1 97 ? -4.496 -2.35 -11.891 1 98.75 97 LEU B C 1
ATOM 2472 O O . LEU B 1 97 ? -5.523 -2.369 -12.578 1 98.75 97 LEU B O 1
ATOM 2476 N N . ALA B 1 98 ? -3.273 -2.42 -12.422 1 98.69 98 ALA B N 1
ATOM 2477 C CA . ALA B 1 98 ? -3.082 -2.617 -13.859 1 98.69 98 ALA B CA 1
ATOM 2478 C C . ALA B 1 98 ? -3.674 -3.949 -14.312 1 98.69 98 ALA B C 1
ATOM 2480 O O . ALA B 1 98 ? -4.312 -4.027 -15.367 1 98.69 98 ALA B O 1
ATOM 2481 N N . THR B 1 99 ? -3.465 -4.992 -13.516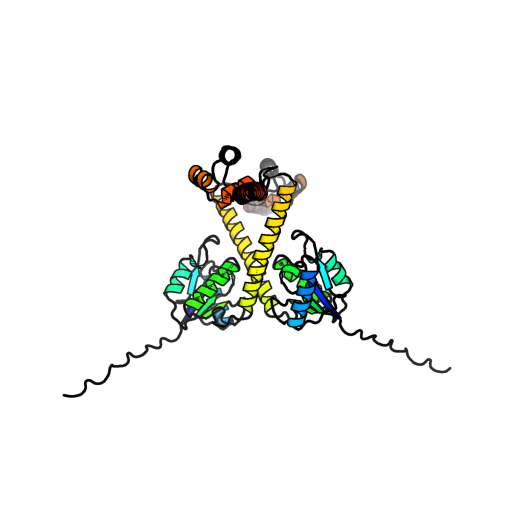 1 98.69 99 THR B N 1
ATOM 2482 C CA . THR B 1 99 ? -4.016 -6.309 -13.828 1 98.69 99 THR B CA 1
ATOM 2483 C C . THR B 1 99 ? -5.543 -6.27 -13.82 1 98.69 99 THR B C 1
ATOM 2485 O O . THR B 1 99 ? -6.188 -6.797 -14.727 1 98.69 99 THR B O 1
ATOM 2488 N N . ILE B 1 100 ? -6.102 -5.625 -12.828 1 98.62 100 ILE B N 1
ATOM 2489 C CA . ILE B 1 100 ? -7.551 -5.488 -12.719 1 98.62 100 ILE B CA 1
ATOM 2490 C C . ILE B 1 100 ? -8.102 -4.789 -13.961 1 98.62 100 ILE B C 1
ATOM 2492 O O . ILE B 1 100 ? -9.07 -5.254 -14.562 1 98.62 100 ILE B O 1
ATOM 2496 N N . ARG B 1 101 ? -7.449 -3.746 -14.297 1 98.5 101 ARG B N 1
ATOM 2497 C CA . ARG B 1 101 ? -7.871 -2.984 -15.469 1 98.5 101 ARG B CA 1
ATOM 2498 C C . ARG B 1 101 ? -7.816 -3.842 -16.734 1 98.5 101 ARG B C 1
ATOM 2500 O O . ARG B 1 101 ? -8.734 -3.797 -17.547 1 98.5 101 ARG B O 1
ATOM 2507 N N . ARG B 1 102 ? -6.785 -4.605 -16.875 1 98.5 102 ARG B N 1
ATOM 2508 C CA . ARG B 1 102 ? -6.613 -5.457 -18.047 1 98.5 102 ARG B CA 1
ATOM 2509 C C . ARG B 1 102 ? -7.754 -6.465 -18.156 1 98.5 102 ARG B C 1
ATOM 2511 O O . ARG B 1 102 ? -8.32 -6.645 -19.234 1 98.5 102 ARG B O 1
ATOM 2518 N N . PHE B 1 103 ? -8.117 -7.074 -17.062 1 98.62 103 PHE B N 1
ATOM 2519 C CA . PHE B 1 103 ? -9.164 -8.094 -17.109 1 98.62 103 PHE B CA 1
ATOM 2520 C C . PHE B 1 103 ? -10.531 -7.453 -17.312 1 98.62 103 PHE B C 1
ATOM 2522 O O . PHE B 1 103 ? -11.414 -8.047 -17.938 1 98.62 103 PHE B O 1
ATOM 2529 N N . ARG B 1 104 ? -10.703 -6.215 -16.797 1 98.25 104 ARG B N 1
ATOM 2530 C CA . ARG B 1 104 ? -11.922 -5.465 -17.094 1 98.25 104 ARG B CA 1
ATOM 2531 C C . ARG B 1 104 ? -12.07 -5.238 -18.594 1 98.25 104 ARG B C 1
ATOM 2533 O O . ARG B 1 104 ? -13.148 -5.438 -19.156 1 98.25 104 ARG B O 1
ATOM 2540 N N . LEU B 1 105 ? -10.984 -4.902 -19.266 1 97.69 105 LEU B N 1
ATOM 2541 C CA . LEU B 1 105 ? -10.984 -4.641 -20.703 1 97.69 105 LEU B CA 1
ATOM 2542 C C . LEU B 1 105 ? -11.273 -5.914 -21.484 1 97.69 105 LEU B C 1
ATOM 2544 O O . LEU B 1 105 ? -11.883 -5.859 -22.562 1 97.69 105 LEU B O 1
ATOM 2548 N N . LEU B 1 106 ? -10.93 -7.066 -20.906 1 97.56 106 LEU B N 1
ATOM 2549 C CA . LEU B 1 106 ? -11.148 -8.352 -21.562 1 97.56 106 LEU B CA 1
ATOM 2550 C C . LEU B 1 106 ? -12.57 -8.844 -21.344 1 97.56 106 LEU B C 1
ATOM 2552 O O . LEU B 1 106 ? -13 -9.82 -21.969 1 97.56 106 LEU B O 1
ATOM 2556 N N . GLY B 1 107 ? -13.273 -8.172 -20.406 1 97.44 107 GLY B N 1
ATOM 2557 C CA . GLY B 1 107 ? -14.617 -8.602 -20.078 1 97.44 107 GLY B CA 1
ATOM 2558 C C . GLY B 1 107 ? -14.648 -9.875 -19.25 1 97.44 107 GLY B C 1
ATOM 2559 O O . GLY B 1 107 ? -15.586 -10.664 -19.344 1 97.44 107 GLY B O 1
ATOM 2560 N N . VAL B 1 108 ? -13.594 -10.141 -18.547 1 98.12 108 VAL B N 1
ATOM 2561 C CA . VAL B 1 108 ? -13.438 -11.336 -17.719 1 98.12 108 VAL B CA 1
ATOM 2562 C C . VAL B 1 108 ? -13.539 -10.953 -16.25 1 98.12 108 VAL B C 1
ATOM 2564 O O . VAL B 1 108 ? -12.938 -9.969 -15.805 1 98.12 108 VAL B O 1
ATOM 2567 N N . ALA B 1 109 ? -14.328 -11.648 -15.461 1 98.12 109 ALA B N 1
ATOM 2568 C CA . ALA B 1 109 ? -14.414 -11.406 -14.023 1 98.12 109 ALA B CA 1
ATOM 2569 C C . ALA B 1 109 ? -13.125 -11.82 -13.32 1 98.12 109 ALA B C 1
ATOM 2571 O O . ALA B 1 109 ? -12.508 -12.828 -13.688 1 98.12 109 ALA B O 1
ATOM 2572 N N . LEU B 1 110 ? -12.727 -11.039 -12.383 1 98.56 110 LEU B N 1
ATOM 2573 C CA . LEU B 1 110 ? -11.508 -11.297 -11.625 1 98.56 110 LEU B CA 1
ATOM 2574 C C . LEU B 1 110 ? -11.797 -11.312 -10.125 1 98.56 110 LEU B C 1
ATOM 2576 O O . LEU B 1 110 ? -12.312 -10.336 -9.578 1 98.56 110 LEU B O 1
ATOM 2580 N N . TYR B 1 111 ? -11.438 -12.391 -9.5 1 98.12 111 TYR B N 1
ATOM 2581 C CA . TYR B 1 111 ? -11.672 -12.555 -8.062 1 98.12 111 TYR B CA 1
ATOM 2582 C C . TYR B 1 111 ? -10.359 -12.789 -7.324 1 98.12 111 TYR B C 1
ATOM 2584 O O . TYR B 1 111 ? -9.438 -13.414 -7.863 1 98.12 111 TYR B O 1
ATOM 2592 N N . CYS B 1 112 ? -10.305 -12.312 -6.172 1 98.12 112 CYS B N 1
ATOM 2593 C CA . CYS B 1 112 ? -9.219 -12.586 -5.238 1 98.12 112 CYS B CA 1
ATOM 2594 C C . CYS B 1 112 ? -9.773 -13.016 -3.881 1 98.12 112 CYS B C 1
ATOM 2596 O O . CYS B 1 112 ? -10.344 -12.203 -3.154 1 98.12 112 CYS B O 1
ATOM 2598 N N . VAL B 1 113 ? -9.5 -14.203 -3.463 1 96.12 113 VAL B N 1
ATOM 2599 C CA . VAL B 1 113 ? -10.086 -14.812 -2.273 1 96.12 113 VAL B CA 1
ATOM 2600 C C . VAL B 1 113 ? -9.664 -14.031 -1.031 1 96.12 113 VAL B C 1
ATOM 2602 O O . VAL B 1 113 ? -10.461 -13.82 -0.12 1 96.12 113 VAL B O 1
ATOM 2605 N N . GLN B 1 114 ? -8.453 -13.555 -0.985 1 94.38 114 GLN B N 1
ATOM 2606 C CA . GLN B 1 114 ? -7.883 -12.852 0.156 1 94.38 114 GLN B CA 1
ATOM 2607 C C . GLN B 1 114 ? -8.562 -11.5 0.364 1 94.38 114 GLN B C 1
ATOM 2609 O O . GLN B 1 114 ? -8.531 -10.945 1.467 1 94.38 114 GLN B O 1
ATOM 2614 N N . LEU B 1 115 ? -9.109 -10.891 -0.666 1 92.31 115 LEU B N 1
ATOM 2615 C CA . LEU B 1 115 ? -9.594 -9.523 -0.597 1 92.31 115 LEU B CA 1
ATOM 2616 C C . LEU B 1 115 ? -11.094 -9.492 -0.311 1 92.31 115 LEU B C 1
ATOM 2618 O O . LEU B 1 115 ? -11.523 -8.93 0.7 1 92.31 115 LEU B O 1
ATOM 2622 N N . SER B 1 116 ? -11.82 -9.859 -1.293 1 83.06 116 SER B N 1
ATOM 2623 C CA . SER B 1 116 ? -13.281 -9.789 -1.21 1 83.06 116 SER B CA 1
ATOM 2624 C C . SER B 1 116 ? -13.93 -10.797 -2.152 1 83.06 116 SER B C 1
ATOM 2626 O O . SER B 1 116 ? -13.242 -11.469 -2.926 1 83.06 116 SER B O 1
ATOM 2628 N N . ARG B 1 117 ? -15.273 -10.859 -2.035 1 90 117 ARG B N 1
ATOM 2629 C CA . ARG B 1 117 ? -16.031 -11.742 -2.906 1 90 117 ARG B CA 1
ATOM 2630 C C . ARG B 1 117 ? -16.5 -11.008 -4.156 1 90 117 ARG B C 1
ATOM 2632 O O . ARG B 1 117 ? -17.109 -11.609 -5.047 1 90 117 ARG B O 1
ATOM 2639 N N . ASP B 1 118 ? -16.109 -9.812 -4.191 1 95.81 118 ASP B N 1
ATOM 2640 C CA . ASP B 1 118 ? -16.562 -8.992 -5.316 1 95.81 118 ASP B CA 1
ATOM 2641 C C . ASP B 1 118 ? -15.688 -9.234 -6.547 1 95.81 118 ASP B C 1
ATOM 2643 O O . ASP B 1 118 ? -14.508 -9.562 -6.426 1 95.81 118 ASP B O 1
ATOM 2647 N N . ASP B 1 119 ? -16.297 -9.094 -7.691 1 97.81 119 ASP B N 1
ATOM 2648 C CA . ASP B 1 119 ? -15.57 -9.055 -8.953 1 97.81 119 ASP B CA 1
ATOM 2649 C C . ASP B 1 119 ? -14.727 -7.785 -9.062 1 97.81 119 ASP B C 1
ATOM 2651 O O . ASP B 1 119 ? -15.266 -6.695 -9.273 1 97.81 119 ASP B O 1
ATOM 2655 N N . LEU B 1 120 ? -13.445 -7.922 -8.961 1 98.31 120 LEU B N 1
ATOM 2656 C CA . LEU B 1 120 ? -12.531 -6.785 -8.984 1 98.31 120 LEU B CA 1
ATOM 2657 C C . LEU B 1 120 ? -12.562 -6.086 -10.336 1 98.31 120 LEU B C 1
ATOM 2659 O O . LEU B 1 120 ? -12.211 -4.906 -10.445 1 98.31 120 LEU B O 1
ATOM 2663 N N . ALA B 1 121 ? -12.961 -6.789 -11.414 1 98.06 121 ALA B N 1
ATOM 2664 C CA . ALA B 1 121 ? -12.922 -6.266 -12.781 1 98.06 121 ALA B CA 1
ATOM 2665 C C . ALA B 1 121 ? -14.297 -5.762 -13.211 1 98.06 121 ALA B C 1
ATOM 2667 O O . ALA B 1 121 ? -14.531 -5.516 -14.398 1 98.06 121 ALA B O 1
ATOM 2668 N N . ASN B 1 122 ? -15.172 -5.641 -12.242 1 97.5 122 ASN B N 1
ATOM 2669 C CA . ASN B 1 122 ? -16.5 -5.113 -12.562 1 97.5 122 ASN B CA 1
ATOM 2670 C C . ASN B 1 122 ? -16.406 -3.699 -13.125 1 97.5 122 ASN B C 1
ATOM 2672 O O . ASN B 1 122 ? -15.547 -2.916 -12.734 1 97.5 122 ASN B O 1
ATOM 2676 N N . THR B 1 123 ? -17.344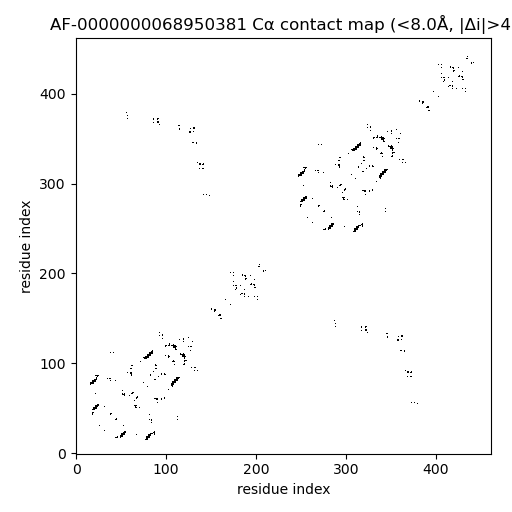 -3.373 -14.016 1 95.5 123 THR B N 1
ATOM 2677 C CA . THR B 1 123 ? -17.391 -2.043 -14.609 1 95.5 123 THR B CA 1
ATOM 2678 C C . THR B 1 123 ? -17.578 -0.974 -13.539 1 95.5 123 THR B C 1
ATOM 2680 O O . THR B 1 123 ? -17 0.111 -13.633 1 95.5 123 THR B O 1
ATOM 2683 N N . THR B 1 124 ? -18.438 -1.304 -12.562 1 96.69 124 THR B N 1
ATOM 2684 C CA . THR B 1 124 ? -18.516 -0.489 -11.352 1 96.69 124 THR B CA 1
ATOM 2685 C C . THR B 1 124 ? -17.531 -1.001 -10.297 1 96.69 124 THR B C 1
ATOM 2687 O O . THR B 1 124 ? -17.75 -2.061 -9.711 1 96.69 124 THR B O 1
ATOM 2690 N N . PRO B 1 125 ? -16.531 -0.296 -10.109 1 95.88 125 PRO B N 1
ATOM 2691 C CA . PRO B 1 125 ? -15.5 -0.788 -9.203 1 95.88 125 PRO B CA 1
ATOM 2692 C C . PRO B 1 125 ? -16.016 -1.039 -7.785 1 95.88 125 PRO B C 1
ATOM 2694 O O . PRO B 1 125 ? -16.688 -0.173 -7.207 1 95.88 125 PRO B O 1
ATOM 2697 N N . PRO B 1 126 ? -15.766 -2.189 -7.289 1 96.38 126 PRO B N 1
ATOM 2698 C CA . PRO B 1 126 ? -16.156 -2.445 -5.898 1 96.38 126 PRO B CA 1
ATOM 2699 C C . PRO B 1 126 ? -15.305 -1.657 -4.898 1 96.38 126 PRO B C 1
ATOM 2701 O O . PRO B 1 126 ? -14.32 -1.018 -5.285 1 96.38 126 PRO B O 1
ATOM 2704 N N . GLU B 1 127 ? -15.664 -1.72 -3.646 1 94.94 127 GLU B N 1
ATOM 2705 C CA . GLU B 1 127 ? -14.984 -0.97 -2.594 1 94.94 127 GLU B CA 1
ATOM 2706 C C . GLU B 1 127 ? -13.508 -1.347 -2.512 1 94.94 127 GLU B C 1
ATOM 2708 O O . GLU B 1 127 ? -12.656 -0.485 -2.289 1 94.94 127 GLU B O 1
ATOM 2713 N N . ALA B 1 128 ? -13.25 -2.578 -2.713 1 96.75 128 ALA B N 1
ATOM 2714 C CA . ALA B 1 128 ? -11.867 -3.039 -2.635 1 96.75 128 ALA B CA 1
ATOM 2715 C C . ALA B 1 128 ? -10.984 -2.309 -3.646 1 96.75 128 ALA B C 1
ATOM 2717 O O . ALA B 1 128 ? -9.867 -1.904 -3.326 1 96.75 128 ALA B O 1
ATOM 2718 N N . VAL B 1 129 ? -11.469 -2.117 -4.812 1 97.56 129 VAL B N 1
ATOM 2719 C CA . VAL B 1 129 ? -10.719 -1.442 -5.863 1 97.56 129 VAL B CA 1
ATOM 2720 C C . VAL B 1 129 ? -10.539 0.032 -5.508 1 97.56 129 VAL B C 1
ATOM 2722 O O . VAL B 1 129 ? -9.469 0.604 -5.719 1 97.56 129 VAL B O 1
ATOM 2725 N N . GLU B 1 130 ? -11.555 0.622 -4.957 1 96.38 130 GLU B N 1
ATOM 2726 C CA . GLU B 1 130 ? -11.461 2.02 -4.543 1 96.38 130 GLU B CA 1
ATOM 2727 C C . GLU B 1 130 ? -10.43 2.205 -3.438 1 96.38 130 GLU B C 1
ATOM 2729 O O . GLU B 1 130 ? -9.711 3.207 -3.414 1 96.38 130 GLU B O 1
ATOM 2734 N N . VAL B 1 131 ? -10.375 1.287 -2.557 1 96.81 131 VAL B N 1
ATOM 2735 C CA . VAL B 1 131 ? -9.375 1.348 -1.494 1 96.81 131 VAL B CA 1
ATOM 2736 C C . VAL B 1 131 ? -7.98 1.189 -2.088 1 96.81 131 VAL B C 1
ATOM 2738 O O . VAL B 1 131 ? -7.055 1.918 -1.719 1 96.81 131 VAL B O 1
ATOM 2741 N N . LEU B 1 132 ? -7.82 0.269 -2.998 1 97.94 132 LEU B N 1
ATOM 2742 C CA . LEU B 1 132 ? -6.535 0.102 -3.666 1 97.94 132 LEU B CA 1
ATOM 2743 C C . LEU B 1 132 ? -6.105 1.396 -4.352 1 97.94 132 LEU B C 1
ATOM 2745 O O . LEU B 1 132 ? -4.934 1.77 -4.297 1 97.94 132 LEU B O 1
ATOM 2749 N N . ARG B 1 133 ? -7.055 2.037 -4.949 1 97.81 133 ARG B N 1
ATOM 2750 C CA . ARG B 1 133 ? -6.762 3.311 -5.598 1 97.81 133 ARG B CA 1
ATOM 2751 C C . ARG B 1 133 ? -6.328 4.359 -4.578 1 97.81 133 ARG B C 1
ATOM 2753 O O . ARG B 1 133 ? -5.414 5.145 -4.84 1 97.81 133 ARG B O 1
ATOM 2760 N N . ALA B 1 134 ? -6.992 4.375 -3.473 1 97.38 134 ALA B N 1
ATOM 2761 C CA . ALA B 1 134 ? -6.621 5.301 -2.406 1 97.38 134 ALA B CA 1
ATOM 2762 C C . ALA B 1 134 ? -5.215 5.016 -1.895 1 97.38 134 ALA B C 1
ATOM 2764 O O . ALA B 1 134 ? -4.461 5.941 -1.582 1 97.38 134 ALA B O 1
ATOM 2765 N N . VAL B 1 135 ? -4.867 3.775 -1.808 1 98.31 135 VAL B N 1
ATOM 2766 C CA . VAL B 1 135 ? -3.527 3.393 -1.371 1 98.31 135 VAL B CA 1
ATOM 2767 C C . VAL B 1 135 ? -2.5 3.824 -2.414 1 98.31 135 VAL B C 1
ATOM 2769 O O . VAL B 1 135 ? -1.429 4.328 -2.066 1 98.31 135 VAL B O 1
ATOM 2772 N N . ALA B 1 136 ? -2.816 3.594 -3.676 1 98.31 136 ALA B N 1
ATOM 2773 C CA . ALA B 1 136 ? -1.922 4.066 -4.73 1 98.31 136 ALA B CA 1
ATOM 2774 C C . ALA B 1 136 ? -1.673 5.566 -4.602 1 98.31 136 ALA B C 1
ATOM 2776 O O . ALA B 1 136 ? -0.536 6.027 -4.734 1 98.31 136 ALA B O 1
ATOM 2777 N N . ALA B 1 137 ? -2.689 6.301 -4.344 1 97.12 137 ALA B N 1
ATOM 2778 C CA . ALA B 1 137 ? -2.584 7.746 -4.152 1 97.12 137 ALA B CA 1
ATOM 2779 C C . ALA B 1 137 ? -1.728 8.078 -2.934 1 97.12 137 ALA B C 1
ATOM 2781 O O . ALA B 1 137 ? -0.906 8.992 -2.975 1 97.12 137 ALA B O 1
ATOM 2782 N N . LEU B 1 138 ? -1.888 7.359 -1.888 1 97.38 138 LEU B N 1
ATOM 2783 C CA . LEU B 1 138 ? -1.089 7.52 -0.677 1 97.38 138 LEU B CA 1
ATOM 2784 C C . LEU B 1 138 ? 0.394 7.328 -0.975 1 97.38 138 LEU B C 1
ATOM 2786 O O . LEU B 1 138 ? 1.224 8.148 -0.574 1 97.38 138 LEU B O 1
ATOM 2790 N N . GLU B 1 139 ? 0.643 6.254 -1.634 1 97.62 139 GLU B N 1
ATOM 2791 C CA . GLU B 1 139 ? 2.033 5.961 -1.97 1 97.62 139 GLU B CA 1
ATOM 2792 C C . GLU B 1 139 ? 2.639 7.062 -2.834 1 97.62 139 GLU B C 1
ATOM 2794 O O . GLU B 1 139 ? 3.783 7.465 -2.625 1 97.62 139 GLU B O 1
ATOM 2799 N N . GLY B 1 140 ? 1.899 7.52 -3.809 1 97 140 GLY B N 1
ATOM 2800 C CA . GLY B 1 140 ? 2.344 8.633 -4.629 1 97 140 GLY B CA 1
ATOM 2801 C C . GLY B 1 140 ? 2.602 9.898 -3.83 1 97 140 GLY B C 1
ATOM 2802 O O . GLY B 1 140 ? 3.625 10.562 -4.02 1 97 140 GLY B O 1
ATOM 2803 N N . ALA B 1 141 ? 1.74 10.203 -2.959 1 95.75 141 ALA B N 1
ATOM 2804 C CA . ALA B 1 141 ? 1.878 11.375 -2.107 1 95.75 141 ALA B CA 1
ATOM 2805 C C . ALA B 1 141 ? 3.088 11.25 -1.186 1 95.75 141 ALA B C 1
ATOM 2807 O O . ALA B 1 141 ? 3.848 12.203 -1.01 1 95.75 141 ALA B O 1
ATOM 2808 N N . ALA B 1 142 ? 3.244 10.094 -0.589 1 96.69 142 ALA B N 1
ATOM 2809 C CA . ALA B 1 142 ? 4.379 9.836 0.293 1 96.69 142 ALA B CA 1
ATOM 2810 C C . ALA B 1 142 ? 5.699 10.008 -0.45 1 96.69 142 ALA B C 1
ATOM 2812 O O . ALA B 1 142 ? 6.617 10.672 0.043 1 96.69 142 ALA B O 1
ATOM 2813 N N . ARG B 1 143 ? 5.77 9.414 -1.571 1 97.12 143 ARG B N 1
ATOM 2814 C CA . ARG B 1 143 ? 6.977 9.547 -2.381 1 97.12 143 ARG B CA 1
ATOM 2815 C C . ARG B 1 143 ? 7.266 11.008 -2.703 1 97.12 143 ARG B C 1
ATOM 2817 O O . ARG B 1 143 ? 8.406 11.469 -2.582 1 97.12 143 ARG B O 1
ATOM 2824 N N . SER B 1 144 ? 6.262 11.719 -3.111 1 96.19 144 SER B N 1
ATOM 2825 C CA . SER B 1 144 ? 6.398 13.117 -3.498 1 96.19 144 SER B CA 1
ATOM 2826 C C . SER B 1 144 ? 6.902 13.969 -2.334 1 96.19 144 SER B C 1
ATOM 2828 O O . SER B 1 144 ? 7.836 14.758 -2.494 1 96.19 144 SER B O 1
ATOM 2830 N N . VAL B 1 145 ? 6.355 13.797 -1.226 1 95 145 VAL B N 1
ATOM 2831 C CA . VAL B 1 145 ? 6.727 14.594 -0.061 1 95 145 VAL B CA 1
ATOM 2832 C C . VAL B 1 145 ? 8.141 14.242 0.379 1 95 145 VAL B C 1
ATOM 2834 O O . VAL B 1 145 ? 8.938 15.133 0.709 1 95 145 VAL B O 1
ATOM 2837 N N . ARG B 1 146 ? 8.516 13.055 0.349 1 94.62 146 ARG B N 1
ATOM 2838 C CA . ARG B 1 146 ? 9.852 12.633 0.745 1 94.62 146 ARG B CA 1
ATOM 2839 C C . ARG B 1 146 ? 10.906 13.195 -0.201 1 94.62 146 ARG B C 1
ATOM 2841 O O . ARG B 1 146 ? 11.969 13.641 0.239 1 94.62 146 ARG B O 1
ATOM 2848 N N . VAL B 1 147 ? 10.633 13.125 -1.474 1 94.69 147 VAL B N 1
ATOM 2849 C CA . VAL B 1 147 ? 11.547 13.672 -2.473 1 94.69 147 VAL B CA 1
ATOM 2850 C C . VAL B 1 147 ? 11.711 15.172 -2.258 1 94.69 147 VAL B C 1
ATOM 2852 O O . VAL B 1 147 ? 12.836 15.688 -2.266 1 94.69 147 VAL B O 1
ATOM 2855 N N . ARG B 1 148 ? 10.594 15.797 -2.059 1 93.06 148 ARG B N 1
ATOM 2856 C CA . ARG B 1 148 ? 10.633 17.234 -1.835 1 93.06 148 ARG B CA 1
ATOM 2857 C C . ARG B 1 148 ? 11.445 17.578 -0.59 1 93.06 148 ARG B C 1
ATOM 2859 O O . ARG B 1 148 ? 12.258 18.5 -0.604 1 93.06 148 ARG B O 1
ATOM 2866 N N . GLU B 1 149 ? 11.266 16.844 0.417 1 92.81 149 GLU B N 1
ATOM 2867 C CA . GLU B 1 149 ? 12 17.062 1.659 1 92.81 149 GLU B CA 1
ATOM 2868 C C . GLU B 1 149 ? 13.484 16.766 1.479 1 92.81 149 GLU B C 1
ATOM 2870 O O . GLU B 1 149 ? 14.336 17.484 2.01 1 92.81 149 GLU B O 1
ATOM 2875 N N . SER B 1 150 ? 13.727 15.766 0.775 1 92.88 150 SER B N 1
ATOM 2876 C CA . SER B 1 150 ? 15.117 15.406 0.507 1 92.88 150 SER B CA 1
ATOM 2877 C C . SER B 1 150 ? 15.812 16.484 -0.318 1 92.88 150 SER B C 1
ATOM 2879 O O . SER B 1 150 ? 16.953 16.844 -0.035 1 92.88 150 SER B O 1
ATOM 2881 N N . LEU B 1 151 ? 15.141 16.938 -1.253 1 92.44 151 LEU B N 1
ATOM 2882 C CA . LEU B 1 151 ? 15.688 18 -2.1 1 92.44 151 LEU B CA 1
ATOM 2883 C C . LEU B 1 151 ? 15.906 19.281 -1.302 1 92.44 151 LEU B C 1
ATOM 2885 O O . LEU B 1 151 ? 16.922 19.953 -1.474 1 92.44 151 LEU B O 1
ATOM 2889 N N . ALA B 1 152 ? 14.938 19.594 -0.498 1 92.38 152 ALA B N 1
ATOM 2890 C CA . ALA B 1 152 ? 15.078 20.766 0.363 1 92.38 152 ALA B CA 1
ATOM 2891 C C . ALA B 1 152 ? 16.281 20.625 1.293 1 92.38 152 ALA B C 1
ATOM 2893 O O . ALA B 1 152 ? 17.031 21.578 1.504 1 92.38 152 ALA B O 1
ATOM 2894 N N . ALA B 1 153 ? 16.453 19.453 1.816 1 92.5 153 ALA B N 1
ATOM 2895 C CA . ALA B 1 153 ? 17.594 19.172 2.684 1 92.5 153 ALA B CA 1
ATOM 2896 C C . ALA B 1 153 ? 18.906 19.297 1.915 1 92.5 153 ALA B C 1
ATOM 2898 O O . ALA B 1 153 ? 19.875 19.859 2.418 1 92.5 153 ALA B O 1
ATOM 2899 N N . ALA B 1 154 ? 18.875 18.828 0.761 1 92.38 154 ALA B N 1
ATOM 2900 C CA . ALA B 1 154 ? 20.047 18.906 -0.095 1 92.38 154 ALA B CA 1
ATOM 2901 C C . ALA B 1 154 ? 20.391 20.344 -0.438 1 92.38 154 ALA B C 1
ATOM 2903 O O . ALA B 1 154 ? 21.547 20.75 -0.405 1 92.38 154 ALA B O 1
ATOM 2904 N N . LYS B 1 155 ? 19.438 21.078 -0.708 1 91.12 155 LYS B N 1
ATOM 2905 C CA . LYS B 1 155 ? 19.609 22.5 -1.005 1 91.12 155 LYS B CA 1
ATOM 2906 C C . LYS B 1 155 ? 20.156 23.25 0.208 1 91.12 155 LYS B C 1
ATOM 2908 O O . LYS B 1 155 ? 21.047 24.094 0.075 1 91.12 155 LYS B O 1
ATOM 2913 N N . ALA B 1 156 ? 19.625 22.922 1.241 1 92.75 156 ALA B N 1
ATOM 2914 C CA . ALA B 1 156 ? 20.078 23.547 2.48 1 92.75 156 ALA B CA 1
ATOM 2915 C C . ALA B 1 156 ? 21.547 23.234 2.75 1 92.75 156 ALA B C 1
ATOM 2917 O O . ALA B 1 156 ? 22.266 24.031 3.369 1 92.75 156 ALA B O 1
ATOM 2918 N N . MET B 1 157 ? 21.953 22.125 2.195 1 93.5 157 MET B N 1
ATOM 2919 C CA . MET B 1 157 ? 23.344 21.703 2.355 1 93.5 157 MET B CA 1
ATOM 2920 C C . MET B 1 157 ? 24.219 22.25 1.229 1 93.5 157 MET B C 1
ATOM 2922 O O . MET B 1 157 ? 25.406 21.953 1.157 1 93.5 157 MET B O 1
ATOM 2926 N N . GLY B 1 158 ? 23.594 22.938 0.373 1 90.06 158 GLY B N 1
ATOM 2927 C CA . GLY B 1 158 ? 24.344 23.594 -0.684 1 90.06 158 GLY B CA 1
ATOM 2928 C C . GLY B 1 158 ? 24.484 22.734 -1.93 1 90.06 158 GLY B C 1
ATOM 2929 O O . GLY B 1 158 ? 25.297 23.062 -2.811 1 90.06 158 GLY B O 1
ATOM 2930 N N . ARG B 1 159 ? 23.891 21.688 -1.911 1 87.56 159 ARG B N 1
ATOM 2931 C CA . ARG B 1 159 ? 23.969 20.828 -3.086 1 87.56 159 ARG B CA 1
ATOM 2932 C C . ARG B 1 159 ? 23.031 21.312 -4.184 1 87.56 159 ARG B C 1
ATOM 2934 O O . ARG B 1 159 ? 22 21.922 -3.9 1 87.56 159 ARG B O 1
ATOM 2941 N N . GLN B 1 160 ? 23.484 21.219 -5.406 1 80.5 160 GLN B N 1
ATOM 2942 C CA . GLN B 1 160 ? 22.625 21.531 -6.539 1 80.5 160 GLN B CA 1
ATOM 2943 C C . GLN B 1 160 ? 21.5 20.516 -6.684 1 80.5 160 GLN B C 1
ATOM 2945 O O . GLN B 1 160 ? 21.734 19.312 -6.672 1 80.5 160 GLN B O 1
ATOM 2950 N N . VAL B 1 161 ? 20.281 21.109 -6.531 1 80.06 161 VAL B N 1
ATOM 2951 C CA . VAL B 1 161 ? 19.141 20.203 -6.621 1 80.06 161 VAL B CA 1
ATOM 2952 C C . VAL B 1 161 ? 18.312 20.531 -7.855 1 80.06 161 VAL B C 1
ATOM 2954 O O . VAL B 1 161 ? 18.328 21.672 -8.336 1 80.06 161 VAL B O 1
ATOM 2957 N N . GLY B 1 162 ? 17.688 19.641 -8.438 1 74.25 162 GLY B N 1
ATOM 2958 C CA . GLY B 1 162 ? 16.828 19.812 -9.602 1 74.25 162 GLY B CA 1
ATOM 2959 C C . GLY B 1 162 ? 17.5 19.438 -10.906 1 74.25 162 GLY B C 1
ATOM 2960 O O . GLY B 1 162 ? 18.625 18.922 -10.906 1 74.25 162 GLY B O 1
ATOM 2961 N N . ARG B 1 163 ? 16.797 19.531 -11.922 1 73.25 163 ARG B N 1
ATOM 2962 C CA . ARG B 1 163 ? 17.297 19.203 -13.25 1 73.25 163 ARG B CA 1
ATOM 2963 C C . ARG B 1 163 ? 18.5 20.094 -13.602 1 73.25 163 ARG B C 1
ATOM 2965 O O . ARG B 1 163 ? 18.453 21.312 -13.438 1 73.25 163 ARG B O 1
ATOM 2972 N N . PRO B 1 164 ? 19.547 19.391 -13.844 1 71.56 164 PRO B N 1
ATOM 2973 C CA . PRO B 1 164 ? 20.688 20.203 -14.25 1 71.56 164 PRO B CA 1
ATOM 2974 C C . PRO B 1 164 ? 20.328 21.203 -15.352 1 71.56 164 PRO B C 1
ATOM 2976 O O . PRO B 1 164 ? 19.484 20.906 -16.203 1 71.56 164 PRO B O 1
ATOM 2979 N N . PRO B 1 165 ? 20.828 22.359 -15.094 1 69.5 165 PRO B N 1
ATOM 2980 C CA . PRO B 1 165 ? 20.547 23.328 -16.156 1 69.5 165 PRO B CA 1
ATOM 2981 C C . PRO B 1 165 ? 20.953 22.828 -17.531 1 69.5 165 PRO B C 1
ATOM 2983 O O . PRO B 1 165 ? 21.938 22.094 -17.672 1 69.5 165 PRO B O 1
ATOM 2986 N N . LYS B 1 166 ? 20.016 22.938 -18.391 1 74.06 166 LYS B N 1
ATOM 2987 C CA . LYS B 1 166 ? 20.266 22.531 -19.766 1 74.06 166 LYS B CA 1
ATOM 2988 C C . LYS B 1 166 ? 21.531 23.172 -20.297 1 74.06 166 LYS B C 1
ATOM 2990 O O . LYS B 1 166 ? 22.25 22.578 -21.109 1 74.06 166 LYS B O 1
ATOM 2995 N N . HIS B 1 167 ? 21.812 24.359 -19.797 1 79.31 167 HIS B N 1
ATOM 2996 C CA . HIS B 1 167 ? 22.969 25.094 -20.297 1 79.31 167 HIS B CA 1
ATOM 2997 C C . HIS B 1 167 ? 24.047 25.219 -19.219 1 79.31 167 HIS B C 1
ATOM 2999 O O . HIS B 1 167 ? 23.75 25.516 -18.062 1 79.31 167 HIS B O 1
ATOM 3005 N N . THR B 1 168 ? 25.281 24.906 -19.703 1 79.56 168 THR B N 1
ATOM 3006 C CA . THR B 1 168 ? 26.422 25.078 -18.828 1 79.56 168 THR B CA 1
ATOM 3007 C C . THR B 1 168 ? 26.625 26.547 -18.469 1 79.56 168 THR B C 1
ATOM 3009 O O . THR B 1 168 ? 26.062 27.422 -19.125 1 79.56 168 THR B O 1
ATOM 3012 N N . PRO B 1 169 ? 27.375 26.641 -17.359 1 81.81 169 PRO B N 1
ATOM 3013 C CA . PRO B 1 169 ? 27.688 28.031 -17.016 1 81.81 169 PRO B CA 1
ATOM 3014 C C . PRO B 1 169 ? 28.344 28.781 -18.188 1 81.81 169 PRO B C 1
ATOM 3016 O O . PRO B 1 169 ? 28.062 29.969 -18.391 1 81.81 169 PRO B O 1
ATOM 3019 N N . GLU B 1 170 ? 29.141 28.078 -18.922 1 84.94 170 GLU B N 1
ATOM 3020 C CA . GLU B 1 170 ? 29.797 28.688 -20.078 1 84.94 170 GLU B CA 1
ATOM 3021 C C . GLU B 1 170 ? 28.781 29.047 -21.156 1 84.94 170 GLU B C 1
ATOM 3023 O O . GLU B 1 170 ? 28.875 30.125 -21.75 1 84.94 170 GLU B O 1
ATOM 3028 N N . GLN B 1 171 ? 27.766 28.109 -21.297 1 86.38 171 GLN B N 1
ATOM 3029 C CA . GLN B 1 171 ? 26.734 28.344 -22.297 1 86.38 171 GLN B CA 1
ATOM 3030 C C . GLN B 1 171 ? 25.828 29.516 -21.891 1 86.38 171 GLN B C 1
ATOM 3032 O O . GLN B 1 171 ? 25.453 30.344 -22.719 1 86.38 171 GLN B O 1
ATOM 3037 N N . ARG B 1 172 ? 25.578 29.609 -20.672 1 88.06 172 ARG B N 1
ATOM 3038 C CA . ARG B 1 172 ? 24.766 30.703 -20.141 1 88.06 172 ARG B CA 1
ATOM 3039 C C . ARG B 1 172 ? 25.453 32.031 -20.312 1 88.06 172 ARG B C 1
ATOM 3041 O O . ARG B 1 172 ? 24.812 33.031 -20.703 1 88.06 172 ARG B O 1
ATOM 3048 N N . HIS B 1 173 ? 26.734 31.953 -20.031 1 88.44 173 HIS B N 1
ATOM 3049 C CA . HIS B 1 173 ? 27.516 33.188 -20.203 1 88.44 173 HIS B CA 1
ATOM 3050 C C . HIS B 1 173 ? 27.547 33.594 -21.672 1 88.44 173 HIS B C 1
ATOM 3052 O O . HIS B 1 173 ? 27.438 34.781 -21.984 1 88.44 173 HIS B O 1
ATOM 3058 N N . ALA B 1 174 ? 27.609 32.594 -22.547 1 90.75 174 ALA B N 1
ATOM 3059 C CA . ALA B 1 174 ? 27.625 32.906 -23.984 1 90.75 174 ALA B CA 1
ATOM 3060 C C . ALA B 1 174 ? 26.297 33.469 -24.438 1 90.75 174 ALA B C 1
ATOM 3062 O O . ALA B 1 174 ? 26.266 34.406 -25.266 1 90.75 174 ALA B O 1
ATOM 3063 N N . ILE B 1 175 ? 25.297 33 -23.828 1 92.25 175 ILE B N 1
ATOM 3064 C CA . ILE B 1 175 ? 23.953 33.469 -24.172 1 92.25 175 ILE B CA 1
ATOM 3065 C C . ILE B 1 175 ? 23.766 34.906 -23.672 1 92.25 175 ILE B C 1
ATOM 3067 O O . ILE B 1 175 ? 23.281 35.75 -24.406 1 92.25 175 ILE B O 1
ATOM 3071 N N . LEU B 1 176 ? 24.281 35.156 -22.531 1 90.88 176 LEU B N 1
ATOM 3072 C CA . LEU B 1 176 ? 24.172 36.5 -21.953 1 90.88 176 LEU B CA 1
ATOM 3073 C C . LEU B 1 176 ? 25.031 37.5 -22.719 1 90.88 176 LEU B C 1
ATOM 3075 O O . LEU B 1 176 ? 24.625 38.625 -22.938 1 90.88 176 LEU B O 1
ATOM 3079 N N . ASN B 1 177 ? 26.188 37.031 -23.172 1 90.06 177 ASN B N 1
ATOM 3080 C CA . ASN B 1 177 ? 27.078 37.875 -23.984 1 90.06 177 ASN B CA 1
ATOM 3081 C C . ASN B 1 177 ? 26.453 38.219 -25.328 1 90.06 177 ASN B C 1
ATOM 3083 O O . ASN B 1 177 ? 26.578 39.344 -25.812 1 90.06 177 ASN B O 1
ATOM 3087 N N . ALA B 1 178 ? 25.766 37.312 -25.859 1 92.19 178 ALA B N 1
ATOM 3088 C CA . ALA B 1 178 ? 25.094 37.531 -27.125 1 92.19 178 ALA B CA 1
ATOM 3089 C C . ALA B 1 178 ? 23.969 38.562 -26.984 1 92.19 178 ALA B C 1
ATOM 3091 O O . ALA B 1 178 ? 23.797 39.438 -27.844 1 92.19 178 ALA B O 1
ATOM 3092 N N . LEU B 1 179 ? 23.344 38.562 -25.891 1 91 179 LEU B N 1
ATOM 3093 C CA . LEU B 1 179 ? 22.281 39.5 -25.625 1 91 179 LEU B CA 1
ATOM 3094 C C . LEU B 1 179 ? 22.859 40.906 -25.359 1 91 179 LEU B C 1
ATOM 3096 O O . LEU B 1 179 ? 22.328 41.906 -25.859 1 91 179 LEU B O 1
ATOM 3100 N N . ALA B 1 180 ? 23.922 40.906 -24.734 1 89.06 180 ALA B N 1
ATOM 3101 C CA . ALA B 1 180 ? 24.578 42.156 -24.406 1 89.06 180 ALA B CA 1
ATOM 3102 C C . ALA B 1 180 ? 25.156 42.812 -25.672 1 89.06 180 ALA B C 1
ATOM 3104 O O . ALA B 1 180 ? 25.234 44.031 -25.75 1 89.06 180 ALA B O 1
ATOM 3105 N N . ALA B 1 181 ? 25.516 42 -26.609 1 91.31 181 ALA B N 1
ATOM 3106 C CA . ALA B 1 181 ? 26.078 42.469 -27.875 1 91.31 181 ALA B CA 1
ATOM 3107 C C . ALA B 1 181 ? 24.984 43 -28.812 1 91.31 181 ALA B C 1
ATOM 3109 O O . ALA B 1 181 ? 25.266 43.438 -29.922 1 91.31 181 ALA B O 1
ATOM 3110 N N . GLY B 1 182 ? 23.641 42.781 -28.344 1 89.62 182 GLY B N 1
ATOM 3111 C CA . GLY B 1 182 ? 22.562 43.406 -29.109 1 89.62 182 GLY B CA 1
ATOM 3112 C C . GLY B 1 182 ? 21.719 42.375 -29.859 1 89.62 182 GLY B C 1
ATOM 3113 O O . GLY B 1 182 ? 20.781 42.75 -30.578 1 89.62 182 GLY B O 1
ATOM 3114 N N . ASN B 1 183 ? 22.078 41.125 -29.703 1 92.75 183 ASN B N 1
ATOM 3115 C CA . ASN B 1 183 ? 21.266 40.125 -30.375 1 92.75 183 ASN B CA 1
ATOM 3116 C C . ASN B 1 183 ? 19.875 40 -29.75 1 92.75 183 ASN B C 1
ATOM 3118 O O . ASN B 1 183 ? 19.734 40.125 -28.531 1 92.75 183 ASN B O 1
ATOM 3122 N N . SER B 1 184 ? 18.953 39.812 -30.594 1 92.44 184 SER B N 1
ATOM 3123 C CA . SER B 1 184 ? 17.594 39.594 -30.094 1 92.44 184 SER B CA 1
ATOM 3124 C C . SER B 1 184 ? 17.453 38.25 -29.406 1 92.44 184 SER B C 1
ATOM 3126 O O . SER B 1 184 ? 18.297 37.375 -29.609 1 92.44 184 SER B O 1
ATOM 3128 N N . VAL B 1 185 ? 16.406 38.156 -28.625 1 94.5 185 VAL B N 1
ATOM 3129 C CA . VAL B 1 185 ? 16.109 36.906 -27.953 1 94.5 185 VAL B CA 1
ATOM 3130 C C . VAL B 1 185 ? 15.953 35.781 -28.984 1 94.5 185 VAL B C 1
ATOM 3132 O O . VAL B 1 185 ? 16.469 34.688 -28.797 1 94.5 185 VAL B O 1
ATOM 3135 N N . SER B 1 186 ? 15.312 36.125 -30.078 1 94.69 186 SER B N 1
ATOM 3136 C CA . SER B 1 186 ? 15.07 35.156 -31.125 1 94.69 186 SER B CA 1
ATOM 3137 C C . SER B 1 186 ? 16.375 34.75 -31.812 1 94.69 186 SER B C 1
ATOM 3139 O O . SER B 1 186 ? 16.594 33.562 -32.094 1 94.69 186 SER B O 1
ATOM 3141 N N . GLU B 1 187 ? 17.203 35.688 -32.094 1 93.44 187 GLU B N 1
ATOM 3142 C CA . GLU B 1 187 ? 18.484 35.406 -32.719 1 93.44 187 GLU B CA 1
ATOM 3143 C C . GLU B 1 187 ? 19.391 34.594 -31.844 1 93.44 187 GLU B C 1
ATOM 3145 O O . GLU B 1 187 ? 20.062 33.656 -32.312 1 93.44 187 GLU B O 1
ATOM 3150 N N . THR B 1 188 ? 19.375 34.938 -30.578 1 94.56 188 THR B N 1
ATOM 3151 C CA . THR B 1 188 ? 20.172 34.188 -29.594 1 94.56 188 THR B CA 1
ATOM 3152 C C . THR B 1 188 ? 19.688 32.75 -29.484 1 94.56 188 THR B C 1
ATOM 3154 O O . THR B 1 188 ? 20.5 31.828 -29.453 1 94.56 188 THR B O 1
ATOM 3157 N N . ALA B 1 189 ? 18.453 32.531 -29.484 1 94.69 189 ALA B N 1
ATOM 3158 C CA . ALA B 1 189 ? 17.859 31.219 -29.391 1 94.69 189 ALA B CA 1
ATOM 3159 C C . ALA B 1 189 ? 18.297 30.344 -30.578 1 94.69 189 ALA B C 1
ATOM 3161 O O . ALA B 1 189 ? 18.672 29.188 -30.391 1 94.69 189 ALA B O 1
ATOM 3162 N N . ARG B 1 190 ? 18.25 30.938 -31.703 1 92.12 190 ARG B N 1
ATOM 3163 C CA . ARG B 1 190 ? 18.641 30.234 -32.906 1 92.12 190 ARG B CA 1
ATOM 3164 C C . ARG B 1 190 ? 20.109 29.875 -32.906 1 92.12 190 ARG B C 1
ATOM 3166 O O . ARG B 1 190 ? 20.5 28.75 -33.25 1 92.12 190 ARG B O 1
ATOM 3173 N N . ARG B 1 191 ? 20.828 30.766 -32.438 1 90.75 191 ARG B N 1
ATOM 3174 C CA . ARG B 1 191 ? 22.281 30.609 -32.406 1 90.75 191 ARG B CA 1
ATOM 3175 C C . ARG B 1 191 ? 22.703 29.469 -31.5 1 90.75 191 ARG B C 1
ATOM 3177 O O . ARG B 1 191 ? 23.656 28.734 -31.812 1 90.75 191 ARG B O 1
ATOM 3184 N N . PHE B 1 192 ? 21.938 29.375 -30.438 1 91.19 192 PHE B N 1
ATOM 3185 C CA . PHE B 1 192 ? 22.359 28.406 -29.438 1 91.19 192 PHE B CA 1
ATOM 3186 C C . PHE B 1 192 ? 21.438 27.188 -29.438 1 91.19 192 PHE B C 1
ATOM 3188 O O . PHE B 1 192 ? 21.469 26.375 -28.531 1 91.19 192 PHE B O 1
ATOM 3195 N N . SER B 1 193 ? 20.562 27.156 -30.406 1 91.38 193 SER B N 1
ATOM 3196 C CA . SER B 1 193 ? 19.672 26.031 -30.594 1 91.38 193 SER B CA 1
ATOM 3197 C C . SER B 1 193 ? 18.859 25.734 -29.344 1 91.38 193 SER B C 1
ATOM 3199 O O . SER B 1 193 ? 18.781 24.594 -28.891 1 91.38 193 SER B O 1
ATOM 3201 N N . THR B 1 194 ? 18.312 26.828 -28.828 1 91.38 194 THR B N 1
ATOM 3202 C CA . THR B 1 194 ? 17.469 26.703 -27.641 1 91.38 194 THR B CA 1
ATOM 3203 C C . THR B 1 194 ? 16.188 27.531 -27.812 1 91.38 194 THR B C 1
ATOM 3205 O O . THR B 1 194 ? 16.016 28.234 -28.812 1 91.38 194 THR B O 1
ATOM 3208 N N . SER B 1 195 ? 15.32 27.375 -26.969 1 90.62 195 SER B N 1
ATOM 3209 C CA . SER B 1 195 ? 14.047 28.078 -27.062 1 90.62 195 SER B CA 1
ATOM 3210 C C . SER B 1 195 ? 14.172 29.531 -26.594 1 90.62 195 SER B C 1
ATOM 3212 O O . SER B 1 195 ? 15.055 29.844 -25.797 1 90.62 195 SER B O 1
ATOM 3214 N N . ARG B 1 196 ? 13.289 30.359 -27.109 1 91.5 196 ARG B N 1
ATOM 3215 C CA . ARG B 1 196 ? 13.211 31.75 -26.672 1 91.5 196 ARG B CA 1
ATOM 3216 C C . ARG B 1 196 ? 12.969 31.828 -25.156 1 91.5 196 ARG B C 1
ATOM 3218 O O . ARG B 1 196 ? 13.547 32.688 -24.484 1 91.5 196 ARG B O 1
ATOM 3225 N N . GLN B 1 197 ? 12.164 30.859 -24.766 1 91.12 197 GLN B N 1
ATOM 3226 C CA . GLN B 1 197 ? 11.82 30.844 -23.344 1 91.12 197 GLN B CA 1
ATOM 3227 C C . GLN B 1 197 ? 13.055 30.562 -22.484 1 91.12 197 GLN B C 1
ATOM 3229 O O . GLN B 1 197 ? 13.211 31.172 -21.422 1 91.12 197 GLN B O 1
ATOM 3234 N N . THR B 1 198 ? 13.875 29.75 -23.016 1 89.5 198 THR B N 1
ATOM 3235 C CA . THR B 1 198 ? 15.102 29.422 -22.297 1 89.5 198 THR B CA 1
ATOM 3236 C C . THR B 1 198 ? 16.016 30.641 -22.219 1 89.5 198 THR B C 1
ATOM 3238 O O . THR B 1 198 ? 16.594 30.922 -21.156 1 89.5 198 THR B O 1
ATOM 3241 N N . VAL B 1 199 ? 16.156 31.359 -23.281 1 89.56 199 VAL B N 1
ATOM 3242 C CA . VAL B 1 199 ? 17 32.562 -23.344 1 89.56 199 VAL B CA 1
ATOM 3243 C C . VAL B 1 199 ? 16.453 33.594 -22.375 1 89.56 199 VAL B C 1
ATOM 3245 O O . VAL B 1 199 ? 17.219 34.219 -21.609 1 89.56 199 VAL B O 1
ATOM 3248 N N . LEU B 1 200 ? 15.102 33.688 -22.344 1 90.06 200 LEU B N 1
ATOM 3249 C CA . LEU B 1 200 ? 14.477 34.656 -21.438 1 90.06 200 LEU B CA 1
ATOM 3250 C C . LEU B 1 200 ? 14.727 34.281 -19.984 1 90.06 200 LEU B C 1
ATOM 3252 O O . LEU B 1 200 ? 14.961 35.156 -19.156 1 90.06 200 LEU B O 1
ATOM 3256 N N . ARG B 1 201 ? 14.727 33.031 -19.797 1 87.56 201 ARG B N 1
ATOM 3257 C CA . ARG B 1 201 ? 14.945 32.562 -18.438 1 87.56 201 ARG B CA 1
ATOM 3258 C C . ARG B 1 201 ? 16.359 32.844 -17.969 1 87.56 201 ARG B C 1
ATOM 3260 O O . ARG B 1 201 ? 16.594 33.219 -16.828 1 87.56 201 ARG B O 1
ATOM 3267 N N . ILE B 1 202 ? 17.25 32.656 -18.859 1 86.44 202 ILE B N 1
ATOM 3268 C CA . ILE B 1 202 ? 18.656 32.875 -18.547 1 86.44 202 ILE B CA 1
ATOM 3269 C C . ILE B 1 202 ? 18.891 34.375 -18.297 1 86.44 202 ILE B C 1
ATOM 3271 O O . ILE B 1 202 ? 19.609 34.75 -17.375 1 86.44 202 ILE B O 1
ATOM 3275 N N . ARG B 1 203 ? 18.266 35.188 -19.062 1 85.56 203 ARG B N 1
ATOM 3276 C CA . ARG B 1 203 ? 18.375 36.625 -18.922 1 85.56 203 ARG B CA 1
ATOM 3277 C C . ARG B 1 203 ? 17.844 37.094 -17.578 1 85.56 203 ARG B C 1
ATOM 3279 O O . ARG B 1 203 ? 18.438 37.938 -16.922 1 85.56 203 ARG B O 1
ATOM 3286 N N . ALA B 1 204 ? 16.719 36.469 -17.266 1 82.81 204 ALA B N 1
ATOM 3287 C CA . ALA B 1 204 ? 16.047 36.875 -16.031 1 82.81 204 ALA B CA 1
ATOM 3288 C C . ALA 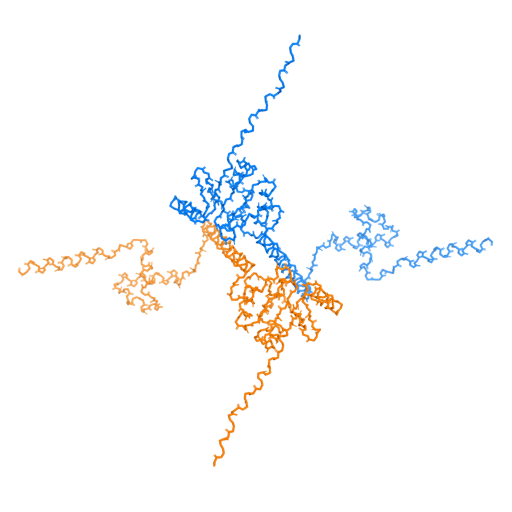B 1 204 ? 16.844 36.469 -14.805 1 82.81 204 ALA B C 1
ATOM 3290 O O . ALA B 1 204 ? 16.75 37.094 -13.758 1 82.81 204 ALA B O 1
ATOM 3291 N N . ALA B 1 205 ? 17.531 35.406 -15.008 1 76.75 205 ALA B N 1
ATOM 3292 C CA . ALA B 1 205 ? 18.266 34.844 -13.875 1 76.75 205 ALA B CA 1
ATOM 3293 C C . ALA B 1 205 ? 19.531 35.625 -13.594 1 76.75 205 ALA B C 1
ATOM 3295 O O . ALA B 1 205 ? 20.125 35.5 -12.531 1 76.75 205 ALA B O 1
ATOM 3296 N N . GLU B 1 206 ? 20.062 36.438 -14.5 1 67.44 206 GLU B N 1
ATOM 3297 C CA . GLU B 1 206 ? 21.266 37.219 -14.312 1 67.44 206 GLU B CA 1
ATOM 3298 C C . GLU B 1 206 ? 21 38.406 -13.367 1 67.44 206 GLU B C 1
ATOM 3300 O O . GLU B 1 206 ? 20.016 39.125 -13.523 1 67.44 206 GLU B O 1
ATOM 3305 N N . PRO B 1 207 ? 21.766 38.344 -12.281 1 61 207 PRO B N 1
ATOM 3306 C CA . PRO B 1 207 ? 21.719 39.5 -11.367 1 61 207 PRO B CA 1
ATOM 3307 C C . PRO B 1 207 ? 22.031 40.812 -12.07 1 61 207 PRO B C 1
ATOM 3309 O O . PRO B 1 207 ? 22.969 40.906 -12.859 1 61 207 PRO B O 1
ATOM 3312 N N . GLY B 1 208 ? 20.969 41.781 -12.383 1 56.66 208 GLY B N 1
ATOM 3313 C CA . GLY B 1 208 ? 21.078 43.094 -12.977 1 56.66 208 GLY B CA 1
ATOM 3314 C C . GLY B 1 208 ? 20.266 43.25 -14.25 1 56.66 208 GLY B C 1
ATOM 3315 O O . GLY B 1 208 ? 20.328 44.281 -14.914 1 56.66 208 GLY B O 1
ATOM 3316 N N . ALA B 1 209 ? 19.797 42.219 -14.711 1 52.72 209 ALA B N 1
ATOM 3317 C CA . ALA B 1 209 ? 19.016 42.344 -15.938 1 52.72 209 ALA B CA 1
ATOM 3318 C C . ALA B 1 209 ? 17.859 43.312 -15.758 1 52.72 209 ALA B C 1
ATOM 3320 O O . ALA B 1 209 ? 17.047 43.156 -14.844 1 52.72 209 ALA B O 1
ATOM 3321 N N . GLN B 1 210 ? 18.016 44.5 -15.906 1 45.19 210 GLN B N 1
ATOM 3322 C CA . GLN B 1 210 ? 16.938 45.469 -15.961 1 45.19 210 GLN B CA 1
ATOM 3323 C C . GLN B 1 210 ? 15.812 45 -16.875 1 45.19 210 GLN B C 1
ATOM 3325 O O . GLN B 1 210 ? 16.062 44.406 -17.922 1 45.19 210 GLN B O 1
ATOM 3330 N N . PRO B 1 211 ? 14.703 44.688 -16.391 1 47.62 211 PRO B N 1
ATOM 3331 C CA . PRO B 1 211 ? 13.602 44.375 -17.312 1 47.62 211 PRO B CA 1
ATOM 3332 C C . PRO B 1 211 ? 13.609 45.25 -18.562 1 47.62 211 PRO B C 1
ATOM 3334 O O . PRO B 1 211 ? 13.766 46.469 -18.469 1 47.62 211 PRO B O 1
ATOM 3337 N N . HIS B 1 212 ? 14.211 44.812 -19.484 1 45.19 212 HIS B N 1
ATOM 3338 C CA . HIS B 1 212 ? 14.25 45.625 -20.703 1 45.19 212 HIS B CA 1
ATOM 3339 C C . HIS B 1 212 ? 12.883 46.188 -21.031 1 45.19 212 HIS B C 1
ATOM 3341 O O . HIS B 1 212 ? 12.727 46.906 -22.016 1 45.19 212 HIS B O 1
ATOM 3347 N N . ALA B 1 213 ? 11.836 45.844 -20.375 1 42.72 213 ALA B N 1
ATOM 3348 C CA . ALA B 1 213 ? 10.594 46.5 -20.75 1 42.72 213 ALA B CA 1
ATOM 3349 C C . ALA B 1 213 ? 10.688 48 -20.5 1 42.72 213 ALA B C 1
ATOM 3351 O O . ALA B 1 213 ? 9.977 48.781 -21.156 1 42.72 213 ALA B O 1
ATOM 3352 N N . ALA B 1 214 ? 11.484 48.5 -19.594 1 39.59 214 ALA B N 1
ATOM 3353 C CA . ALA B 1 214 ? 11.406 49.938 -19.281 1 39.59 214 ALA B CA 1
ATOM 3354 C C . ALA B 1 214 ? 12.219 50.75 -20.281 1 39.59 214 ALA B C 1
ATOM 3356 O O . ALA B 1 214 ? 11.859 51.875 -20.609 1 39.59 214 ALA B O 1
ATOM 3357 N N . SER B 1 215 ? 13.266 50.25 -20.875 1 38.69 215 SER B N 1
ATOM 3358 C CA . SER B 1 215 ? 14.047 51.031 -21.812 1 38.69 215 SER B CA 1
ATOM 3359 C C . SER B 1 215 ? 13.391 51.094 -23.188 1 38.69 215 SER B C 1
ATOM 3361 O O . SER B 1 215 ? 13.531 52.062 -23.922 1 38.69 215 SER B O 1
ATOM 3363 N N . ALA B 1 216 ? 12.68 49.969 -23.469 1 43.62 216 ALA B N 1
ATOM 3364 C CA . ALA B 1 216 ? 11.961 50.031 -24.734 1 43.62 216 ALA B CA 1
ATOM 3365 C C . ALA B 1 216 ? 10.758 50.969 -24.641 1 43.62 216 ALA B C 1
ATOM 3367 O O . ALA B 1 216 ? 10.375 51.594 -25.625 1 43.62 216 ALA B O 1
ATOM 3368 N N . ALA B 1 217 ? 10.234 51 -23.438 1 41.84 217 ALA B N 1
ATOM 3369 C CA . ALA B 1 217 ? 9.125 51.938 -23.25 1 41.84 217 ALA B CA 1
ATOM 3370 C C . ALA B 1 217 ? 9.609 53.375 -23.266 1 41.84 217 ALA B C 1
ATOM 3372 O O . ALA B 1 217 ? 8.922 54.281 -23.766 1 41.84 217 ALA B O 1
ATOM 3373 N N . MET B 1 218 ? 10.859 53.562 -22.875 1 44.19 218 MET B N 1
ATOM 3374 C CA . MET B 1 218 ? 11.398 54.906 -22.875 1 44.19 218 MET B CA 1
ATOM 3375 C C . MET B 1 218 ? 11.852 55.312 -24.281 1 44.19 218 MET B C 1
ATOM 3377 O O . MET B 1 218 ? 11.766 56.469 -24.656 1 44.19 218 MET B O 1
ATOM 3381 N N . ALA B 1 219 ? 12.359 54.344 -25 1 46.5 219 ALA B N 1
ATOM 3382 C CA . ALA B 1 219 ? 12.797 54.625 -26.359 1 46.5 219 ALA B CA 1
ATOM 3383 C C . ALA B 1 219 ? 11.609 54.875 -27.297 1 46.5 219 ALA B C 1
ATOM 3385 O O . ALA B 1 219 ? 11.648 55.75 -28.156 1 46.5 219 ALA B O 1
ATOM 3386 N N . ASP B 1 220 ? 10.594 54 -27.094 1 46.34 220 ASP B N 1
ATOM 3387 C CA . ASP B 1 220 ? 9.375 54.188 -27.891 1 46.34 220 ASP B CA 1
ATOM 3388 C C . ASP B 1 220 ? 8.68 55.5 -27.516 1 46.34 220 ASP B C 1
ATOM 3390 O O . ASP B 1 220 ? 8.117 56.188 -28.391 1 46.34 220 ASP B O 1
ATOM 3394 N N . ALA B 1 221 ? 8.773 56 -26.203 1 50.44 221 ALA B N 1
ATOM 3395 C CA . ALA B 1 221 ? 8.211 57.281 -25.766 1 50.44 221 ALA B CA 1
ATOM 3396 C C . ALA B 1 221 ? 9 58.469 -26.344 1 50.44 221 ALA B C 1
ATOM 3398 O O . ALA B 1 221 ? 8.422 59.469 -26.734 1 50.44 221 ALA B O 1
ATOM 3399 N N . GLU B 1 222 ? 10.328 58.219 -26.516 1 50.53 222 GLU B N 1
ATOM 3400 C CA . GLU B 1 222 ? 11.164 59.25 -27.062 1 50.53 222 GLU B CA 1
ATOM 3401 C C . GLU B 1 222 ? 10.961 59.375 -28.578 1 50.53 222 GLU B C 1
ATOM 3403 O O . GLU B 1 222 ? 10.961 60.5 -29.125 1 50.53 222 GLU B O 1
ATOM 3408 N N . GLU B 1 223 ? 10.727 58.25 -29.219 1 50.03 223 GLU B N 1
ATOM 3409 C CA . GLU B 1 223 ? 10.445 58.281 -30.641 1 50.03 223 GLU B CA 1
ATOM 3410 C C . GLU B 1 223 ? 9.078 58.906 -30.922 1 50.03 223 GLU B C 1
ATOM 3412 O O . GLU B 1 223 ? 8.922 59.719 -31.844 1 50.03 223 GLU B O 1
ATOM 3417 N N . SER B 1 224 ? 8.164 58.625 -29.984 1 51.66 224 SER B N 1
ATOM 3418 C CA . SER B 1 224 ? 6.836 59.219 -30.156 1 51.66 224 SER B CA 1
ATOM 3419 C C . SER B 1 224 ? 6.828 60.688 -29.797 1 51.66 224 SER B C 1
ATOM 3421 O O . SER B 1 224 ? 6.156 61.5 -30.453 1 51.66 224 SER B O 1
ATOM 3423 N N . ALA B 1 225 ? 7.625 61.219 -28.906 1 54.12 225 ALA B N 1
ATOM 3424 C CA . ALA B 1 225 ? 7.691 62.625 -28.516 1 54.12 225 ALA B CA 1
ATOM 3425 C C . ALA B 1 225 ? 8.398 63.469 -29.578 1 54.12 225 ALA B C 1
ATOM 3427 O O . ALA B 1 225 ? 8.016 64.625 -29.828 1 54.12 225 ALA B O 1
ATOM 3428 N N . THR B 1 226 ? 9.359 62.844 -30.25 1 55.81 226 THR B N 1
ATOM 3429 C CA . THR B 1 226 ? 10.07 63.562 -31.312 1 55.81 226 THR B CA 1
ATOM 3430 C C . THR B 1 226 ? 9.18 63.75 -32.531 1 55.81 226 THR B C 1
ATOM 3432 O O . THR B 1 226 ? 9.203 64.75 -33.188 1 55.81 226 THR B O 1
ATOM 3435 N N . GLU B 1 227 ? 8.305 62.75 -32.688 1 53.84 227 GLU B N 1
ATOM 3436 C CA . GLU B 1 227 ? 7.402 62.844 -33.844 1 53.84 227 GLU B CA 1
ATOM 3437 C C . GLU B 1 227 ? 6.355 63.938 -33.625 1 53.84 227 GLU B C 1
ATOM 3439 O O . GLU B 1 227 ? 5.953 64.625 -34.562 1 53.84 227 GLU B O 1
ATOM 3444 N N . ALA B 1 228 ? 5.934 64.25 -32.375 1 55.62 228 ALA B N 1
ATOM 3445 C CA . ALA B 1 228 ? 4.93 65.312 -32.094 1 55.62 228 ALA B CA 1
ATOM 3446 C C . ALA B 1 228 ? 5.531 66.688 -32.188 1 55.62 228 ALA B C 1
ATOM 3448 O O . ALA B 1 228 ? 4.816 67.688 -32.438 1 55.62 228 ALA B O 1
ATOM 3449 N N . ALA B 1 229 ? 6.824 66.75 -31.938 1 56.34 229 ALA B N 1
ATOM 3450 C CA . ALA B 1 229 ? 7.402 68.125 -31.953 1 56.34 229 ALA B CA 1
ATOM 3451 C C . ALA B 1 229 ? 7.691 68.562 -33.375 1 56.34 229 ALA B C 1
ATOM 3453 O O . ALA B 1 229 ? 7.836 69.75 -33.656 1 56.34 229 ALA B O 1
ATOM 3454 N N . THR B 1 230 ? 7.879 67.562 -34.312 1 57.75 230 THR B N 1
ATOM 3455 C CA . THR B 1 230 ? 8.18 68 -35.656 1 57.75 230 THR B CA 1
ATOM 3456 C C . THR B 1 230 ? 6.91 68.125 -36.5 1 57.75 230 THR B C 1
ATOM 3458 O O . THR B 1 230 ? 6.902 68.688 -37.562 1 57.75 230 THR B O 1
ATOM 3461 N N . GLY B 1 231 ? 5.836 67.562 -36 1 38.53 231 GLY B N 1
ATOM 3462 C CA . GLY B 1 231 ? 4.645 67.812 -36.781 1 38.53 231 GLY B CA 1
ATOM 3463 C C . GLY B 1 231 ? 3.879 69.062 -36.312 1 38.53 231 GLY B C 1
ATOM 3464 O O . GLY B 1 231 ? 3.982 69.438 -35.156 1 38.53 231 GLY B O 1
#

InterPro domains:
  IPR006119 Resolvase, N-terminal catalytic domain [PF00239] (44-159)
  IPR006119 Resolvase, N-terminal catalytic domain [SM00857] (19-160)
  IPR006120 Resolvase, HTH domain [PF02796] (162-205)
  IPR009057 Homedomain-like superfamily [SSF46689] (162-203)
  IPR036162 Resolvase-like, N-terminal catalytic domain superfamily [G3DSA:3.40.50.1390] (26-157)
  IPR036162 Resolvase-like, N-terminal catalytic domain superfamily [SSF53041] (35-159)